Protein AF-0000000083258080 (afdb_homodimer)

Sequence (664 aa):
MTIQLSVLDQSPLLKNETPKQALQQTIQLAKHVDQLGYKRFWMSEHHSTKSLAGSAPEMLIPAIAAQTEQIKVGTGGVLLPHYSPFKVAEQFRVLEALYPNRIDLGIGRAPGGMPGVNYALNRGKYPDVKNYPQQASLLIDYILGNDPEGYLVQATPMSETTPPVWMLGSSGASAHVAGELGTSYTFAQFINGDGGPAAVERYYHNFIPSPLQQEPEASIAVFVVVGDTEEEAEYLASSLDVALLMADQGQIREYFPEPEEASRQTFSHFEQQRIIENRNRMIVGSVESVKQQLEYMSRQFQVNEIIVNTIVSPFEKRLEAYEKLAQAFQLKMTIQLSVLDQSPLLKNETPKQALQQTIQLAKHVDQLGYKRFWMSEHHSTKSLAGSAPEMLIPAIAAQTEQIKVGTGGVLLPHYSPFKVAEQFRVLEALYPNRIDLGIGRAPGGMPGVNYALNRGKYPDVKNYPQQASLLIDYILGNDPEGYLVQATPMSETTPPVWMLGSSGASAHVAGELGTSYTFAQFINGDGGPAAVERYYHNFIPSPLQQEPEASIAVFVVVGDTEEEAEYLASSLDVALLMADQGQIREYFPEPEEASRQTFSHFEQQRIIENRNRMIVGSVESVKQQLEYMSRQFQVNEIIVNTIVSPFEKRLEAYEKLAQAFQLK

Structure (mmCIF, N/CA/C/O backbone):
data_AF-0000000083258080-model_v1
#
loop_
_entity.id
_entity.type
_entity.pdbx_description
1 polymer 'Luciferase-like domain-containing protein'
#
loop_
_atom_site.group_PDB
_atom_site.id
_atom_site.type_symbol
_atom_site.label_atom_id
_atom_site.label_alt_id
_atom_site.label_comp_id
_atom_site.label_asym_id
_atom_site.label_entity_id
_atom_site.label_seq_id
_atom_site.pdbx_PDB_ins_code
_atom_site.Cartn_x
_atom_site.Cartn_y
_atom_site.Cartn_z
_atom_site.occupancy
_atom_site.B_iso_or_equiv
_atom_site.auth_seq_id
_atom_site.auth_comp_id
_atom_site.auth_asym_id
_atom_site.auth_atom_id
_atom_site.pdbx_PDB_model_num
ATOM 1 N N . MET A 1 1 ? -23.984 20.641 19.047 1 61.84 1 MET A N 1
ATOM 2 C CA . MET A 1 1 ? -23.609 19.484 18.25 1 61.84 1 MET A CA 1
ATOM 3 C C . MET A 1 1 ? -22.25 18.922 18.688 1 61.84 1 MET A C 1
ATOM 5 O O . MET A 1 1 ? -21.391 19.688 19.141 1 61.84 1 MET A O 1
ATOM 9 N N . THR A 1 2 ? -22.141 17.625 18.875 1 88.44 2 THR A N 1
ATOM 10 C CA . THR A 1 2 ? -20.922 17.016 19.406 1 88.44 2 THR A CA 1
ATOM 11 C C . THR A 1 2 ? -19.812 16.969 18.359 1 88.44 2 THR A C 1
ATOM 13 O O . THR A 1 2 ? -20.031 16.5 17.25 1 88.44 2 THR A O 1
ATOM 16 N N . ILE A 1 3 ? -18.766 17.734 18.578 1 96.44 3 ILE A N 1
ATOM 17 C CA . ILE A 1 3 ? -17.625 17.797 17.688 1 96.44 3 ILE A CA 1
ATOM 18 C C . ILE A 1 3 ? -16.844 16.484 17.734 1 96.44 3 ILE A C 1
ATOM 20 O O . ILE A 1 3 ? -16.531 15.977 18.812 1 96.44 3 ILE A O 1
ATOM 24 N N . GLN A 1 4 ? -16.688 15.891 16.562 1 98.06 4 GLN A N 1
ATOM 25 C CA . GLN A 1 4 ? -15.82 14.727 16.438 1 98.06 4 GLN A CA 1
ATOM 26 C C . GLN A 1 4 ? -14.391 15.141 16.109 1 98.06 4 GLN A C 1
ATOM 28 O O . GLN A 1 4 ? -14.172 16.109 15.367 1 98.06 4 GLN A O 1
ATOM 33 N N . LEU A 1 5 ? -13.453 14.438 16.656 1 98.88 5 LEU A N 1
ATOM 34 C CA . LEU A 1 5 ? -12.047 14.719 16.391 1 98.88 5 LEU A CA 1
ATOM 35 C C . LEU A 1 5 ? -11.398 13.562 15.625 1 98.88 5 LEU A C 1
ATOM 37 O O . LEU A 1 5 ? -11.695 12.391 15.898 1 98.88 5 LEU A O 1
ATOM 41 N N . SER A 1 6 ? -10.633 13.914 14.711 1 98.88 6 SER A N 1
ATOM 42 C CA . SER A 1 6 ? -9.812 13 13.922 1 98.88 6 SER A CA 1
ATOM 43 C C . SER A 1 6 ? -8.344 13.414 13.93 1 98.88 6 SER A C 1
ATOM 45 O O . SER A 1 6 ? -8 14.469 14.461 1 98.88 6 SER A O 1
ATOM 47 N N . VAL A 1 7 ? -7.504 12.578 13.383 1 98.94 7 VAL A N 1
ATOM 48 C CA . VAL A 1 7 ? -6.066 12.812 13.469 1 98.94 7 VAL A CA 1
ATOM 49 C C . VAL A 1 7 ? -5.457 12.773 12.07 1 98.94 7 VAL A C 1
ATOM 51 O O . VAL A 1 7 ? -5.801 11.906 11.258 1 98.94 7 VAL A O 1
ATOM 54 N N . LEU A 1 8 ? -4.645 13.688 11.742 1 98.88 8 LEU A N 1
ATOM 55 C CA . LEU A 1 8 ? -3.701 13.617 10.633 1 98.88 8 LEU A CA 1
ATOM 56 C C . LEU A 1 8 ? -2.273 13.453 11.141 1 98.88 8 LEU A C 1
ATOM 58 O O . LEU A 1 8 ? -1.797 14.273 11.938 1 98.88 8 LEU A O 1
ATOM 62 N N . ASP A 1 9 ? -1.663 12.422 10.789 1 98.81 9 ASP A N 1
ATOM 63 C CA . ASP A 1 9 ? -0.257 12.227 11.125 1 98.81 9 ASP A CA 1
ATOM 64 C C . ASP A 1 9 ? 0.613 12.219 9.867 1 98.81 9 ASP A C 1
ATOM 66 O O . ASP A 1 9 ? 0.338 11.477 8.922 1 98.81 9 ASP A O 1
ATOM 70 N N . GLN A 1 10 ? 1.651 12.961 9.859 1 98.19 10 GLN A N 1
ATOM 71 C CA . GLN A 1 10 ? 2.527 13.07 8.703 1 98.19 10 GLN A CA 1
ATOM 72 C C . GLN A 1 10 ? 3.818 12.281 8.906 1 98.19 10 GLN A C 1
ATOM 74 O O . GLN A 1 10 ? 4.766 12.422 8.133 1 98.19 10 GLN A O 1
ATOM 79 N N . SER A 1 11 ? 3.922 11.531 9.961 1 98.44 11 SER A N 1
ATOM 80 C CA . SER A 1 11 ? 5.07 10.703 10.32 1 98.44 11 SER A CA 1
ATOM 81 C C . SER A 1 11 ? 6.336 11.539 10.461 1 98.44 11 SER A C 1
ATOM 83 O O . SER A 1 11 ? 7.348 11.258 9.82 1 98.44 11 SER A O 1
ATOM 85 N N . PRO A 1 12 ? 6.312 12.539 11.344 1 98.56 12 PRO A N 1
ATOM 86 C CA . PRO A 1 12 ? 7.445 13.461 11.469 1 98.56 12 PRO A CA 1
ATOM 87 C C . PRO A 1 12 ? 8.68 12.805 12.086 1 98.56 12 PRO A C 1
ATOM 89 O O . PRO A 1 12 ? 8.547 11.977 12.992 1 98.56 12 PRO A O 1
ATOM 92 N N . LEU A 1 13 ? 9.812 13.109 11.57 1 98.19 13 LEU A N 1
ATOM 93 C CA . LEU A 1 13 ? 11.078 12.711 12.172 1 98.19 13 LEU A CA 1
ATOM 94 C C . LEU A 1 13 ? 11.523 13.719 13.219 1 98.19 13 LEU A C 1
ATOM 96 O O . LEU A 1 13 ? 11.734 14.898 12.906 1 98.19 13 LEU A O 1
ATOM 100 N N . LEU A 1 14 ? 11.633 13.305 14.43 1 97.75 14 LEU A N 1
ATOM 101 C CA . LEU A 1 14 ? 12.141 14.133 15.516 1 97.75 14 LEU A CA 1
ATOM 102 C C . LEU A 1 14 ? 13.656 14.016 15.625 1 97.75 14 LEU A C 1
ATOM 104 O O . LEU A 1 14 ? 14.258 13.117 15.039 1 97.75 14 LEU A O 1
ATOM 108 N N . LYS A 1 15 ? 14.234 14.961 16.312 1 96.56 15 LYS A N 1
ATOM 109 C CA . LYS A 1 15 ? 15.688 14.984 16.438 1 96.56 15 LYS A CA 1
ATOM 110 C C . LYS A 1 15 ? 16.203 13.68 17.016 1 96.56 15 LYS A C 1
ATOM 112 O O . LYS A 1 15 ? 15.648 13.156 17.984 1 96.56 15 LYS A O 1
ATOM 117 N N . ASN A 1 16 ? 17.234 13.094 16.422 1 95.62 16 ASN A N 1
ATOM 118 C CA . ASN A 1 16 ? 17.953 11.891 16.844 1 95.62 16 ASN A CA 1
ATOM 119 C C . ASN A 1 16 ? 17.094 10.641 16.688 1 95.62 16 ASN A C 1
ATOM 121 O O . ASN A 1 16 ? 17.312 9.641 17.375 1 95.62 16 ASN A O 1
ATOM 125 N N . GLU A 1 17 ? 16.109 10.695 15.906 1 96.31 17 GLU A N 1
ATOM 126 C CA . GLU A 1 17 ? 15.266 9.531 15.641 1 96.31 17 GLU A CA 1
ATOM 127 C C . GLU A 1 17 ? 15.422 9.047 14.203 1 96.31 17 GLU A C 1
ATOM 129 O O . GLU A 1 17 ? 15.797 9.828 13.32 1 96.31 17 GLU A O 1
ATOM 134 N N . THR A 1 18 ? 15.219 7.789 14.016 1 96.69 18 THR A N 1
ATOM 135 C CA . THR A 1 18 ? 15.297 7.172 12.695 1 96.69 18 THR A CA 1
ATOM 136 C C . THR A 1 18 ? 13.93 7.141 12.031 1 96.69 18 THR A C 1
ATOM 138 O O . THR A 1 18 ? 12.906 7.312 12.695 1 96.69 18 THR A O 1
ATOM 141 N N . PRO A 1 19 ? 13.914 6.965 10.719 1 97 19 PRO A N 1
ATOM 142 C CA . PRO A 1 19 ? 12.625 6.789 10.039 1 97 19 PRO A CA 1
ATOM 143 C C . PRO A 1 19 ? 11.805 5.637 10.609 1 97 19 PRO A C 1
ATOM 145 O O . PRO A 1 19 ? 10.578 5.73 10.703 1 97 19 PRO A O 1
ATOM 148 N N . LYS A 1 20 ? 12.492 4.594 10.992 1 97.19 20 LYS A N 1
ATOM 149 C CA . LYS A 1 20 ? 11.797 3.479 11.633 1 97.19 20 LYS A CA 1
ATOM 150 C C . LYS A 1 20 ? 11.047 3.939 12.875 1 97.19 20 LYS A C 1
ATOM 152 O O . LYS A 1 20 ? 9.867 3.621 13.055 1 97.19 20 LYS A O 1
ATOM 157 N N . GLN A 1 21 ? 11.758 4.656 13.688 1 97.88 21 GLN A N 1
ATOM 158 C CA . GLN A 1 21 ? 11.148 5.145 14.922 1 97.88 21 GLN A CA 1
ATOM 159 C C . GLN A 1 21 ? 9.977 6.078 14.625 1 97.88 21 GLN A C 1
ATOM 161 O O . GLN A 1 21 ? 8.953 6.031 15.305 1 97.88 21 GLN A O 1
ATOM 166 N N . ALA A 1 22 ? 10.133 6.965 13.617 1 98.38 22 ALA A N 1
ATOM 167 C CA . ALA A 1 22 ? 9.055 7.871 13.219 1 98.38 22 ALA A CA 1
ATOM 168 C C . ALA A 1 22 ? 7.805 7.098 12.812 1 98.38 22 ALA A C 1
ATOM 170 O O . ALA A 1 22 ? 6.691 7.434 13.227 1 98.38 22 ALA A O 1
ATOM 171 N N . LEU A 1 23 ? 7.969 6.055 12.039 1 98.5 23 LEU A N 1
ATOM 172 C CA . LEU A 1 23 ? 6.844 5.258 11.562 1 98.5 23 LEU A CA 1
ATOM 173 C C . LEU A 1 23 ? 6.227 4.449 12.703 1 98.5 23 LEU A C 1
ATOM 175 O O . LEU A 1 23 ? 5.008 4.266 12.75 1 98.5 23 LEU A O 1
ATOM 179 N N . GLN A 1 24 ? 7.043 3.961 13.602 1 97.94 24 GLN A N 1
ATOM 180 C CA . GLN A 1 24 ? 6.527 3.271 14.781 1 97.94 24 GLN A CA 1
ATOM 181 C C . GLN A 1 24 ? 5.703 4.215 15.648 1 97.94 24 GLN A C 1
ATOM 183 O O . GLN A 1 24 ? 4.703 3.809 16.25 1 97.94 24 GLN A O 1
ATOM 188 N N . GLN A 1 25 ? 6.152 5.438 15.75 1 98.69 25 GLN A N 1
ATOM 189 C CA . GLN A 1 25 ? 5.383 6.438 16.484 1 98.69 25 GLN A CA 1
ATOM 190 C C . GLN A 1 25 ? 4.023 6.676 15.836 1 98.69 25 GLN A C 1
ATOM 192 O O . GLN A 1 25 ? 3.025 6.879 16.531 1 98.69 25 GLN A O 1
ATOM 197 N N . THR A 1 26 ? 3.992 6.672 14.516 1 98.81 26 THR A N 1
ATOM 198 C CA . THR A 1 26 ? 2.727 6.805 13.797 1 98.81 26 THR A CA 1
ATOM 199 C C . THR A 1 26 ? 1.771 5.676 14.18 1 98.81 26 THR A C 1
ATOM 201 O O . THR A 1 26 ? 0.599 5.922 14.469 1 98.81 26 THR A O 1
ATOM 204 N N . ILE A 1 27 ? 2.262 4.457 14.203 1 98.62 27 ILE A N 1
ATOM 205 C CA . ILE A 1 27 ? 1.451 3.299 14.555 1 98.62 27 ILE A CA 1
ATOM 206 C C . ILE A 1 27 ? 1.006 3.402 16.016 1 98.62 27 ILE A C 1
ATOM 208 O O . ILE A 1 27 ? -0.159 3.154 16.328 1 98.62 27 ILE A O 1
ATOM 212 N N . GLN A 1 28 ? 1.948 3.76 16.875 1 98.81 28 GLN A N 1
ATOM 213 C CA . GLN A 1 28 ? 1.631 3.908 18.297 1 98.81 28 GLN A CA 1
ATOM 214 C C . GLN A 1 28 ? 0.56 4.973 18.516 1 98.81 28 GLN A C 1
ATOM 216 O O . GLN A 1 28 ? -0.353 4.789 19.328 1 98.81 28 GLN A O 1
ATOM 221 N N . LEU A 1 29 ? 0.724 6.082 17.812 1 98.94 29 LEU A N 1
ATOM 222 C CA . LEU A 1 29 ? -0.27 7.145 17.906 1 98.94 29 LEU A CA 1
ATOM 223 C C . LEU A 1 29 ? -1.64 6.652 17.453 1 98.94 29 LEU A C 1
ATOM 225 O O . LEU A 1 29 ? -2.654 6.949 18.094 1 98.94 29 LEU A O 1
ATOM 229 N N . ALA A 1 30 ? -1.684 5.938 16.359 1 98.94 30 ALA A N 1
ATOM 230 C CA . ALA A 1 30 ? -2.943 5.414 15.836 1 98.94 30 ALA A CA 1
ATOM 231 C C . ALA A 1 30 ? -3.635 4.52 16.859 1 98.94 30 ALA A C 1
ATOM 233 O O . ALA A 1 30 ? -4.84 4.641 17.094 1 98.94 30 ALA A O 1
ATOM 234 N N . LYS A 1 31 ? -2.889 3.611 17.484 1 98.81 31 LYS A N 1
ATOM 235 C CA . LYS A 1 31 ? -3.438 2.742 18.516 1 98.81 31 LYS A CA 1
ATOM 236 C C . LYS A 1 31 ? -3.979 3.555 19.688 1 98.81 31 LYS A C 1
ATOM 238 O O . LYS A 1 31 ? -5.051 3.256 20.219 1 98.81 31 LYS A O 1
ATOM 243 N N . HIS A 1 32 ? -3.178 4.535 20.062 1 98.88 32 HIS A N 1
ATOM 244 C CA . HIS A 1 32 ? -3.518 5.387 21.203 1 98.88 32 HIS A CA 1
ATOM 245 C C . HIS A 1 32 ? -4.832 6.125 20.953 1 98.88 32 HIS A C 1
ATOM 247 O O . HIS A 1 32 ? -5.734 6.078 21.797 1 98.88 32 HIS A O 1
ATOM 253 N N . VAL A 1 33 ? -4.969 6.727 19.797 1 98.88 33 VAL A N 1
ATOM 254 C CA . VAL A 1 33 ? -6.137 7.566 19.547 1 98.88 33 VAL A CA 1
ATOM 255 C C . VAL A 1 33 ? -7.34 6.684 19.219 1 98.88 33 VAL A C 1
ATOM 257 O O . VAL A 1 33 ? -8.484 7.094 19.406 1 98.88 33 VAL A O 1
ATOM 260 N N . ASP A 1 34 ? -7.098 5.473 18.688 1 98.88 34 ASP A N 1
ATOM 261 C CA . ASP A 1 34 ? -8.172 4.496 18.547 1 98.88 34 ASP A CA 1
ATOM 262 C C . ASP A 1 34 ? -8.852 4.219 19.875 1 98.88 34 ASP A C 1
ATOM 264 O O . ASP A 1 34 ? -10.078 4.207 19.969 1 98.88 34 ASP A O 1
ATOM 268 N N . GLN A 1 35 ? -8.055 4.039 20.906 1 98.62 35 GLN A N 1
ATOM 269 C CA . GLN A 1 35 ? -8.562 3.742 22.25 1 98.62 35 GLN A CA 1
ATOM 270 C C . GLN A 1 35 ? -9.266 4.953 22.844 1 98.62 35 GLN A C 1
ATOM 272 O O . GLN A 1 35 ? -10.172 4.805 23.672 1 98.62 35 GLN A O 1
ATOM 277 N N . LEU A 1 36 ? -8.867 6.141 22.406 1 98.69 36 LEU A N 1
ATOM 278 C CA . LEU A 1 36 ? -9.398 7.375 22.984 1 98.69 36 LEU A CA 1
ATOM 279 C C . LEU A 1 36 ? -10.719 7.762 22.328 1 98.69 36 LEU A C 1
ATOM 281 O O . LEU A 1 36 ? -11.406 8.672 22.797 1 98.69 36 LEU A O 1
ATOM 285 N N . GLY A 1 37 ? -11.062 7.156 21.172 1 98.38 37 GLY A N 1
ATOM 286 C CA . GLY A 1 37 ? -12.367 7.383 20.562 1 98.38 37 GLY A CA 1
ATOM 287 C C . GLY A 1 37 ? -12.328 8.359 19.406 1 98.38 37 GLY A C 1
ATOM 288 O O . GLY A 1 37 ? -13.367 8.875 18.984 1 98.38 37 GLY A O 1
ATOM 289 N N . TYR A 1 38 ? -11.172 8.688 18.891 1 98.81 38 TYR A N 1
ATOM 290 C CA . TYR A 1 38 ? -11.078 9.516 17.688 1 98.81 38 TYR A CA 1
ATOM 291 C C . TYR A 1 38 ? -11.75 8.836 16.5 1 98.81 38 TYR A C 1
ATOM 293 O O . TYR A 1 38 ? -11.797 7.602 16.438 1 98.81 38 TYR A O 1
ATOM 301 N N . LYS A 1 39 ? -12.195 9.602 15.578 1 98.56 39 LYS A N 1
ATOM 302 C CA . LYS A 1 39 ? -13.062 9.102 14.516 1 98.56 39 LYS A CA 1
ATOM 303 C C . LYS A 1 39 ? -12.242 8.484 13.383 1 98.56 39 LYS A C 1
ATOM 305 O O . LYS A 1 39 ? -12.602 7.426 12.859 1 98.56 39 LYS A O 1
ATOM 310 N N . ARG A 1 40 ? -11.242 9.18 12.953 1 98.75 40 ARG A N 1
ATOM 311 C CA . ARG A 1 40 ? -10.43 8.711 11.836 1 98.75 40 ARG A CA 1
ATOM 312 C C . ARG A 1 40 ? -8.961 9.078 12.031 1 98.75 40 ARG A C 1
ATOM 314 O O . ARG A 1 40 ? -8.641 9.977 12.812 1 98.75 40 ARG A O 1
ATOM 321 N N . PHE A 1 41 ? -8.086 8.367 11.453 1 98.94 41 PHE A N 1
ATOM 322 C CA . PHE A 1 41 ? -6.641 8.531 11.43 1 98.94 41 PHE A CA 1
ATOM 323 C C . PHE A 1 41 ? -6.113 8.539 10 1 98.94 41 PHE A C 1
ATOM 325 O O . PHE A 1 41 ? -6.086 7.504 9.336 1 98.94 41 PHE A O 1
ATOM 332 N N . TRP A 1 42 ? -5.641 9.727 9.555 1 98.94 42 TRP A N 1
ATOM 333 C CA . TRP A 1 42 ? -5.176 9.898 8.188 1 98.94 42 TRP A CA 1
ATOM 334 C C . TRP A 1 42 ? -3.666 10.094 8.141 1 98.94 42 TRP A C 1
ATOM 336 O O . TRP A 1 42 ? -3.076 10.609 9.094 1 98.94 42 TRP A O 1
ATOM 346 N N . MET A 1 43 ? -3.082 9.625 7.09 1 98.69 43 MET A N 1
ATOM 347 C CA . MET A 1 43 ? -1.666 9.852 6.82 1 98.69 43 MET A CA 1
ATOM 348 C C . MET A 1 43 ? -1.474 10.57 5.492 1 98.69 43 MET A C 1
ATOM 350 O O . MET A 1 43 ? -2.264 10.391 4.562 1 98.69 43 MET A O 1
ATOM 354 N N . SER A 1 44 ? -0.43 11.344 5.383 1 97.44 44 SER A N 1
ATOM 355 C CA . SER A 1 44 ? -0.226 12.18 4.207 1 97.44 44 SER A CA 1
ATOM 356 C C . SER A 1 44 ? 0.909 11.648 3.338 1 97.44 44 SER A C 1
ATOM 358 O O . SER A 1 44 ? 1.699 10.812 3.783 1 97.44 44 SER A O 1
ATOM 360 N N . GLU A 1 45 ? 0.962 12.141 2.139 1 98.12 45 GLU A N 1
ATOM 361 C CA . GLU A 1 45 ? 1.942 11.75 1.131 1 98.12 45 GLU A CA 1
ATOM 362 C C . GLU A 1 45 ? 2.973 12.852 0.904 1 98.12 45 GLU A C 1
ATOM 364 O O . GLU A 1 45 ? 2.658 13.898 0.33 1 98.12 45 GLU A O 1
ATOM 369 N N . HIS A 1 46 ? 4.23 12.625 1.335 1 97.81 46 HIS A N 1
ATOM 370 C CA . HIS A 1 46 ? 5.34 13.547 1.123 1 97.81 46 HIS A CA 1
ATOM 371 C C . HIS A 1 46 ? 6.539 12.836 0.501 1 97.81 46 HIS A C 1
ATOM 373 O O . HIS A 1 46 ? 7.141 11.961 1.127 1 97.81 46 HIS A O 1
ATOM 379 N N . HIS A 1 47 ? 6.887 13.266 -0.631 1 97.94 47 HIS A N 1
ATOM 380 C CA . HIS A 1 47 ? 7.953 12.617 -1.381 1 97.94 47 HIS A CA 1
ATOM 381 C C . HIS A 1 47 ? 9.297 13.297 -1.136 1 97.94 47 HIS A C 1
ATOM 383 O O . HIS A 1 47 ? 9.359 14.523 -1.02 1 97.94 47 HIS A O 1
ATOM 389 N N . SER A 1 48 ? 10.336 12.445 -1.119 1 97.12 48 SER A N 1
ATOM 390 C CA . SER A 1 48 ? 11.711 12.945 -1.062 1 97.12 48 SER A CA 1
ATOM 391 C C . SER A 1 48 ? 11.867 14 0.034 1 97.12 48 SER A C 1
ATOM 393 O O . SER A 1 48 ? 12.508 15.031 -0.175 1 97.12 48 SER A O 1
ATOM 395 N N . THR A 1 49 ? 11.188 13.836 1.149 1 96.25 49 THR A N 1
ATOM 396 C CA . THR A 1 49 ? 11.266 14.727 2.303 1 96.25 49 THR A CA 1
ATOM 397 C C . THR A 1 49 ? 11.961 14.039 3.473 1 96.25 49 THR A C 1
ATOM 399 O O . THR A 1 49 ? 11.469 13.039 3.996 1 96.25 49 THR A O 1
ATOM 402 N N . LYS A 1 50 ? 13.023 14.555 3.938 1 94.81 50 LYS A N 1
ATOM 403 C CA . LYS A 1 50 ? 13.852 13.883 4.934 1 94.81 50 LYS A CA 1
ATOM 404 C C . LYS A 1 50 ? 13.211 13.945 6.316 1 94.81 50 LYS A C 1
ATOM 406 O O . LYS A 1 50 ? 13.383 13.039 7.129 1 94.81 50 LYS A O 1
ATOM 411 N N . SER A 1 51 ? 12.445 14.977 6.551 1 97.12 51 SER A N 1
ATOM 412 C CA . SER A 1 51 ? 11.906 15.18 7.887 1 97.12 51 SER A CA 1
ATOM 413 C C . SER A 1 51 ? 10.547 14.508 8.047 1 97.12 51 SER A C 1
ATOM 415 O O . SER A 1 51 ? 9.938 14.562 9.117 1 97.12 51 SER A O 1
ATOM 417 N N . LEU A 1 52 ? 9.977 13.906 7.023 1 97.69 52 LEU A N 1
ATOM 418 C CA . LEU A 1 52 ? 8.734 13.148 7.055 1 97.69 52 LEU A CA 1
ATOM 419 C C . LEU A 1 52 ? 8.922 11.758 6.469 1 97.69 52 LEU A C 1
ATOM 421 O O . LEU A 1 52 ? 9.328 11.617 5.312 1 97.69 52 LEU A O 1
ATOM 425 N N . ALA A 1 53 ? 8.57 10.758 7.203 1 97.44 53 ALA A N 1
ATOM 426 C CA . ALA A 1 53 ? 8.867 9.383 6.809 1 97.44 53 ALA A CA 1
ATOM 427 C C . ALA A 1 53 ? 7.746 8.805 5.945 1 97.44 53 ALA A C 1
ATOM 429 O O . ALA A 1 53 ? 7.898 7.734 5.355 1 97.44 53 ALA A O 1
ATOM 430 N N . GLY A 1 54 ? 6.664 9.57 5.836 1 96.88 54 GLY A N 1
ATOM 431 C CA . GLY A 1 54 ? 5.48 9.031 5.18 1 96.88 54 GLY A CA 1
ATOM 432 C C . GLY A 1 54 ? 5.383 9.422 3.717 1 96.88 54 GLY A C 1
ATOM 433 O O . GLY A 1 54 ? 4.547 10.25 3.346 1 96.88 54 GLY A O 1
ATOM 434 N N . SER A 1 55 ? 6.137 8.766 2.789 1 98 55 SER A N 1
ATOM 435 C CA . SER A 1 55 ? 6.105 9.078 1.363 1 98 55 SER A CA 1
ATOM 436 C C . SER A 1 55 ? 5.031 8.273 0.645 1 98 55 SER A C 1
ATOM 438 O O . SER A 1 55 ? 4.664 8.586 -0.489 1 98 55 SER A O 1
ATOM 440 N N . ALA A 1 56 ? 4.547 7.234 1.263 1 98.38 56 ALA A N 1
ATOM 441 C CA . ALA A 1 56 ? 3.51 6.363 0.716 1 98.38 56 ALA A CA 1
ATOM 442 C C . ALA A 1 56 ? 2.477 6.008 1.779 1 98.38 56 ALA A C 1
ATOM 444 O O . ALA A 1 56 ? 2.49 4.898 2.322 1 98.38 56 ALA A O 1
ATOM 445 N N . PRO A 1 57 ? 1.539 6.863 1.995 1 98.38 57 PRO A N 1
ATOM 446 C CA . PRO A 1 57 ? 0.589 6.664 3.092 1 98.38 57 PRO A CA 1
ATOM 447 C C . PRO A 1 57 ? -0.282 5.426 2.896 1 98.38 57 PRO A C 1
ATOM 449 O O . PRO A 1 57 ? -0.725 4.816 3.875 1 98.38 57 PRO A O 1
ATOM 452 N N . GLU A 1 58 ? -0.549 5.02 1.599 1 98.5 58 GLU A N 1
ATOM 453 C CA . GLU A 1 58 ? -1.377 3.85 1.325 1 98.5 58 GLU A CA 1
ATOM 454 C C . GLU A 1 58 ? -0.75 2.584 1.9 1 98.5 58 GLU A C 1
ATOM 456 O O . GLU A 1 58 ? -1.46 1.647 2.273 1 98.5 58 GLU A O 1
ATOM 461 N N . MET A 1 59 ? 0.602 2.561 2.068 1 98.56 59 MET A N 1
ATOM 462 C CA . MET A 1 59 ? 1.285 1.418 2.668 1 98.56 59 MET A CA 1
ATOM 463 C C . MET A 1 59 ? 1.035 1.362 4.172 1 98.56 59 MET A C 1
ATOM 465 O O . MET A 1 59 ? 1.103 0.291 4.777 1 98.56 59 MET A O 1
ATOM 469 N N . LEU A 1 60 ? 0.736 2.484 4.785 1 98.69 60 LEU A N 1
ATOM 470 C CA . LEU A 1 60 ? 0.587 2.564 6.234 1 98.69 60 LEU A CA 1
ATOM 471 C C . LEU A 1 60 ? -0.821 2.162 6.66 1 98.69 60 LEU A C 1
ATOM 473 O O . LEU A 1 60 ? -1.032 1.735 7.797 1 98.69 60 LEU A O 1
ATOM 477 N N . ILE A 1 61 ? -1.771 2.268 5.762 1 98.75 61 ILE A N 1
ATOM 478 C CA . ILE A 1 61 ? -3.174 2.02 6.078 1 98.75 61 ILE A CA 1
ATOM 479 C C . ILE A 1 61 ? -3.336 0.606 6.629 1 98.75 61 ILE A C 1
ATOM 481 O O . ILE A 1 61 ? -3.826 0.422 7.746 1 98.75 61 ILE A O 1
ATOM 485 N N . PRO A 1 62 ? -2.91 -0.404 5.859 1 98.5 62 PRO A N 1
ATOM 486 C CA . PRO A 1 62 ? -3.164 -1.747 6.387 1 98.5 62 PRO A CA 1
ATOM 487 C C . PRO A 1 62 ? -2.346 -2.057 7.637 1 98.5 62 PRO A C 1
ATOM 489 O O . PRO A 1 62 ? -2.795 -2.812 8.5 1 98.5 62 PRO A O 1
ATOM 492 N N . ALA A 1 63 ? -1.131 -1.487 7.777 1 98.12 63 ALA A N 1
ATOM 493 C CA . ALA A 1 63 ? -0.341 -1.658 8.992 1 98.12 63 ALA A CA 1
ATOM 494 C C . ALA A 1 63 ? -1.104 -1.163 10.219 1 98.12 63 ALA A C 1
ATOM 496 O O . ALA A 1 63 ? -1.092 -1.81 11.266 1 98.12 63 ALA A O 1
ATOM 497 N N . ILE A 1 64 ? -1.763 -0.02 10.055 1 98.69 64 ILE A N 1
ATOM 498 C CA . ILE A 1 64 ? -2.492 0.617 11.148 1 98.69 64 ILE A CA 1
ATOM 499 C C . ILE A 1 64 ? -3.83 -0.09 11.352 1 98.69 64 ILE A C 1
ATOM 501 O O . ILE A 1 64 ? -4.211 -0.39 12.492 1 98.69 64 ILE A O 1
ATOM 505 N N . ALA A 1 65 ? -4.527 -0.357 10.258 1 98.56 65 ALA A N 1
ATOM 506 C CA . ALA A 1 65 ? -5.836 -0.994 10.359 1 98.56 65 ALA A CA 1
ATOM 507 C C . ALA A 1 65 ? -5.734 -2.354 11.039 1 98.56 65 ALA A C 1
ATOM 509 O O . ALA A 1 65 ? -6.625 -2.742 11.797 1 98.56 65 ALA A O 1
ATOM 510 N N . ALA A 1 66 ? -4.648 -3.076 10.805 1 97.19 66 ALA A N 1
ATOM 511 C CA . ALA A 1 66 ? -4.445 -4.398 11.391 1 97.19 66 ALA A CA 1
ATOM 512 C C . ALA A 1 66 ? -4.23 -4.305 12.898 1 97.19 66 ALA A C 1
ATOM 514 O O . ALA A 1 66 ? -4.375 -5.301 13.617 1 97.19 66 ALA A O 1
ATOM 515 N N . GLN A 1 67 ? -3.887 -3.1 13.359 1 97.38 67 GLN A N 1
ATOM 516 C CA . GLN A 1 67 ? -3.506 -2.971 14.766 1 97.38 67 GLN A CA 1
ATOM 517 C C . GLN A 1 67 ? -4.469 -2.057 15.516 1 97.38 67 GLN A C 1
ATOM 519 O O . GLN A 1 67 ? -4.168 -1.603 16.625 1 97.38 67 GLN A O 1
ATOM 524 N N . THR A 1 68 ? -5.543 -1.645 14.898 1 98.38 68 THR A N 1
ATOM 525 C CA . THR A 1 68 ? -6.602 -0.848 15.5 1 98.38 68 THR A CA 1
ATOM 526 C C . THR A 1 68 ? -7.957 -1.527 15.328 1 98.38 68 THR A C 1
ATOM 528 O O . THR A 1 68 ? -8.078 -2.504 14.586 1 98.38 68 THR A O 1
ATOM 531 N N . GLU A 1 69 ? -9 -1.029 15.984 1 97.06 69 GLU A N 1
ATOM 532 C CA . GLU A 1 69 ? -10.258 -1.772 16.031 1 97.06 69 GLU A CA 1
ATOM 533 C C . GLU A 1 69 ? -11.406 -0.938 15.469 1 97.06 69 GLU A C 1
ATOM 535 O O . GLU A 1 69 ? -12.25 -1.448 14.734 1 97.06 69 GLU A O 1
ATOM 540 N N . GLN A 1 70 ? -11.453 0.353 15.805 1 96.81 70 GLN A N 1
ATOM 541 C CA . GLN A 1 70 ? -12.672 1.109 15.531 1 96.81 70 GLN A CA 1
ATOM 542 C C . GLN A 1 70 ? -12.383 2.301 14.625 1 96.81 70 GLN A C 1
ATOM 544 O O . GLN A 1 70 ? -13.227 2.688 13.812 1 96.81 70 GLN A O 1
ATOM 549 N N . ILE A 1 71 ? -11.258 2.863 14.797 1 98.69 71 ILE A N 1
ATOM 550 C CA . ILE A 1 71 ? -10.914 4.109 14.117 1 98.69 71 ILE A CA 1
ATOM 551 C C . ILE A 1 71 ? -10.875 3.885 12.609 1 98.69 71 ILE A C 1
ATOM 553 O O . ILE A 1 71 ? -10.414 2.838 12.148 1 98.69 71 ILE A O 1
ATOM 557 N N . LYS A 1 72 ? -11.445 4.758 11.812 1 98.75 72 LYS A N 1
ATOM 558 C CA . LYS A 1 72 ? -11.273 4.723 10.367 1 98.75 72 LYS A CA 1
ATOM 559 C C . LYS A 1 72 ? -9.852 5.117 9.969 1 98.75 72 LYS A C 1
ATOM 561 O O . LYS A 1 72 ? -9.266 6.023 10.57 1 98.75 72 LYS A O 1
ATOM 566 N N . VAL A 1 73 ? -9.32 4.422 9.086 1 98.88 73 VAL A N 1
ATOM 567 C CA . VAL A 1 73 ? -7.949 4.66 8.656 1 98.88 73 VAL A CA 1
ATOM 568 C C . VAL A 1 73 ? -7.926 5.059 7.184 1 98.88 73 VAL A C 1
ATOM 570 O O . VAL A 1 73 ? -8.641 4.473 6.367 1 98.88 73 VAL A O 1
ATOM 573 N N . GLY A 1 74 ? -7.148 6.062 6.84 1 98.75 74 GLY A N 1
ATOM 574 C CA . GLY A 1 74 ? -7.152 6.469 5.441 1 98.75 74 GLY A CA 1
ATOM 575 C C . GLY A 1 74 ? -6.016 7.406 5.09 1 98.75 74 GLY A C 1
ATOM 576 O O . GLY A 1 74 ? -5.004 7.461 5.793 1 98.75 74 GLY A O 1
ATOM 577 N N . THR A 1 75 ? -6.137 7.953 3.904 1 98.75 75 THR A N 1
ATOM 578 C CA . THR A 1 75 ? -5.141 8.891 3.395 1 98.75 75 THR A CA 1
ATOM 579 C C . THR A 1 75 ? -5.656 10.328 3.479 1 98.75 75 THR A C 1
ATOM 581 O O . THR A 1 75 ? -6.84 10.578 3.246 1 98.75 75 THR A O 1
ATOM 584 N N . GLY A 1 76 ? -4.859 11.227 3.836 1 97.5 76 GLY A N 1
ATOM 585 C CA . GLY A 1 76 ? -5.086 12.664 3.773 1 97.5 76 GLY A CA 1
ATOM 586 C C . GLY A 1 76 ? -3.938 13.422 3.135 1 97.5 76 GLY A C 1
ATOM 587 O O . GLY A 1 76 ? -3.287 14.234 3.789 1 97.5 76 GLY A O 1
ATOM 588 N N . GLY A 1 77 ? -3.369 12.922 1.732 1 95.5 77 GLY A N 1
ATOM 589 C CA . GLY A 1 77 ? -4.105 12.117 0.768 1 95.5 77 GLY A CA 1
ATOM 590 C C . GLY A 1 77 ? -3.23 11.555 -0.333 1 95.5 77 GLY A C 1
ATOM 591 O O . GLY A 1 77 ? -2.049 11.898 -0.433 1 95.5 77 GLY A O 1
ATOM 592 N N . VAL A 1 78 ? -3.803 10.688 -1.01 1 98.19 78 VAL A N 1
ATOM 593 C CA . VAL A 1 78 ? -3.201 10.266 -2.27 1 98.19 78 VAL A CA 1
ATOM 594 C C . VAL A 1 78 ? -3.148 11.445 -3.236 1 98.19 78 VAL A C 1
ATOM 596 O O . VAL A 1 78 ? -4.164 12.094 -3.49 1 98.19 78 VAL A O 1
ATOM 599 N N . LEU A 1 79 ? -1.972 11.805 -3.715 1 97.69 79 LEU A N 1
ATOM 600 C CA . LEU A 1 79 ? -1.838 12.883 -4.684 1 97.69 79 LEU A CA 1
ATOM 601 C C . LEU A 1 79 ? -2.123 12.391 -6.098 1 97.69 79 LEU A C 1
ATOM 603 O O . LEU A 1 79 ? -1.196 12.07 -6.848 1 97.69 79 LEU A O 1
ATOM 607 N N . LEU A 1 80 ? -3.334 12.438 -6.523 1 97.19 80 LEU A N 1
ATOM 608 C CA . LEU A 1 80 ? -3.963 11.664 -7.59 1 97.19 80 LEU A CA 1
ATOM 609 C C . LEU A 1 80 ? -3.324 11.984 -8.938 1 97.19 80 LEU A C 1
ATOM 611 O O . LEU A 1 80 ? -3.178 11.102 -9.789 1 97.19 80 LEU A O 1
ATOM 615 N N . PRO A 1 81 ? -2.826 13.219 -9.195 1 96.31 81 PRO A N 1
ATOM 616 C CA . PRO A 1 81 ? -2.283 13.531 -10.516 1 96.31 81 PRO A CA 1
ATOM 617 C C . PRO A 1 81 ? -1.082 12.664 -10.883 1 96.31 81 PRO A C 1
ATOM 619 O O . PRO A 1 81 ? -0.72 12.57 -12.062 1 96.31 81 PRO A O 1
ATOM 622 N N . HIS A 1 82 ? -0.491 12.055 -9.875 1 96.81 82 HIS A N 1
ATOM 623 C CA . HIS A 1 82 ? 0.697 11.25 -10.125 1 96.81 82 HIS A CA 1
ATOM 624 C C . HIS A 1 82 ? 0.323 9.82 -10.516 1 96.81 82 HIS A C 1
ATOM 626 O O . HIS A 1 82 ? 1.184 9.039 -10.914 1 96.81 82 HIS A O 1
ATOM 632 N N . TYR A 1 83 ? -0.984 9.461 -10.5 1 97 83 TYR A N 1
ATOM 633 C CA . TYR A 1 83 ? -1.29 8.031 -10.539 1 97 83 TYR A CA 1
ATOM 634 C C . TYR A 1 83 ? -2.447 7.754 -11.492 1 97 83 TYR A C 1
ATOM 636 O O . TYR A 1 83 ? -3.197 8.664 -11.852 1 97 83 TYR A O 1
ATOM 644 N N . SER A 1 84 ? -2.539 6.457 -11.891 1 96.81 84 SER A N 1
ATOM 645 C CA . SER A 1 84 ? -3.723 5.957 -12.586 1 96.81 84 SER A CA 1
ATOM 646 C C . SER A 1 84 ? -4.922 5.883 -11.648 1 96.81 84 SER A C 1
ATOM 648 O O . SER A 1 84 ? -4.859 5.238 -10.602 1 96.81 84 SER A O 1
ATOM 650 N N . PRO A 1 85 ? -6.039 6.555 -12.047 1 98 85 PRO A N 1
ATOM 651 C CA . PRO A 1 85 ? -7.242 6.418 -11.227 1 98 85 PRO A CA 1
ATOM 652 C C . PRO A 1 85 ? -7.652 4.961 -11.016 1 98 85 PRO A C 1
ATOM 654 O O . PRO A 1 85 ? -8.148 4.602 -9.945 1 98 85 PRO A O 1
ATOM 657 N N . PHE A 1 86 ? -7.402 4.129 -12.016 1 98.5 86 PHE A N 1
ATOM 658 C CA . PHE A 1 86 ? -7.758 2.719 -11.945 1 98.5 86 PHE A CA 1
ATOM 659 C C . PHE A 1 86 ? -6.934 2.006 -10.883 1 98.5 86 PHE A C 1
ATOM 661 O O . PHE A 1 86 ? -7.473 1.23 -10.086 1 98.5 86 PHE A O 1
ATOM 668 N N . LYS A 1 87 ? -5.641 2.229 -10.82 1 98.62 87 LYS A N 1
ATOM 669 C CA . LYS A 1 87 ? -4.777 1.592 -9.828 1 98.62 87 LYS A CA 1
ATOM 670 C C . LYS A 1 87 ? -5.148 2.027 -8.414 1 98.62 87 LYS A C 1
ATOM 672 O O . LYS A 1 87 ? -5.207 1.202 -7.5 1 98.62 87 LYS A O 1
ATOM 677 N N . VAL A 1 88 ? -5.379 3.328 -8.281 1 98.75 88 VAL A N 1
ATOM 678 C CA . VAL A 1 88 ? -5.77 3.826 -6.969 1 98.75 88 VAL A CA 1
ATOM 679 C C . VAL A 1 88 ? -7.074 3.16 -6.531 1 98.75 88 VAL A C 1
ATOM 681 O O . VAL A 1 88 ? -7.211 2.754 -5.375 1 98.75 88 VAL A O 1
ATOM 684 N N . ALA A 1 89 ? -8 3.033 -7.449 1 98.69 89 ALA A N 1
ATOM 685 C CA . ALA A 1 89 ? -9.266 2.375 -7.137 1 98.69 89 ALA A CA 1
ATOM 686 C C . ALA A 1 89 ? -9.039 0.944 -6.66 1 98.69 89 ALA A C 1
ATOM 688 O O . ALA A 1 89 ? -9.594 0.525 -5.641 1 98.69 89 ALA A O 1
ATOM 689 N N . GLU A 1 90 ? -8.211 0.195 -7.332 1 98.69 90 GLU A N 1
ATOM 690 C CA . GLU A 1 90 ? -7.957 -1.191 -6.957 1 98.69 90 GLU A CA 1
ATOM 691 C C . GLU A 1 90 ? -7.297 -1.279 -5.582 1 98.69 90 GLU A C 1
ATOM 693 O O . GLU A 1 90 ? -7.641 -2.146 -4.777 1 98.69 90 GLU A O 1
ATOM 698 N N . GLN A 1 91 ? -6.367 -0.404 -5.348 1 98.75 91 GLN A N 1
ATOM 699 C CA . GLN A 1 91 ? -5.703 -0.398 -4.047 1 98.75 91 GLN A CA 1
ATOM 700 C C . GLN A 1 91 ? -6.711 -0.233 -2.916 1 98.75 91 GLN A C 1
ATOM 702 O O . GLN A 1 91 ? -6.688 -0.988 -1.941 1 98.75 91 GLN A O 1
ATOM 707 N N . PHE A 1 92 ? -7.566 0.652 -3.102 1 98.81 92 PHE A N 1
ATOM 708 C CA . PHE A 1 92 ? -8.477 0.963 -2.008 1 98.81 92 PHE A CA 1
ATOM 709 C C . PHE A 1 92 ? -9.641 -0.02 -1.979 1 98.81 92 PHE A C 1
ATOM 711 O O . PHE A 1 92 ? -10.305 -0.179 -0.949 1 98.81 92 PHE A O 1
ATOM 718 N N . ARG A 1 93 ? -9.953 -0.668 -3.1 1 98.56 93 ARG A N 1
ATOM 719 C CA . ARG A 1 93 ? -10.906 -1.777 -3.074 1 98.56 93 ARG A CA 1
ATOM 720 C C . ARG A 1 93 ? -10.344 -2.955 -2.283 1 98.56 93 ARG A C 1
ATOM 722 O O . ARG A 1 93 ? -11.078 -3.613 -1.541 1 98.56 93 ARG A O 1
ATOM 729 N N . VAL A 1 94 ? -9.055 -3.24 -2.449 1 98.69 94 VAL A N 1
ATOM 730 C CA . VAL A 1 94 ? -8.414 -4.281 -1.654 1 98.69 94 VAL A CA 1
ATOM 731 C C . VAL A 1 94 ? -8.469 -3.912 -0.174 1 98.69 94 VAL A C 1
ATOM 733 O O . VAL A 1 94 ? -8.844 -4.738 0.664 1 98.69 94 VAL A O 1
ATOM 736 N N . LEU A 1 95 ? -8.117 -2.664 0.145 1 98.75 95 LEU A N 1
ATOM 737 C CA . LEU A 1 95 ? -8.117 -2.201 1.528 1 98.75 95 LEU A CA 1
ATOM 738 C C . LEU A 1 95 ? -9.516 -2.295 2.131 1 98.75 95 LEU A C 1
ATOM 740 O O . LEU A 1 95 ? -9.68 -2.758 3.262 1 98.75 95 LEU A O 1
ATOM 744 N N . GLU A 1 96 ? -10.516 -1.862 1.379 1 98.5 96 GLU A N 1
ATOM 745 C CA . GLU A 1 96 ? -11.898 -1.906 1.849 1 98.5 96 GLU A CA 1
ATOM 746 C C . GLU A 1 96 ? -12.367 -3.344 2.035 1 98.5 96 GLU A C 1
ATOM 748 O O . GLU A 1 96 ? -13.141 -3.635 2.949 1 98.5 96 GLU A O 1
ATOM 753 N N . ALA A 1 97 ? -11.961 -4.195 1.14 1 98.19 97 ALA A N 1
ATOM 754 C CA . ALA A 1 97 ? -12.32 -5.605 1.282 1 98.19 97 ALA A CA 1
ATOM 755 C C . ALA A 1 97 ? -11.695 -6.203 2.541 1 98.19 97 ALA A C 1
ATOM 757 O O . ALA A 1 97 ? -12.32 -7.02 3.223 1 98.19 97 ALA A O 1
ATOM 758 N N . LEU A 1 98 ? -10.508 -5.836 2.885 1 97.69 98 LEU A N 1
ATOM 759 C CA . LEU A 1 98 ? -9.805 -6.32 4.066 1 97.69 98 LEU A CA 1
ATOM 760 C C . LEU A 1 98 ? -10.461 -5.801 5.34 1 97.69 98 LEU A C 1
ATOM 762 O O . LEU A 1 98 ? -10.586 -6.535 6.324 1 97.69 98 LEU A O 1
ATOM 766 N N . TYR A 1 99 ? -10.805 -4.512 5.305 1 97.69 99 TYR A N 1
ATOM 767 C CA . TYR A 1 99 ? -11.32 -3.818 6.48 1 97.69 99 TYR A CA 1
ATOM 768 C C . TYR A 1 99 ? -12.578 -3.031 6.145 1 97.69 99 TYR A C 1
ATOM 770 O O . TYR A 1 99 ? -12.57 -1.798 6.16 1 97.69 99 TYR A O 1
ATOM 778 N N . PRO A 1 100 ? -13.648 -3.715 5.949 1 97.62 100 PRO A N 1
ATOM 779 C CA . PRO A 1 100 ? -14.875 -3.066 5.488 1 97.62 100 PRO A CA 1
ATOM 780 C C . PRO A 1 100 ? -15.352 -1.967 6.434 1 97.62 100 PRO A C 1
ATOM 782 O O . PRO A 1 100 ? -15.359 -2.156 7.652 1 97.62 100 PRO A O 1
ATOM 785 N N . ASN A 1 101 ? -15.617 -0.808 5.906 1 97.38 101 ASN A N 1
ATOM 786 C CA . ASN A 1 101 ? -16.203 0.347 6.582 1 97.38 101 ASN A CA 1
ATOM 787 C C . ASN A 1 101 ? -15.172 1.057 7.461 1 97.38 101 ASN A C 1
ATOM 789 O O . ASN A 1 101 ? -15.539 1.844 8.336 1 97.38 101 ASN A O 1
ATOM 793 N N . ARG A 1 102 ? -13.898 0.788 7.277 1 98.25 102 ARG A N 1
ATOM 794 C CA . ARG A 1 102 ? -12.867 1.402 8.109 1 98.25 102 ARG A CA 1
ATOM 795 C C . ARG A 1 102 ? -11.883 2.199 7.262 1 98.25 102 ARG A C 1
ATOM 797 O O . ARG A 1 102 ? -10.906 2.752 7.781 1 98.25 102 ARG A O 1
ATOM 804 N N . ILE A 1 103 ? -12.172 2.27 5.965 1 98.69 103 ILE A N 1
ATOM 805 C CA . ILE A 1 103 ? -11.18 2.842 5.062 1 98.69 103 ILE A CA 1
ATOM 806 C C . ILE A 1 103 ? -11.695 4.164 4.496 1 98.69 103 ILE A C 1
ATOM 808 O O . ILE A 1 103 ? -12.844 4.25 4.059 1 98.69 103 ILE A O 1
ATOM 812 N N . ASP A 1 104 ? -10.891 5.227 4.535 1 98.75 104 ASP A N 1
ATOM 813 C CA . ASP A 1 104 ? -11.141 6.504 3.871 1 98.75 104 ASP A CA 1
ATOM 814 C C . ASP A 1 104 ? -10.156 6.723 2.721 1 98.75 104 ASP A C 1
ATOM 816 O O . ASP A 1 104 ? -8.953 6.496 2.871 1 98.75 104 ASP A O 1
ATOM 820 N N . LEU A 1 105 ? -10.68 7.066 1.621 1 98.81 105 LEU A N 1
ATOM 821 C CA . LEU A 1 105 ? -9.82 7.469 0.51 1 98.81 105 LEU A CA 1
ATOM 822 C C . LEU A 1 105 ? -9.82 8.984 0.349 1 98.81 105 LEU A C 1
ATOM 824 O O . LEU A 1 105 ? -10.719 9.547 -0.278 1 98.81 105 LEU A O 1
ATOM 828 N N . GLY A 1 106 ? -8.836 9.609 0.93 1 98.69 106 GLY A N 1
ATOM 829 C CA . GLY A 1 106 ? -8.609 11.023 0.68 1 98.69 106 GLY A CA 1
ATOM 830 C C . GLY A 1 106 ? -7.684 11.273 -0.493 1 98.69 106 GLY A C 1
ATOM 831 O O . GLY A 1 106 ? -6.621 10.664 -0.597 1 98.69 106 GLY A O 1
ATOM 832 N N . ILE A 1 107 ? -8.07 12.203 -1.356 1 98.25 107 ILE A N 1
ATOM 833 C CA . ILE A 1 107 ? -7.25 12.508 -2.521 1 98.25 107 ILE A CA 1
ATOM 834 C C . ILE A 1 107 ? -6.984 14.008 -2.59 1 98.25 107 ILE A C 1
ATOM 836 O O . ILE A 1 107 ? -7.77 14.805 -2.072 1 98.25 107 ILE A O 1
ATOM 840 N N . GLY A 1 108 ? -5.879 14.375 -3.107 1 96.25 108 GLY A N 1
ATOM 841 C CA . GLY A 1 108 ? -5.496 15.758 -3.342 1 96.25 108 GLY A CA 1
ATOM 842 C C . GLY A 1 108 ? -4.734 15.953 -4.641 1 96.25 108 GLY A C 1
ATOM 843 O O . GLY A 1 108 ? -4.422 14.984 -5.332 1 96.25 108 GLY A O 1
ATOM 844 N N . ARG A 1 109 ? -4.375 17.203 -5.012 1 94.31 109 ARG A N 1
ATOM 845 C CA . ARG A 1 109 ? -3.762 17.484 -6.305 1 94.31 109 ARG A CA 1
ATOM 846 C C . ARG A 1 109 ? -2.373 18.094 -6.133 1 94.31 109 ARG A C 1
ATOM 848 O O . ARG A 1 109 ? -1.732 18.469 -7.113 1 94.31 109 ARG A O 1
ATOM 855 N N . ALA A 1 110 ? -1.922 18.234 -4.832 1 91.5 110 ALA A N 1
ATOM 856 C CA . ALA A 1 110 ? -0.605 18.812 -4.57 1 91.5 110 ALA A CA 1
ATOM 857 C C . ALA A 1 110 ? 0.503 17.922 -5.129 1 91.5 110 ALA A C 1
ATOM 859 O O . ALA A 1 110 ? 0.3 16.734 -5.34 1 91.5 110 ALA A O 1
ATOM 860 N N . PRO A 1 111 ? 1.654 18.547 -5.398 1 91.12 111 PRO A N 1
ATOM 861 C CA . PRO A 1 111 ? 2.756 17.734 -5.93 1 91.12 111 PRO A CA 1
ATOM 862 C C . PRO A 1 111 ? 3.381 16.828 -4.879 1 91.12 111 PRO A C 1
ATOM 864 O O . PRO A 1 111 ? 3.945 15.781 -5.215 1 91.12 111 PRO A O 1
ATOM 867 N N . GLY A 1 112 ? 3.316 17.266 -3.578 1 92.44 112 GLY A N 1
ATOM 868 C CA . GLY A 1 112 ? 3.793 16.406 -2.502 1 92.44 112 GLY A CA 1
ATOM 869 C C . GLY A 1 112 ? 5.285 16.531 -2.256 1 92.44 112 GLY A C 1
ATOM 870 O O . GLY A 1 112 ? 5.844 15.812 -1.427 1 92.44 112 GLY A O 1
ATOM 871 N N . GLY A 1 113 ? 6.004 17.422 -2.99 1 91.69 113 GLY A N 1
ATOM 872 C CA . GLY A 1 113 ? 7.434 17.625 -2.824 1 91.69 113 GLY A CA 1
ATOM 873 C C . GLY A 1 113 ? 8.008 18.656 -3.781 1 91.69 113 GLY A C 1
ATOM 874 O O . GLY A 1 113 ? 7.258 19.438 -4.379 1 91.69 113 GLY A O 1
ATOM 875 N N . MET A 1 114 ? 9.328 18.688 -3.838 1 90.69 114 MET A N 1
ATOM 876 C CA . MET A 1 114 ? 10.031 19.609 -4.723 1 90.69 114 MET A CA 1
ATOM 877 C C . MET A 1 114 ? 9.742 19.297 -6.184 1 90.69 114 MET A C 1
ATOM 879 O O . MET A 1 114 ? 9.289 18.188 -6.508 1 90.69 114 MET A O 1
ATOM 883 N N . PRO A 1 115 ? 10.047 20.156 -7.035 1 90.75 115 PRO A N 1
ATOM 884 C CA . PRO A 1 115 ? 9.648 20.016 -8.438 1 90.75 115 PRO A CA 1
ATOM 885 C C . PRO A 1 115 ? 10.164 18.734 -9.07 1 90.75 115 PRO A C 1
ATOM 887 O O . PRO A 1 115 ? 9.492 18.141 -9.922 1 90.75 115 PRO A O 1
ATOM 890 N N . GLY A 1 116 ? 11.297 18.297 -8.672 1 95.38 116 GLY A N 1
ATOM 891 C CA . GLY A 1 116 ? 11.859 17.078 -9.242 1 95.38 116 GLY A CA 1
ATOM 892 C C . GLY A 1 116 ? 10.984 15.859 -9.023 1 95.38 116 GLY A C 1
ATOM 893 O O . GLY A 1 116 ? 11.047 14.898 -9.797 1 95.38 116 GLY A O 1
ATOM 894 N N . VAL A 1 117 ? 10.141 15.898 -8.047 1 95.69 117 VAL A N 1
ATOM 895 C CA . VAL A 1 117 ? 9.242 14.797 -7.707 1 95.69 117 VAL A CA 1
ATOM 896 C C . VAL A 1 117 ? 8.234 14.586 -8.836 1 95.69 117 VAL A C 1
ATOM 898 O O . VAL A 1 117 ? 7.879 13.453 -9.156 1 95.69 117 VAL A O 1
ATOM 901 N N . ASN A 1 118 ? 7.828 15.641 -9.461 1 96.12 118 ASN A N 1
ATOM 902 C CA . ASN A 1 118 ? 6.898 15.555 -10.578 1 96.12 118 ASN A CA 1
ATOM 903 C C . ASN A 1 118 ? 7.469 14.711 -11.719 1 96.12 118 ASN A C 1
ATOM 905 O O . ASN A 1 118 ? 6.766 13.891 -12.305 1 96.12 118 ASN A O 1
ATOM 909 N N . TYR A 1 119 ? 8.711 14.898 -11.953 1 96.06 119 TYR A N 1
ATOM 910 C CA . TYR A 1 119 ? 9.359 14.156 -13.031 1 96.06 119 TYR A CA 1
ATOM 911 C C . TYR A 1 119 ? 9.594 12.703 -12.641 1 96.06 119 TYR A C 1
ATOM 913 O O . TYR A 1 119 ? 9.32 11.789 -13.422 1 96.06 119 TYR A O 1
ATOM 921 N N . ALA A 1 120 ? 10 12.531 -11.438 1 97.25 120 ALA A N 1
ATOM 922 C CA . ALA A 1 120 ? 10.328 11.188 -10.969 1 97.25 120 ALA A CA 1
ATOM 923 C C . ALA A 1 120 ? 9.078 10.305 -10.914 1 97.25 120 ALA A C 1
ATOM 925 O O . ALA A 1 120 ? 9.148 9.109 -11.211 1 97.25 120 ALA A O 1
ATOM 926 N N . LEU A 1 121 ? 7.949 10.898 -10.594 1 97.44 121 LEU A N 1
ATOM 927 C CA . LEU A 1 121 ? 6.711 10.141 -10.422 1 97.44 121 LEU A CA 1
ATOM 928 C C . LEU A 1 121 ? 6.008 9.945 -11.758 1 97.44 121 LEU A C 1
ATOM 930 O O . LEU A 1 121 ? 5.148 9.07 -11.891 1 97.44 121 LEU A O 1
ATOM 934 N N . ASN A 1 122 ? 6.344 10.766 -12.742 1 94.31 122 ASN A N 1
ATOM 935 C CA . ASN A 1 122 ? 5.586 10.773 -13.992 1 94.31 122 ASN A CA 1
ATOM 936 C C . ASN A 1 122 ? 6.48 10.477 -15.188 1 94.31 122 ASN A C 1
ATOM 938 O O . ASN A 1 122 ? 6.301 11.047 -16.266 1 94.31 122 ASN A O 1
ATOM 942 N N . ARG A 1 123 ? 7.465 9.648 -14.953 1 88.31 123 ARG A N 1
ATOM 943 C CA . ARG A 1 123 ? 8.305 9.109 -16.016 1 88.31 123 ARG A CA 1
ATOM 944 C C . ARG A 1 123 ? 8.883 10.234 -16.875 1 88.31 123 ARG A C 1
ATOM 946 O O . ARG A 1 123 ? 8.805 10.18 -18.109 1 88.31 123 ARG A O 1
ATOM 953 N N . GLY A 1 124 ? 9.305 11.281 -16.234 1 90.62 124 GLY A N 1
ATOM 954 C CA . GLY A 1 124 ? 10.023 12.367 -16.891 1 90.62 124 GLY A CA 1
ATOM 955 C C . GLY A 1 124 ? 9.102 13.445 -17.438 1 90.62 124 GLY A C 1
ATOM 956 O O . GLY A 1 124 ? 9.555 14.352 -18.141 1 90.62 124 GLY A O 1
ATOM 957 N N . LYS A 1 125 ? 7.906 13.344 -17.125 1 90.19 125 LYS A N 1
ATOM 958 C CA . LYS A 1 125 ? 6.949 14.336 -17.594 1 90.19 125 LYS A CA 1
ATOM 959 C C . LYS A 1 125 ? 6.281 15.062 -16.422 1 90.19 125 LYS A C 1
ATOM 961 O O . LYS A 1 125 ? 6.32 14.586 -15.289 1 90.19 125 LYS A O 1
ATOM 966 N N . TYR A 1 126 ? 5.754 16.219 -16.656 1 88.5 126 TYR A N 1
ATOM 967 C CA . TYR A 1 126 ? 4.926 16.922 -15.672 1 88.5 126 TYR A CA 1
ATOM 968 C C . TYR A 1 126 ? 3.49 16.406 -15.719 1 88.5 126 TYR A C 1
ATOM 970 O O . TYR A 1 126 ? 2.928 16.219 -16.797 1 88.5 126 TYR A O 1
ATOM 978 N N . PRO A 1 127 ? 2.98 16.219 -14.539 1 87.19 127 PRO A N 1
ATOM 979 C CA . PRO A 1 127 ? 1.588 15.766 -14.555 1 87.19 127 PRO A CA 1
ATOM 980 C C . PRO A 1 127 ? 0.614 16.859 -14.984 1 87.19 127 PRO A C 1
ATOM 982 O O . PRO A 1 127 ? 0.876 18.047 -14.766 1 87.19 127 PRO A O 1
ATOM 985 N N . ASP A 1 128 ? -0.495 16.484 -15.594 1 83.94 128 ASP A N 1
ATOM 986 C CA . ASP A 1 128 ? -1.527 17.422 -16 1 83.94 128 ASP A CA 1
ATOM 987 C C . ASP A 1 128 ? -2.502 17.703 -14.852 1 83.94 128 ASP A C 1
ATOM 989 O O . ASP A 1 128 ? -3.557 17.062 -14.766 1 83.94 128 ASP A O 1
ATOM 993 N N . VAL A 1 129 ? -2.281 18.672 -14.109 1 85 129 VAL A N 1
ATOM 994 C CA . VAL A 1 129 ? -3.061 19 -12.922 1 85 129 VAL A CA 1
ATOM 995 C C . VAL A 1 129 ? -4.426 19.547 -13.32 1 85 129 VAL A C 1
ATOM 997 O O . VAL A 1 129 ? -5.391 19.453 -12.562 1 85 129 VAL A O 1
ATOM 1000 N N . LYS A 1 130 ? -4.523 20.078 -14.547 1 87.75 130 LYS A N 1
ATOM 1001 C CA . LYS A 1 130 ? -5.785 20.625 -15.039 1 87.75 130 LYS A CA 1
ATOM 1002 C C . LYS A 1 130 ? -6.828 19.531 -15.227 1 87.75 130 LYS A C 1
ATOM 1004 O O . LYS A 1 130 ? -8.031 19.781 -15.18 1 87.75 130 LYS A O 1
ATOM 1009 N N . ASN A 1 131 ? -6.367 18.375 -15.289 1 92.31 131 ASN A N 1
ATOM 1010 C CA . ASN A 1 131 ? -7.258 17.234 -15.531 1 92.31 131 ASN A CA 1
ATOM 1011 C C . ASN A 1 131 ? -7.672 16.562 -14.227 1 92.31 131 ASN A C 1
ATOM 1013 O O . ASN A 1 131 ? -8.398 15.57 -14.234 1 92.31 131 ASN A O 1
ATOM 1017 N N . TYR A 1 132 ? -7.336 17.203 -13.148 1 94.69 132 TYR A N 1
ATOM 1018 C CA . TYR A 1 132 ? -7.566 16.625 -11.828 1 94.69 132 TYR A CA 1
ATOM 1019 C C . TYR A 1 132 ? -9.047 16.344 -11.602 1 94.69 132 TYR A C 1
ATOM 1021 O O . TYR A 1 132 ? -9.414 15.258 -11.141 1 94.69 132 TYR A O 1
ATOM 1029 N N . PRO A 1 133 ? -10 17.203 -11.938 1 95.5 133 PRO A N 1
ATOM 1030 C CA . PRO A 1 133 ? -11.422 16.906 -11.727 1 95.5 133 PRO A CA 1
ATOM 1031 C C . PRO A 1 133 ? -11.883 15.672 -12.508 1 95.5 133 PRO A C 1
ATOM 1033 O O . PRO A 1 133 ? -12.633 14.844 -11.977 1 95.5 133 PRO A O 1
ATOM 1036 N N . GLN A 1 134 ? -11.422 15.594 -13.688 1 96.19 134 GLN A N 1
ATOM 1037 C CA . GLN A 1 134 ? -11.773 14.43 -14.5 1 96.19 134 GLN A CA 1
ATOM 1038 C C . GLN A 1 134 ? -11.172 13.148 -13.922 1 96.19 134 GLN A C 1
ATOM 1040 O O . GLN A 1 134 ? -11.828 12.109 -13.898 1 96.19 134 GLN A O 1
ATOM 1045 N N . GLN A 1 135 ? -9.945 13.227 -13.5 1 96.62 135 GLN A N 1
ATOM 1046 C CA . GLN A 1 135 ? -9.297 12.078 -12.883 1 96.62 135 GLN A CA 1
ATOM 1047 C C . GLN A 1 135 ? -10.062 11.602 -11.648 1 96.62 135 GLN A C 1
ATOM 1049 O O . GLN A 1 135 ? -10.234 10.398 -11.445 1 96.62 135 GLN A O 1
ATOM 1054 N N . ALA A 1 136 ? -10.477 12.57 -10.883 1 97.25 136 ALA A N 1
ATOM 1055 C CA . ALA A 1 136 ? -11.25 12.25 -9.688 1 97.25 136 ALA A CA 1
ATOM 1056 C C . ALA A 1 136 ? -12.562 11.57 -10.055 1 97.25 136 ALA A C 1
ATOM 1058 O O . ALA A 1 136 ? -12.977 10.609 -9.398 1 97.25 136 ALA A O 1
ATOM 1059 N N . SER A 1 137 ? -13.164 12.07 -11.07 1 97.5 137 SER A N 1
ATOM 1060 C CA . SER A 1 137 ? -14.406 11.461 -11.531 1 97.5 137 SER A CA 1
ATOM 1061 C C . SER A 1 137 ? -14.18 10.023 -11.992 1 97.5 137 SER A C 1
ATOM 1063 O O . SER A 1 137 ? -14.977 9.133 -11.672 1 97.5 137 SER A O 1
ATOM 1065 N N . LEU A 1 138 ? -13.148 9.805 -12.773 1 97.94 138 LEU A N 1
ATOM 1066 C CA . LEU A 1 138 ? -12.797 8.461 -13.211 1 97.94 138 LEU A CA 1
ATOM 1067 C C . LEU A 1 138 ? -12.555 7.547 -12.016 1 97.94 138 LEU A C 1
ATOM 1069 O O . LEU A 1 138 ? -13.039 6.41 -11.992 1 97.94 138 LEU A O 1
ATOM 1073 N N . LEU A 1 139 ? -11.797 8.039 -11.031 1 98.25 139 LEU A N 1
ATOM 1074 C CA . LEU A 1 139 ? -11.516 7.277 -9.82 1 98.25 139 LEU A CA 1
ATOM 1075 C C . LEU A 1 139 ? -12.805 6.836 -9.148 1 98.25 139 LEU A C 1
ATOM 1077 O O . LEU A 1 139 ? -12.953 5.668 -8.773 1 98.25 139 LEU A O 1
ATOM 1081 N N . ILE A 1 140 ? -13.719 7.766 -8.977 1 98 140 ILE A N 1
ATOM 1082 C CA . ILE A 1 140 ? -14.992 7.492 -8.32 1 98 140 ILE A CA 1
ATOM 1083 C C . ILE A 1 140 ? -15.75 6.418 -9.094 1 98 140 ILE A C 1
ATOM 1085 O O . ILE A 1 140 ? -16.281 5.473 -8.508 1 98 140 ILE A O 1
ATOM 1089 N N . ASP A 1 141 ? -15.773 6.516 -10.414 1 97.88 141 ASP A N 1
ATOM 1090 C CA . ASP A 1 141 ? -16.453 5.535 -11.258 1 97.88 141 ASP A CA 1
ATOM 1091 C C . ASP A 1 141 ? -15.836 4.148 -11.094 1 97.88 141 ASP A C 1
ATOM 1093 O O . ASP A 1 141 ? -16.547 3.154 -10.953 1 97.88 141 ASP A O 1
ATOM 1097 N N . TYR A 1 142 ? -14.531 4.098 -11.117 1 98.12 142 TYR A N 1
ATOM 1098 C CA . TYR A 1 142 ? -13.852 2.818 -10.953 1 98.12 142 TYR A CA 1
ATOM 1099 C C . TYR A 1 142 ? -14.156 2.209 -9.594 1 98.12 142 TYR A C 1
ATOM 1101 O O . TYR A 1 142 ? -14.383 1.001 -9.477 1 98.12 142 TYR A O 1
ATOM 1109 N N . ILE A 1 143 ? -14.164 3.027 -8.547 1 97.69 143 ILE A N 1
ATOM 1110 C CA . ILE A 1 143 ? -14.43 2.555 -7.191 1 97.69 143 ILE A CA 1
ATOM 1111 C C . ILE A 1 143 ? -15.836 1.956 -7.125 1 97.69 143 ILE A C 1
ATOM 1113 O O . ILE A 1 143 ? -16.062 0.966 -6.422 1 97.69 143 ILE A O 1
ATOM 1117 N N . LEU A 1 144 ? -16.734 2.523 -7.867 1 96.94 144 LEU A N 1
ATOM 1118 C CA . LEU A 1 144 ? -18.125 2.08 -7.867 1 96.94 144 LEU A CA 1
ATOM 1119 C C . LEU A 1 144 ? -18.297 0.844 -8.742 1 96.94 144 LEU A C 1
ATOM 1121 O O . LEU A 1 144 ? -19.391 0.276 -8.805 1 96.94 144 LEU A O 1
ATOM 1125 N N . GLY A 1 145 ? -17.266 0.407 -9.422 1 96 145 GLY A N 1
ATOM 1126 C CA . GLY A 1 145 ? -17.297 -0.814 -10.211 1 96 145 GLY A CA 1
ATOM 1127 C C . GLY A 1 145 ? -17.656 -0.574 -11.664 1 96 145 GLY A C 1
ATOM 1128 O O . GLY A 1 145 ? -17.922 -1.521 -12.406 1 96 145 GLY A O 1
ATOM 1129 N N . ASN A 1 146 ? -17.656 0.714 -12.086 1 97 146 ASN A N 1
ATOM 1130 C CA . ASN A 1 146 ? -17.969 1.06 -13.469 1 97 146 ASN A CA 1
ATOM 1131 C C . ASN A 1 146 ? -16.719 1.023 -14.344 1 97 146 ASN A C 1
ATOM 1133 O O . ASN A 1 146 ? -15.609 0.773 -13.852 1 97 146 ASN A O 1
ATOM 1137 N N . ASP A 1 147 ? -16.906 1.097 -15.617 1 97.06 147 ASP A N 1
ATOM 1138 C CA . ASP A 1 147 ? -15.859 1.182 -16.625 1 97.06 147 ASP A CA 1
ATOM 1139 C C . ASP A 1 147 ? -16.016 2.432 -17.484 1 97.06 147 ASP A C 1
ATOM 1141 O O . ASP A 1 147 ? -16.391 2.342 -18.656 1 97.06 147 ASP A O 1
ATOM 1145 N N . PRO A 1 148 ? -15.594 3.555 -16.953 1 95.62 148 PRO A N 1
ATOM 1146 C CA . PRO A 1 148 ? -15.914 4.836 -17.578 1 95.62 148 PRO A CA 1
ATOM 1147 C C . PRO A 1 148 ? -15.195 5.031 -18.922 1 95.62 148 PRO A C 1
ATOM 1149 O O . PRO A 1 148 ? -15.656 5.789 -19.766 1 95.62 148 PRO A O 1
ATOM 1152 N N . GLU A 1 149 ? -14.141 4.34 -19.125 1 96.44 149 GLU A N 1
ATOM 1153 C CA . GLU A 1 149 ? -13.352 4.582 -20.328 1 96.44 149 GLU A CA 1
ATOM 1154 C C . GLU A 1 149 ? -13.555 3.475 -21.359 1 96.44 149 GLU A C 1
ATOM 1156 O O . GLU A 1 149 ? -12.992 3.525 -22.453 1 96.44 149 GLU A O 1
ATOM 1161 N N . GLY A 1 150 ? -14.273 2.494 -21.031 1 96.88 150 GLY A N 1
ATOM 1162 C CA . GLY A 1 150 ? -14.648 1.445 -21.969 1 96.88 150 GLY A CA 1
ATOM 1163 C C . GLY A 1 150 ? -13.523 0.465 -22.25 1 96.88 150 GLY A C 1
ATOM 1164 O O . GLY A 1 150 ? -13.445 -0.102 -23.344 1 96.88 150 GLY A O 1
ATOM 1165 N N . TYR A 1 151 ? -12.648 0.306 -21.328 1 96.56 151 TYR A N 1
ATOM 1166 C CA . TYR A 1 151 ? -11.516 -0.597 -21.516 1 96.56 151 TYR A CA 1
ATOM 1167 C C . TYR A 1 151 ? -11.891 -2.027 -21.156 1 96.56 151 TYR A C 1
ATOM 1169 O O . TYR A 1 151 ? -11.055 -2.932 -21.219 1 96.56 151 TYR A O 1
ATOM 1177 N N . LEU A 1 152 ? -13.125 -2.256 -20.719 1 95.94 152 LEU A N 1
ATOM 1178 C CA . LEU A 1 152 ? -13.641 -3.561 -20.312 1 95.94 152 LEU A CA 1
ATOM 1179 C C . LEU A 1 152 ? -12.914 -4.07 -19.062 1 95.94 152 LEU A C 1
ATOM 1181 O O . LEU A 1 152 ? -12.461 -5.219 -19.047 1 95.94 152 LEU A O 1
ATOM 1185 N N . VAL A 1 153 ? -12.766 -3.225 -18.094 1 97.19 153 VAL A N 1
ATOM 1186 C CA . VAL A 1 153 ? -12.102 -3.561 -16.844 1 97.19 153 VAL A CA 1
ATOM 1187 C C . VAL A 1 153 ? -13 -3.203 -15.664 1 97.19 153 VAL A C 1
ATOM 1189 O O . VAL A 1 153 ? -13.93 -2.398 -15.805 1 97.19 153 VAL A O 1
ATOM 1192 N N . GLN A 1 154 ? -12.773 -3.84 -14.594 1 97.38 154 GLN A N 1
ATOM 1193 C CA . GLN A 1 154 ? -13.367 -3.535 -13.297 1 97.38 154 GLN A CA 1
ATOM 1194 C C . GLN A 1 154 ? -12.305 -3.461 -12.203 1 97.38 154 GLN A C 1
ATOM 1196 O O . GLN A 1 154 ? -11.406 -4.301 -12.148 1 97.38 154 GLN A O 1
ATOM 1201 N N . ALA A 1 155 ? -12.375 -2.412 -11.406 1 97.88 155 ALA A N 1
ATOM 1202 C CA . ALA A 1 155 ? -11.445 -2.32 -10.281 1 97.88 155 ALA A CA 1
ATOM 1203 C C . ALA A 1 155 ? -11.773 -3.357 -9.211 1 97.88 155 ALA A C 1
ATOM 1205 O O . ALA A 1 155 ? -12.664 -3.143 -8.383 1 97.88 155 ALA A O 1
ATOM 1206 N N . THR A 1 156 ? -11.016 -4.457 -9.195 1 97.62 156 THR A N 1
ATOM 1207 C CA . THR A 1 156 ? -11.281 -5.574 -8.297 1 97.62 156 THR A CA 1
ATOM 1208 C C . THR A 1 156 ? -10.414 -5.477 -7.047 1 97.62 156 THR A C 1
ATOM 1210 O O . THR A 1 156 ? -9.375 -4.816 -7.055 1 97.62 156 THR A O 1
ATOM 1213 N N . PRO A 1 157 ? -10.828 -6.137 -6.031 1 97.81 157 PRO A N 1
ATOM 1214 C CA . PRO A 1 157 ? -12.023 -6.961 -5.863 1 97.81 157 PRO A CA 1
ATOM 1215 C C . PRO A 1 157 ? -13.281 -6.133 -5.609 1 97.81 157 PRO A C 1
ATOM 1217 O O . PRO A 1 157 ? -13.203 -5.039 -5.043 1 97.81 157 PRO A O 1
ATOM 1220 N N . MET A 1 158 ? -14.406 -6.664 -6.008 1 95 158 MET A N 1
ATOM 1221 C CA . MET A 1 158 ? -15.688 -6.031 -5.719 1 95 158 MET A CA 1
ATOM 1222 C C . MET A 1 158 ? -16.281 -6.566 -4.418 1 95 158 MET A C 1
ATOM 1224 O O . MET A 1 158 ? -16.422 -7.777 -4.246 1 95 158 MET A O 1
ATOM 1228 N N . SER A 1 159 ? -16.484 -5.719 -3.51 1 94.62 159 SER A N 1
ATOM 1229 C CA . SER A 1 159 ? -17.078 -6.074 -2.23 1 94.62 159 SER A CA 1
ATOM 1230 C C . SER A 1 159 ? -18.375 -5.301 -1.999 1 94.62 159 SER A C 1
ATOM 1232 O O . SER A 1 159 ? -18.781 -4.492 -2.836 1 94.62 159 SER A O 1
ATOM 1234 N N . GLU A 1 160 ? -19 -5.613 -0.887 1 91.62 160 GLU A N 1
ATOM 1235 C CA . GLU A 1 160 ? -20.297 -5.02 -0.573 1 91.62 160 GLU A CA 1
ATOM 1236 C C . GLU A 1 160 ? -20.172 -3.537 -0.244 1 91.62 160 GLU A C 1
ATOM 1238 O O . GLU A 1 160 ? -21.047 -2.742 -0.566 1 91.62 160 GLU A O 1
ATOM 1243 N N . THR A 1 161 ? -19.078 -3.227 0.378 1 94.94 161 THR A N 1
ATOM 1244 C CA . THR A 1 161 ? -18.875 -1.838 0.781 1 94.94 161 THR A CA 1
ATOM 1245 C C . THR A 1 161 ? -17.875 -1.144 -0.13 1 94.94 161 THR A C 1
ATOM 1247 O O . THR A 1 161 ? -17.078 -1.804 -0.81 1 94.94 161 THR A O 1
ATOM 1250 N N . THR A 1 162 ? -17.984 0.155 -0.175 1 96 162 THR A N 1
ATOM 1251 C CA . THR A 1 162 ? -17.109 1.033 -0.937 1 96 162 THR A CA 1
ATOM 1252 C C . THR A 1 162 ? -16.484 2.096 -0.031 1 96 162 THR A C 1
ATOM 1254 O O . THR A 1 162 ? -17.172 2.676 0.812 1 96 162 THR A O 1
ATOM 1257 N N . PRO A 1 163 ? -15.195 2.293 -0.181 1 97.19 163 PRO A N 1
ATOM 1258 C CA . PRO A 1 163 ? -14.633 3.359 0.652 1 97.19 163 PRO A CA 1
ATOM 1259 C C . PRO A 1 163 ? -15.141 4.742 0.259 1 97.19 163 PRO A C 1
ATOM 1261 O O . PRO A 1 163 ? -15.266 5.047 -0.931 1 97.19 163 PRO A O 1
ATOM 1264 N N . PRO A 1 164 ? -15.508 5.566 1.252 1 97.69 164 PRO A N 1
ATOM 1265 C CA . PRO A 1 164 ? -15.836 6.957 0.921 1 97.69 164 PRO A CA 1
ATOM 1266 C C . PRO A 1 164 ? -14.641 7.723 0.353 1 97.69 164 PRO A C 1
ATOM 1268 O O . PRO A 1 164 ? -13.492 7.395 0.651 1 97.69 164 PRO A O 1
ATOM 1271 N N . VAL A 1 165 ? -14.945 8.688 -0.445 1 98.38 165 VAL A N 1
ATOM 1272 C CA . VAL A 1 165 ? -13.914 9.516 -1.059 1 98.38 165 VAL A CA 1
ATOM 1273 C C . VAL A 1 165 ? -13.961 10.922 -0.46 1 98.38 165 VAL A C 1
ATOM 1275 O O . VAL A 1 165 ? -15.031 11.531 -0.373 1 98.38 165 VAL A O 1
ATOM 1278 N N . TRP A 1 166 ? -12.844 11.375 0.002 1 98.5 166 TRP A N 1
ATOM 1279 C CA . TRP A 1 166 ? -12.656 12.727 0.521 1 98.5 166 TRP A CA 1
ATOM 1280 C C . TRP A 1 166 ? -11.742 13.547 -0.388 1 98.5 166 TRP A C 1
ATOM 1282 O O . TRP A 1 166 ? -10.641 13.109 -0.721 1 98.5 166 TRP A O 1
ATOM 1292 N N . MET A 1 167 ? -12.211 14.672 -0.788 1 97.88 167 MET A N 1
ATOM 1293 C CA . MET A 1 167 ? -11.344 15.586 -1.52 1 97.88 167 MET A CA 1
ATOM 1294 C C . MET A 1 167 ? -10.703 16.609 -0.577 1 97.88 167 MET A C 1
ATOM 1296 O O . MET A 1 167 ? -11.398 17.281 0.183 1 97.88 167 MET A O 1
ATOM 1300 N N . LEU A 1 168 ? -9.438 16.594 -0.635 1 97.06 168 LEU A N 1
ATOM 1301 C CA . LEU A 1 168 ? -8.672 17.5 0.204 1 97.06 168 LEU A CA 1
ATOM 1302 C C . LEU A 1 168 ? -8.242 18.734 -0.583 1 97.06 168 LEU A C 1
ATOM 1304 O O . LEU A 1 168 ? -7.828 18.625 -1.74 1 97.06 168 LEU A O 1
ATOM 1308 N N . GLY A 1 169 ? -8.344 19.875 0.028 1 94.94 169 GLY A N 1
ATOM 1309 C CA . GLY A 1 169 ? -7.934 21.109 -0.629 1 94.94 169 GLY A CA 1
ATOM 1310 C C . GLY A 1 169 ? -7.641 22.234 0.344 1 94.94 169 GLY A C 1
ATOM 1311 O O . GLY A 1 169 ? -7.984 22.156 1.524 1 94.94 169 GLY A O 1
ATOM 1312 N N . SER A 1 170 ? -6.945 23.25 -0.191 1 93.75 170 SER A N 1
ATOM 1313 C CA . SER A 1 170 ? -6.617 24.422 0.609 1 93.75 170 SER A CA 1
ATOM 1314 C C . SER A 1 170 ? -7.086 25.703 -0.073 1 93.75 170 SER A C 1
ATOM 1316 O O . SER A 1 170 ? -6.59 26.797 0.228 1 93.75 170 SER A O 1
ATOM 1318 N N . SER A 1 171 ? -7.973 25.5 -1.082 1 89.12 171 SER A N 1
ATOM 1319 C CA . SER A 1 171 ? -8.539 26.625 -1.804 1 89.12 171 SER A CA 1
ATOM 1320 C C . SER A 1 171 ? -9.984 26.359 -2.215 1 89.12 171 SER A C 1
ATOM 1322 O O . SER A 1 171 ? -10.5 25.25 -1.992 1 89.12 171 SER A O 1
ATOM 1324 N N . GLY A 1 172 ? -10.625 27.312 -2.768 1 87 172 GLY A N 1
ATOM 1325 C CA . GLY A 1 172 ? -12.008 27.188 -3.189 1 87 172 GLY A CA 1
ATOM 1326 C C . GLY A 1 172 ? -12.18 26.281 -4.402 1 87 172 GLY A C 1
ATOM 1327 O O . GLY A 1 172 ? -13.266 25.75 -4.637 1 87 172 GLY A O 1
ATOM 1328 N N . ALA A 1 173 ? -11.18 26.125 -5.121 1 88.19 173 ALA A N 1
ATOM 1329 C CA . ALA A 1 173 ? -11.281 25.328 -6.344 1 88.19 173 ALA A CA 1
ATOM 1330 C C . ALA A 1 173 ? -11.578 23.875 -6.027 1 88.19 173 ALA A C 1
ATOM 1332 O O . ALA A 1 173 ? -12.469 23.266 -6.629 1 88.19 173 ALA A O 1
ATOM 1333 N N . SER A 1 174 ? -10.852 23.312 -5.105 1 91.56 174 SER A N 1
ATOM 1334 C CA . SER A 1 174 ? -11.094 21.922 -4.719 1 91.56 174 SER A CA 1
ATOM 1335 C C . SER A 1 174 ? -12.469 21.75 -4.074 1 91.56 174 SER A C 1
ATOM 1337 O O . SER A 1 174 ? -13.117 20.719 -4.238 1 91.56 174 SER A O 1
ATOM 1339 N N . ALA A 1 175 ? -12.852 22.766 -3.332 1 96.06 175 ALA A N 1
ATOM 1340 C CA . ALA A 1 175 ? -14.164 22.734 -2.686 1 96.06 175 ALA A CA 1
ATOM 1341 C C . ALA A 1 175 ? -15.281 22.609 -3.719 1 96.06 175 ALA A C 1
ATOM 1343 O O . ALA A 1 175 ? -16.219 21.828 -3.539 1 96.06 175 ALA A O 1
ATOM 1344 N N . HIS A 1 176 ? -15.18 23.391 -4.738 1 95.88 176 HIS A N 1
ATOM 1345 C CA . HIS A 1 176 ? -16.172 23.359 -5.805 1 95.88 176 HIS A CA 1
ATOM 1346 C C . HIS A 1 176 ? -16.234 21.984 -6.465 1 95.88 176 HIS A C 1
ATOM 1348 O O . HIS A 1 176 ? -17.328 21.438 -6.656 1 95.88 176 HIS A O 1
ATOM 1354 N N . VAL A 1 177 ? -15.117 21.469 -6.809 1 95.81 177 VAL A N 1
ATOM 1355 C CA . VAL A 1 177 ? -15.031 20.172 -7.477 1 95.81 177 VAL A CA 1
ATOM 1356 C C . VAL A 1 177 ? -15.602 19.078 -6.57 1 95.81 177 VAL A C 1
ATOM 1358 O O . VAL A 1 177 ? -16.344 18.203 -7.027 1 95.81 177 VAL A O 1
ATOM 1361 N N . ALA A 1 178 ? -15.25 19.094 -5.285 1 97.88 178 ALA A N 1
ATOM 1362 C CA . ALA A 1 178 ? -15.758 18.125 -4.316 1 97.88 178 ALA A CA 1
ATOM 1363 C C . ALA A 1 178 ? -17.281 18.141 -4.281 1 97.88 178 ALA A C 1
ATOM 1365 O O . ALA A 1 178 ? -17.922 17.094 -4.262 1 97.88 178 ALA A O 1
ATOM 1366 N N . GLY A 1 179 ? -17.812 19.359 -4.242 1 98 179 GLY A N 1
ATOM 1367 C CA . GLY A 1 179 ? -19.25 19.5 -4.254 1 98 179 GLY A CA 1
ATOM 1368 C C . GLY A 1 179 ? -19.906 18.906 -5.492 1 98 179 GLY A C 1
ATOM 1369 O O . GLY A 1 179 ? -20.828 18.109 -5.391 1 98 179 GLY A O 1
ATOM 1370 N N . GLU A 1 180 ? -19.375 19.219 -6.621 1 97.25 180 GLU A N 1
ATOM 1371 C CA . GLU A 1 180 ? -19.938 18.797 -7.898 1 97.25 180 GLU A CA 1
ATOM 1372 C C . GLU A 1 180 ? -19.875 17.266 -8.031 1 97.25 180 GLU A C 1
ATOM 1374 O O . GLU A 1 180 ? -20.766 16.656 -8.617 1 97.25 180 GLU A O 1
ATOM 1379 N N . LEU A 1 181 ? -18.844 16.688 -7.5 1 97.25 181 LEU A N 1
ATOM 1380 C CA . LEU A 1 181 ? -18.656 15.25 -7.633 1 97.25 181 LEU A CA 1
ATOM 1381 C C . LEU A 1 181 ? -19.391 14.5 -6.527 1 97.25 181 LEU A C 1
ATOM 1383 O O . LEU A 1 181 ? -19.453 13.266 -6.539 1 97.25 181 LEU A O 1
ATOM 1387 N N . GLY A 1 182 ? -19.906 15.219 -5.613 1 97.81 182 GLY A N 1
ATOM 1388 C CA . GLY A 1 182 ? -20.641 14.609 -4.523 1 97.81 182 GLY A CA 1
ATOM 1389 C C . GLY A 1 182 ? -19.766 13.781 -3.6 1 97.81 182 GLY A C 1
ATOM 1390 O O . GLY A 1 182 ? -20.125 12.656 -3.24 1 97.81 182 GLY A O 1
ATOM 1391 N N . THR A 1 183 ? -18.594 14.242 -3.26 1 98.12 183 THR A N 1
ATOM 1392 C CA . THR A 1 183 ? -17.703 13.625 -2.289 1 98.12 183 THR A CA 1
ATOM 1393 C C . THR A 1 183 ? -17.688 14.414 -0.983 1 98.12 183 THR A C 1
ATOM 1395 O O . THR A 1 183 ? -18.266 15.492 -0.9 1 98.12 183 THR A O 1
ATOM 1398 N N . SER A 1 184 ? -17.078 13.844 0.044 1 98.44 184 SER A N 1
ATOM 1399 C CA . SER A 1 184 ? -16.734 14.625 1.229 1 98.44 184 SER A CA 1
ATOM 1400 C C . SER A 1 184 ? -15.594 15.594 0.944 1 98.44 184 SER A C 1
ATOM 1402 O O . SER A 1 184 ? -14.898 15.461 -0.069 1 98.44 184 SER A O 1
ATOM 1404 N N . TYR A 1 185 ? -15.484 16.625 1.812 1 98.44 185 TYR A N 1
ATOM 1405 C CA . TYR A 1 185 ? -14.484 17.656 1.602 1 98.44 185 TYR A CA 1
ATOM 1406 C C . TYR A 1 185 ? -13.773 18 2.906 1 98.44 185 TYR A C 1
ATOM 1408 O O . TYR A 1 185 ? -14.406 18.094 3.961 1 98.44 185 TYR A O 1
ATOM 1416 N N . THR A 1 186 ? -12.484 18.078 2.852 1 98.62 186 THR A N 1
ATOM 1417 C CA . THR A 1 186 ? -11.703 18.562 3.984 1 98.62 186 THR A CA 1
ATOM 1418 C C . THR A 1 186 ? -10.867 19.781 3.58 1 98.62 186 THR A C 1
ATOM 1420 O O . THR A 1 186 ? -10.07 19.703 2.645 1 98.62 186 THR A O 1
ATOM 1423 N N . PHE A 1 187 ? -11.023 20.875 4.27 1 98.56 187 PHE A N 1
ATOM 1424 C CA . PHE A 1 187 ? -10.203 22.062 4.051 1 98.56 187 PHE A CA 1
ATOM 1425 C C . PHE A 1 187 ? -8.922 21.984 4.871 1 98.56 187 PHE A C 1
ATOM 1427 O O . PHE A 1 187 ? -8.969 21.797 6.09 1 98.56 187 PHE A O 1
ATOM 1434 N N . ALA A 1 188 ? -7.844 22.125 4.188 1 98.06 188 ALA A N 1
ATOM 1435 C CA . ALA A 1 188 ? -6.539 22.062 4.844 1 98.06 188 ALA A CA 1
ATOM 1436 C C . ALA A 1 188 ? -6.148 23.438 5.406 1 98.06 188 ALA A C 1
ATOM 1438 O O . ALA A 1 188 ? -5.305 24.125 4.836 1 98.06 188 ALA A O 1
ATOM 1439 N N . GLN A 1 189 ? -6.629 23.75 6.539 1 97.75 189 GLN A N 1
ATOM 1440 C CA . GLN A 1 189 ? -6.301 24.984 7.238 1 97.75 189 GLN A CA 1
ATOM 1441 C C . GLN A 1 189 ? -4.812 25.047 7.574 1 97.75 189 GLN A C 1
ATOM 1443 O O . GLN A 1 189 ? -4.219 26.125 7.586 1 97.75 189 GLN A O 1
ATOM 1448 N N . PHE A 1 190 ? -4.191 23.906 7.809 1 97.31 190 PHE A N 1
ATOM 1449 C CA . PHE A 1 190 ? -2.785 23.859 8.195 1 97.31 190 PHE A CA 1
ATOM 1450 C C . PHE A 1 190 ? -1.887 24.219 7.016 1 97.31 190 PHE A C 1
ATOM 1452 O O . PHE A 1 190 ? -0.693 24.469 7.195 1 97.31 190 PHE A O 1
ATOM 1459 N N . ILE A 1 191 ? -2.4 24.234 5.832 1 95.19 191 ILE A N 1
ATOM 1460 C CA . ILE A 1 191 ? -1.656 24.625 4.645 1 95.19 191 ILE A CA 1
ATOM 1461 C C . ILE A 1 191 ? -1.938 26.094 4.328 1 95.19 191 ILE A C 1
ATOM 1463 O O . ILE A 1 191 ? -1.01 26.875 4.121 1 95.19 191 ILE A O 1
ATOM 1467 N N . ASN A 1 192 ? -3.197 26.453 4.262 1 94.12 192 ASN A N 1
ATOM 1468 C CA . ASN A 1 192 ? -3.668 27.812 3.988 1 94.12 192 ASN A CA 1
ATOM 1469 C C . ASN A 1 192 ? -4.531 28.344 5.129 1 94.12 192 ASN A C 1
ATOM 1471 O O . ASN A 1 192 ? -5.68 27.938 5.289 1 94.12 192 ASN A O 1
ATOM 1475 N N . GLY A 1 193 ? -4.059 29.391 5.734 1 94.56 193 GLY A N 1
ATOM 1476 C CA . GLY A 1 193 ? -4.723 29.922 6.918 1 94.56 193 GLY A CA 1
ATOM 1477 C C . GLY A 1 193 ? -5.867 30.859 6.586 1 94.56 193 GLY A C 1
ATOM 1478 O O . GLY A 1 193 ? -6.539 31.359 7.484 1 94.56 193 GLY A O 1
ATOM 1479 N N . ASP A 1 194 ? -6.121 30.969 5.344 1 92.62 194 ASP A N 1
ATOM 1480 C CA . ASP A 1 194 ? -7.105 31.969 4.945 1 92.62 194 ASP A CA 1
ATOM 1481 C C . ASP A 1 194 ? -8.188 31.344 4.055 1 92.62 194 ASP A C 1
ATOM 1483 O O . ASP A 1 194 ? -7.934 30.359 3.361 1 92.62 194 ASP A O 1
ATOM 1487 N N . GLY A 1 195 ? -9.383 31.859 4.16 1 92.44 195 GLY A N 1
ATOM 1488 C CA . GLY A 1 195 ? -10.438 31.578 3.195 1 92.44 195 GLY A CA 1
ATOM 1489 C C . GLY A 1 195 ? -11.156 30.281 3.457 1 92.44 195 GLY A C 1
ATOM 1490 O O . GLY A 1 195 ? -11.992 29.844 2.656 1 92.44 195 GLY A O 1
ATOM 1491 N N . GLY A 1 196 ? -10.852 29.656 4.594 1 95.69 196 GLY A N 1
ATOM 1492 C CA . GLY A 1 196 ? -11.414 28.344 4.914 1 95.69 196 GLY A CA 1
ATOM 1493 C C . GLY A 1 196 ? -12.93 28.344 4.965 1 95.69 196 GLY A C 1
ATOM 1494 O O . GLY A 1 196 ? -13.578 27.547 4.273 1 95.69 196 GLY A O 1
ATOM 1495 N N . PRO A 1 197 ? -13.562 29.219 5.742 1 97.56 197 PRO A N 1
ATOM 1496 C CA . PRO A 1 197 ? -15.023 29.25 5.848 1 97.56 197 PRO A CA 1
ATOM 1497 C C . PRO A 1 197 ? -15.711 29.438 4.5 1 97.56 197 PRO A C 1
ATOM 1499 O O . PRO A 1 197 ? -16.703 28.75 4.203 1 97.56 197 PRO A O 1
ATOM 1502 N N . ALA A 1 198 ? -15.188 30.281 3.701 1 97.56 198 ALA A N 1
ATOM 1503 C CA . ALA A 1 198 ? -15.766 30.531 2.381 1 97.56 198 ALA A CA 1
ATOM 1504 C C . ALA A 1 198 ? -15.656 29.281 1.502 1 97.56 198 ALA A C 1
ATOM 1506 O O . ALA A 1 198 ? -16.562 28.984 0.72 1 97.56 198 ALA A O 1
ATOM 1507 N N . ALA A 1 199 ? -14.5 28.609 1.542 1 97.81 199 ALA A N 1
ATOM 1508 C CA . ALA A 1 199 ? -14.312 27.391 0.771 1 97.81 199 ALA A CA 1
ATOM 1509 C C . ALA A 1 199 ? -15.312 26.312 1.183 1 97.81 199 ALA A C 1
ATOM 1511 O O . ALA A 1 199 ? -15.922 25.672 0.33 1 97.81 199 ALA A O 1
ATOM 1512 N N . VAL A 1 200 ? -15.508 26.109 2.455 1 98.38 200 VAL A N 1
ATOM 1513 C CA . VAL A 1 200 ? -16.438 25.109 2.961 1 98.38 200 VAL A CA 1
ATOM 1514 C C . VAL A 1 200 ? -17.859 25.469 2.557 1 98.38 200 VAL A C 1
ATOM 1516 O O . VAL A 1 200 ? -18.641 24.594 2.174 1 98.38 200 VAL A O 1
ATOM 1519 N N . GLU A 1 201 ? -18.188 26.75 2.703 1 98.06 201 GLU A N 1
ATOM 1520 C CA . GLU A 1 201 ? -19.5 27.203 2.26 1 98.06 201 GLU A CA 1
ATOM 1521 C C . GLU A 1 201 ? -19.734 26.891 0.783 1 98.06 201 GLU A C 1
ATOM 1523 O O . GLU A 1 201 ? -20.812 26.453 0.394 1 98.06 201 GLU A O 1
ATOM 1528 N N . ARG A 1 202 ? -18.734 27.203 -0.005 1 97.69 202 ARG A N 1
ATOM 1529 C CA . ARG A 1 202 ? -18.797 26.922 -1.433 1 97.69 202 ARG A CA 1
ATOM 1530 C C . ARG A 1 202 ? -19.062 25.438 -1.675 1 97.69 202 ARG A C 1
ATOM 1532 O O . ARG A 1 202 ? -19.828 25.062 -2.574 1 97.69 202 ARG A O 1
ATOM 1539 N N . TYR A 1 203 ? -18.406 24.578 -0.942 1 98.31 203 TYR A N 1
ATOM 1540 C CA . TYR A 1 203 ? -18.641 23.125 -1.021 1 98.31 203 TYR A CA 1
ATOM 1541 C C . TYR A 1 203 ? -20.094 22.797 -0.748 1 98.31 203 TYR A C 1
ATOM 1543 O O . TYR A 1 203 ? -20.734 22.094 -1.532 1 98.31 203 TYR A O 1
ATOM 1551 N N . TYR A 1 204 ? -20.641 23.312 0.36 1 98.25 204 TYR A N 1
ATOM 1552 C CA . TYR A 1 204 ? -22.031 23.031 0.721 1 98.25 204 TYR A CA 1
ATOM 1553 C C . TYR A 1 204 ? -22.984 23.5 -0.371 1 98.25 204 TYR A C 1
ATOM 1555 O O . TYR A 1 204 ? -23.938 22.797 -0.723 1 98.25 204 TYR A O 1
ATOM 1563 N N . HIS A 1 205 ? -22.734 24.625 -0.91 1 97.5 205 HIS A N 1
ATOM 1564 C CA . HIS A 1 205 ? -23.625 25.234 -1.892 1 97.5 205 HIS A CA 1
ATOM 1565 C C . HIS A 1 205 ? -23.609 24.469 -3.205 1 97.5 205 HIS A C 1
ATOM 1567 O O . HIS A 1 205 ? -24.609 24.438 -3.928 1 97.5 205 HIS A O 1
ATOM 1573 N N . ASN A 1 206 ? -22.516 23.875 -3.484 1 97.12 206 ASN A N 1
ATOM 1574 C CA . ASN A 1 206 ? -22.359 23.234 -4.785 1 97.12 206 ASN A CA 1
ATOM 1575 C C . ASN A 1 206 ? -22.531 21.719 -4.691 1 97.12 206 ASN A C 1
ATOM 1577 O O . ASN A 1 206 ? -22.375 21.016 -5.688 1 97.12 206 ASN A O 1
ATOM 1581 N N . PHE A 1 207 ? -22.828 21.203 -3.557 1 98.44 207 PHE A N 1
ATOM 1582 C CA . PHE A 1 207 ? -22.906 19.766 -3.371 1 98.44 207 PHE A CA 1
ATOM 1583 C C . PHE A 1 207 ? -24.047 19.172 -4.184 1 98.44 207 PHE A C 1
ATOM 1585 O O . PHE A 1 207 ? -25.188 19.625 -4.07 1 98.44 207 PHE A O 1
ATOM 1592 N N . ILE A 1 208 ? -23.766 18.203 -5.027 1 98.06 208 ILE A N 1
ATOM 1593 C CA . ILE A 1 208 ? -24.734 17.391 -5.758 1 98.06 208 ILE A CA 1
ATOM 1594 C C . ILE A 1 208 ? -24.656 15.938 -5.277 1 98.06 208 ILE A C 1
ATOM 1596 O O . ILE A 1 208 ? -23.594 15.305 -5.352 1 98.06 208 ILE A O 1
ATOM 1600 N N . PRO A 1 209 ? -25.766 15.414 -4.758 1 97.38 209 PRO A N 1
ATOM 1601 C CA . PRO A 1 209 ? -25.75 14.008 -4.332 1 97.38 209 PRO A CA 1
ATOM 1602 C C . PRO A 1 209 ? -25.219 13.07 -5.414 1 97.38 209 PRO A C 1
ATOM 1604 O O . PRO A 1 209 ? -25.516 13.258 -6.594 1 97.38 209 PRO A O 1
ATOM 1607 N N . SER A 1 210 ? -24.453 12.133 -4.992 1 94.94 210 SER A N 1
ATOM 1608 C CA . SER A 1 210 ? -23.875 11.133 -5.883 1 94.94 210 SER A CA 1
ATOM 1609 C C . SER A 1 210 ? -24.172 9.719 -5.391 1 94.94 210 SER A C 1
ATOM 1611 O O . SER A 1 210 ? -24.703 9.539 -4.297 1 94.94 210 SER A O 1
ATOM 1613 N N . PRO A 1 211 ? -23.875 8.711 -6.246 1 92.06 211 PRO A N 1
ATOM 1614 C CA . PRO A 1 211 ? -24.047 7.332 -5.777 1 92.06 211 PRO A CA 1
ATOM 1615 C C . PRO A 1 211 ? -23.188 7.02 -4.559 1 92.06 211 PRO A C 1
ATOM 1617 O O . PRO A 1 211 ? -23.516 6.113 -3.783 1 92.06 211 PRO A O 1
ATOM 1620 N N . LEU A 1 212 ? -22.203 7.746 -4.301 1 92.06 212 LEU A N 1
ATOM 1621 C CA . LEU A 1 212 ? -21.297 7.52 -3.184 1 92.06 212 LEU A CA 1
ATOM 1622 C C . LEU A 1 212 ? -21.828 8.141 -1.902 1 92.06 212 LEU A C 1
ATOM 1624 O O . LEU A 1 212 ? -21.562 7.648 -0.804 1 92.06 212 LEU A O 1
ATOM 1628 N N . GLN A 1 213 ? -22.469 9.266 -2.146 1 95 213 GLN A N 1
ATOM 1629 C CA . GLN A 1 213 ? -22.797 10.07 -0.976 1 95 213 GLN A CA 1
ATOM 1630 C C . GLN A 1 213 ? -24.031 10.93 -1.235 1 95 213 GLN A C 1
ATOM 1632 O O . GLN A 1 213 ? -24.094 11.664 -2.223 1 95 213 GLN A O 1
ATOM 1637 N N . GLN A 1 214 ? -24.953 10.93 -0.29 1 96.94 214 GLN A N 1
ATOM 1638 C CA . GLN A 1 214 ? -26.219 11.617 -0.488 1 96.94 214 GLN A CA 1
ATOM 1639 C C . GLN A 1 214 ? -26.219 12.984 0.184 1 96.94 214 GLN A C 1
ATOM 1641 O O . GLN A 1 214 ? -26.969 13.875 -0.208 1 96.94 214 GLN A O 1
ATOM 1646 N N . GLU A 1 215 ? -25.469 13.133 1.214 1 97.88 215 GLU A N 1
ATOM 1647 C CA . GLU A 1 215 ? -25.406 14.375 1.979 1 97.88 215 GLU A CA 1
ATOM 1648 C C . GLU A 1 215 ? -23.984 14.898 2.066 1 97.88 215 GLU A C 1
ATOM 1650 O O . GLU A 1 215 ? -23.031 14.117 2.117 1 97.88 215 GLU A O 1
ATOM 1655 N N . PRO A 1 216 ? -23.844 16.203 2.076 1 98.06 216 PRO A N 1
ATOM 1656 C CA . PRO A 1 216 ? -22.5 16.766 2.182 1 98.06 216 PRO A CA 1
ATOM 1657 C C . PRO A 1 216 ? -21.875 16.547 3.557 1 98.06 216 PRO A C 1
ATOM 1659 O O . PRO A 1 216 ? -22.578 16.547 4.57 1 98.06 216 PRO A O 1
ATOM 1662 N N . GLU A 1 217 ? -20.625 16.266 3.564 1 97.94 217 GLU A N 1
ATOM 1663 C CA . GLU A 1 217 ? -19.812 16.141 4.773 1 97.94 217 GLU A CA 1
ATOM 1664 C C . GLU A 1 217 ? -18.469 16.828 4.625 1 97.94 217 GLU A C 1
ATOM 1666 O O . GLU A 1 217 ? -17.672 16.469 3.762 1 97.94 217 GLU A O 1
ATOM 1671 N N . ALA A 1 218 ? -18.25 17.812 5.449 1 98.38 218 ALA A N 1
ATOM 1672 C CA . ALA A 1 218 ? -16.984 18.547 5.398 1 98.38 218 ALA A CA 1
ATOM 1673 C C . ALA A 1 218 ? -16.266 18.484 6.742 1 98.38 218 ALA A C 1
ATOM 1675 O O . ALA A 1 218 ? -16.875 18.234 7.777 1 98.38 218 ALA A O 1
ATOM 1676 N N . SER A 1 219 ? -15 18.656 6.695 1 98.62 219 SER A N 1
ATOM 1677 C CA . SER A 1 219 ? -14.141 18.766 7.871 1 98.62 219 SER A CA 1
ATOM 1678 C C . SER A 1 219 ? -12.984 19.734 7.621 1 98.62 219 SER A C 1
ATOM 1680 O O . SER A 1 219 ? -12.836 20.25 6.516 1 98.62 219 SER A O 1
ATOM 1682 N N . ILE A 1 220 ? -12.258 20.062 8.648 1 98.31 220 ILE A N 1
ATOM 1683 C CA . ILE A 1 220 ? -11.086 20.922 8.523 1 98.31 220 ILE A CA 1
ATOM 1684 C C . ILE A 1 220 ? -9.891 20.266 9.219 1 98.31 220 ILE A C 1
ATOM 1686 O O . ILE A 1 220 ? -10.055 19.578 10.219 1 98.31 220 ILE A O 1
ATOM 1690 N N . ALA A 1 221 ? -8.789 20.375 8.633 1 98.75 221 ALA A N 1
ATOM 1691 C CA . ALA A 1 221 ? -7.531 19.922 9.227 1 98.75 221 ALA A CA 1
ATOM 1692 C C . ALA A 1 221 ? -6.68 21.109 9.68 1 98.75 221 ALA A C 1
ATOM 1694 O O . ALA A 1 221 ? -6.434 22.031 8.906 1 98.75 221 ALA A O 1
ATOM 1695 N N . VAL A 1 222 ? -6.215 21.094 10.906 1 98.75 222 VAL A N 1
ATOM 1696 C CA . VAL A 1 222 ? -5.508 22.234 11.484 1 98.75 222 VAL A CA 1
ATOM 1697 C C . VAL A 1 222 ? -4.383 21.734 12.391 1 98.75 222 VAL A C 1
ATOM 1699 O O . VAL A 1 222 ? -4.492 20.672 13.008 1 98.75 222 VAL A O 1
ATOM 1702 N N . PHE A 1 223 ? -3.248 22.5 12.414 1 98.88 223 PHE A N 1
ATOM 1703 C CA . PHE A 1 223 ? -2.23 22.219 13.422 1 98.88 223 PHE A CA 1
ATOM 1704 C C . PHE A 1 223 ? -2.744 22.531 14.82 1 98.88 223 PHE A C 1
ATOM 1706 O O . PHE A 1 223 ? -3.35 23.594 15.039 1 98.88 223 PHE A O 1
ATOM 1713 N N . VAL A 1 224 ? -2.51 21.641 15.766 1 98.94 224 VAL A N 1
ATOM 1714 C CA . VAL A 1 224 ? -2.924 21.906 17.141 1 98.94 224 VAL A CA 1
ATOM 1715 C C . VAL A 1 224 ? -1.772 21.594 18.094 1 98.94 224 VAL A C 1
ATOM 1717 O O . VAL A 1 224 ? -1.179 20.516 18.031 1 98.94 224 VAL A O 1
ATOM 1720 N N . VAL A 1 225 ? -1.416 22.5 18.938 1 98.88 225 VAL A N 1
ATOM 1721 C CA . VAL A 1 225 ? -0.422 22.328 19.984 1 98.88 225 VAL A CA 1
ATOM 1722 C C . VAL A 1 225 ? -1.056 22.594 21.344 1 98.88 225 VAL A C 1
ATOM 1724 O O . VAL A 1 225 ? -1.565 23.703 21.594 1 98.88 225 VAL A O 1
ATOM 1727 N N . VAL A 1 226 ? -1.007 21.625 22.234 1 98.81 226 VAL A N 1
ATOM 1728 C CA . VAL A 1 226 ? -1.615 21.703 23.562 1 98.81 226 VAL A CA 1
ATOM 1729 C C . VAL A 1 226 ? -0.53 21.641 24.641 1 98.81 226 VAL A C 1
ATOM 1731 O O . VAL A 1 226 ? 0.375 20.797 24.562 1 98.81 226 VAL A O 1
ATOM 1734 N N . GLY A 1 227 ? -0.579 22.547 25.594 1 98.19 227 GLY A N 1
ATOM 1735 C CA . GLY A 1 227 ? 0.233 22.516 26.797 1 98.19 227 GLY A CA 1
ATOM 1736 C C . GLY A 1 227 ? -0.587 22.578 28.062 1 98.19 227 GLY A C 1
ATOM 1737 O O . GLY A 1 227 ? -1.769 22.938 28.031 1 98.19 227 GLY A O 1
ATOM 1738 N N . ASP A 1 228 ? 0.015 22.188 29.141 1 97.94 228 ASP A N 1
ATOM 1739 C CA . ASP A 1 228 ? -0.661 22.312 30.422 1 97.94 228 ASP A CA 1
ATOM 1740 C C . ASP A 1 228 ? -0.98 23.781 30.734 1 97.94 228 ASP A C 1
ATOM 1742 O O . ASP A 1 228 ? -1.944 24.078 31.438 1 97.94 228 ASP A O 1
ATOM 1746 N N . THR A 1 229 ? -0.15 24.641 30.234 1 98.31 229 THR A N 1
ATOM 1747 C CA . THR A 1 229 ? -0.349 26.078 30.312 1 98.31 229 THR A CA 1
ATOM 1748 C C . THR A 1 229 ? -0.158 26.719 28.938 1 98.31 229 THR A C 1
ATOM 1750 O O . THR A 1 229 ? 0.351 26.094 28.016 1 98.31 229 THR A O 1
ATOM 1753 N N . GLU A 1 230 ? -0.645 27.984 28.844 1 98.44 230 GLU A N 1
ATOM 1754 C CA . GLU A 1 230 ? -0.419 28.734 27.609 1 98.44 230 GLU A CA 1
ATOM 1755 C C . GLU A 1 230 ? 1.069 28.828 27.281 1 98.44 230 GLU A C 1
ATOM 1757 O O . GLU A 1 230 ? 1.471 28.719 26.125 1 98.44 230 GLU A O 1
ATOM 1762 N N . GLU A 1 231 ? 1.872 29.031 28.328 1 98.25 231 GLU A N 1
ATOM 1763 C CA . GLU A 1 231 ? 3.314 29.188 28.172 1 98.25 231 GLU A CA 1
ATOM 1764 C C . GLU A 1 231 ? 3.951 27.906 27.641 1 98.25 231 GLU A C 1
ATOM 1766 O O . GLU A 1 231 ? 4.809 27.953 26.75 1 98.25 231 GLU A O 1
ATOM 1771 N N . GLU A 1 232 ? 3.562 26.812 28.172 1 98.38 232 GLU A N 1
ATOM 1772 C CA . GLU A 1 232 ? 4.105 25.547 27.703 1 98.38 232 GLU A CA 1
ATOM 1773 C C . GLU A 1 232 ? 3.701 25.281 26.25 1 98.38 232 GLU A C 1
ATOM 1775 O O . GLU A 1 232 ? 4.496 24.75 25.469 1 98.38 232 GLU A O 1
ATOM 1780 N N . ALA A 1 233 ? 2.441 25.578 25.969 1 98.75 233 ALA A N 1
ATOM 1781 C CA . ALA A 1 233 ? 1.97 25.406 24.594 1 98.75 233 ALA A CA 1
ATOM 1782 C C . ALA A 1 233 ? 2.83 26.203 23.609 1 98.75 233 ALA A C 1
ATOM 1784 O O . ALA A 1 233 ? 3.207 25.688 22.562 1 98.75 233 ALA A O 1
ATOM 1785 N N . GLU A 1 234 ? 3.109 27.469 23.969 1 98.38 234 GLU A N 1
ATOM 1786 C CA . GLU A 1 234 ? 3.934 28.328 23.109 1 98.38 234 GLU A CA 1
ATOM 1787 C C . GLU A 1 234 ? 5.348 27.766 22.984 1 98.38 234 GLU A C 1
ATOM 1789 O O . GLU A 1 234 ? 5.949 27.828 21.906 1 98.38 234 GLU A O 1
ATOM 1794 N N . TYR A 1 235 ? 5.871 27.25 24.125 1 98.5 235 TYR A N 1
ATOM 1795 C CA . TYR A 1 235 ? 7.18 26.594 24.125 1 98.5 235 TYR A CA 1
ATOM 1796 C C . TYR A 1 235 ? 7.207 25.438 23.141 1 98.5 235 TYR A C 1
ATOM 1798 O O . TYR A 1 235 ? 8.109 25.328 22.312 1 98.5 235 TYR A O 1
ATOM 1806 N N . LEU A 1 236 ? 6.219 24.609 23.172 1 98.62 236 LEU A N 1
ATOM 1807 C CA . LEU A 1 236 ? 6.133 23.438 22.297 1 98.62 236 LEU A CA 1
ATOM 1808 C C . LEU A 1 236 ? 5.914 23.875 20.859 1 98.62 236 LEU A C 1
ATOM 1810 O O . LEU A 1 236 ? 6.488 23.281 19.938 1 98.62 236 LEU A O 1
ATOM 1814 N N . ALA A 1 237 ? 5.141 24.891 20.625 1 98.62 237 ALA A N 1
ATOM 1815 C CA . ALA A 1 237 ? 4.777 25.359 19.297 1 98.62 237 ALA A CA 1
ATOM 1816 C C . ALA A 1 237 ? 5.984 25.969 18.578 1 98.62 237 ALA A C 1
ATOM 1818 O O . ALA A 1 237 ? 5.992 26.094 17.359 1 98.62 237 ALA A O 1
ATOM 1819 N N . SER A 1 238 ? 6.996 26.391 19.344 1 98.31 238 SER A N 1
ATOM 1820 C CA . SER A 1 238 ? 8.172 27.016 18.75 1 98.31 238 SER A CA 1
ATOM 1821 C C . SER A 1 238 ? 8.828 26.094 17.719 1 98.31 238 SER A C 1
ATOM 1823 O O . SER A 1 238 ? 9.383 26.562 16.719 1 98.31 238 SER A O 1
ATOM 1825 N N . SER A 1 239 ? 8.773 24.75 17.984 1 97.88 239 SER A N 1
ATOM 1826 C CA . SER A 1 239 ? 9.305 23.781 17.031 1 97.88 239 SER A CA 1
ATOM 1827 C C . SER A 1 239 ? 8.641 23.922 15.664 1 97.88 239 SER A C 1
ATOM 1829 O O . SER A 1 239 ? 9.312 23.938 14.633 1 97.88 239 SER A O 1
ATOM 1831 N N . LEU A 1 240 ? 7.348 24.016 15.688 1 97.75 240 LEU A N 1
ATOM 1832 C CA . LEU A 1 240 ? 6.57 24.141 14.461 1 97.75 240 LEU A CA 1
ATOM 1833 C C . LEU A 1 240 ? 6.809 25.484 13.797 1 97.75 240 LEU A C 1
ATOM 1835 O O . LEU A 1 240 ? 6.852 25.578 12.57 1 97.75 240 LEU A O 1
ATOM 1839 N N . ASP A 1 241 ? 6.965 26.547 14.578 1 98.06 241 ASP A N 1
ATOM 1840 C CA . ASP A 1 241 ? 7.285 27.875 14.047 1 98.06 241 ASP A CA 1
ATOM 1841 C C . ASP A 1 241 ? 8.555 27.828 13.195 1 98.06 241 ASP A C 1
ATOM 1843 O O . ASP A 1 241 ? 8.562 28.297 12.055 1 98.06 241 ASP A O 1
ATOM 1847 N N . VAL A 1 242 ? 9.539 27.266 13.781 1 97.88 242 VAL A N 1
ATOM 1848 C CA . VAL A 1 242 ? 10.836 27.203 13.109 1 97.88 242 VAL A CA 1
ATOM 1849 C C . VAL A 1 242 ? 10.742 26.297 11.883 1 97.88 242 VAL A C 1
ATOM 1851 O O . VAL A 1 242 ? 11.258 26.625 10.812 1 97.88 242 VAL A O 1
ATOM 1854 N N . ALA A 1 243 ? 10.102 25.188 12.008 1 97.5 243 ALA A N 1
ATOM 1855 C CA . ALA A 1 243 ? 9.977 24.219 10.914 1 97.5 243 ALA A CA 1
ATOM 1856 C C . ALA A 1 243 ? 9.273 24.859 9.711 1 97.5 243 ALA A C 1
ATOM 1858 O O . ALA A 1 243 ? 9.727 24.703 8.57 1 97.5 243 ALA A O 1
ATOM 1859 N N . LEU A 1 244 ? 8.156 25.531 9.922 1 97.06 244 LEU A N 1
ATOM 1860 C CA . LEU A 1 244 ? 7.398 26.156 8.844 1 97.06 244 LEU A CA 1
ATOM 1861 C C . LEU A 1 244 ? 8.195 27.297 8.203 1 97.06 244 LEU A C 1
ATOM 1863 O O . LEU A 1 244 ? 8.133 27.5 6.988 1 97.06 244 LEU A O 1
ATOM 1867 N N . LEU A 1 245 ? 8.883 28.062 9.031 1 97 245 LEU A N 1
ATOM 1868 C CA . LEU A 1 245 ? 9.734 29.125 8.516 1 97 245 LEU A CA 1
ATOM 1869 C C . LEU A 1 245 ? 10.805 28.578 7.578 1 97 245 LEU A C 1
ATOM 1871 O O . LEU A 1 245 ? 11.047 29.125 6.508 1 97 245 LEU A O 1
ATOM 1875 N N . MET A 1 246 ? 11.43 27.484 7.988 1 95.38 246 MET A N 1
ATOM 1876 C CA . MET A 1 246 ? 12.445 26.828 7.164 1 95.38 246 MET A CA 1
ATOM 1877 C C . MET A 1 246 ? 11.859 26.375 5.836 1 95.38 246 MET A C 1
ATOM 1879 O O . MET A 1 246 ? 12.469 26.562 4.781 1 95.38 246 MET A O 1
ATOM 1883 N N . ALA A 1 247 ? 10.734 25.781 5.922 1 92.81 247 ALA A N 1
ATOM 1884 C CA . ALA A 1 247 ? 10.055 25.312 4.711 1 92.81 247 ALA A CA 1
ATOM 1885 C C . ALA A 1 247 ? 9.781 26.484 3.758 1 92.81 247 ALA A C 1
ATOM 1887 O O . ALA A 1 247 ? 10 26.359 2.549 1 92.81 247 ALA A O 1
ATOM 1888 N N . ASP A 1 248 ? 9.312 27.562 4.27 1 92.12 248 ASP A N 1
ATOM 1889 C CA . ASP A 1 248 ? 9.023 28.766 3.482 1 92.12 248 ASP A CA 1
ATOM 1890 C C . ASP A 1 248 ? 10.273 29.266 2.77 1 92.12 248 ASP A C 1
ATOM 1892 O O . ASP A 1 248 ? 10.188 29.828 1.678 1 92.12 248 ASP A O 1
ATOM 1896 N N . GLN A 1 249 ? 11.344 29.047 3.398 1 92.38 249 GLN A N 1
ATOM 1897 C CA . GLN A 1 249 ? 12.609 29.547 2.871 1 92.38 249 GLN A CA 1
ATOM 1898 C C . GLN A 1 249 ? 13.266 28.516 1.955 1 92.38 249 GLN A C 1
ATOM 1900 O O . GLN A 1 249 ? 14.391 28.719 1.494 1 92.38 249 GLN A O 1
ATOM 1905 N N . GLY A 1 250 ? 12.617 27.375 1.768 1 88.75 250 GLY A N 1
ATOM 1906 C CA . GLY A 1 250 ? 13.125 26.328 0.886 1 88.75 250 GLY A CA 1
ATOM 1907 C C . GLY A 1 250 ? 14.258 25.531 1.501 1 88.75 250 GLY A C 1
ATOM 1908 O O . GLY A 1 250 ? 15.031 24.891 0.786 1 88.75 250 GLY A O 1
ATOM 1909 N N . GLN A 1 251 ? 14.344 25.641 2.754 1 91.12 251 GLN A N 1
ATOM 1910 C CA . GLN A 1 251 ? 15.406 24.906 3.434 1 91.12 251 GLN A CA 1
ATOM 1911 C C . GLN A 1 251 ? 15.023 23.438 3.645 1 91.12 251 GLN A C 1
ATOM 1913 O O . GLN A 1 251 ? 13.867 23.125 3.914 1 91.12 251 GLN A O 1
ATOM 1918 N N . ILE A 1 252 ? 16.031 22.625 3.465 1 90.5 252 ILE A N 1
ATOM 1919 C CA . ILE A 1 252 ? 15.836 21.203 3.729 1 90.5 252 ILE A CA 1
ATOM 1920 C C . ILE A 1 252 ? 15.969 20.938 5.227 1 90.5 252 ILE A C 1
ATOM 1922 O O . ILE A 1 252 ? 16.938 21.344 5.859 1 90.5 252 ILE A O 1
ATOM 1926 N N . ARG A 1 253 ? 14.953 20.359 5.738 1 93 253 ARG A N 1
ATOM 1927 C CA . ARG A 1 253 ? 14.938 19.969 7.148 1 93 253 ARG A CA 1
ATOM 1928 C C . ARG A 1 253 ? 15.141 18.469 7.309 1 93 253 ARG A C 1
ATOM 1930 O O . ARG A 1 253 ? 14.43 17.672 6.695 1 93 253 ARG A O 1
ATOM 1937 N N . GLU A 1 254 ? 16.078 18.094 8.133 1 94.56 254 GLU A N 1
ATOM 1938 C CA . GLU A 1 254 ? 16.344 16.688 8.375 1 94.56 254 GLU A CA 1
ATOM 1939 C C . GLU A 1 254 ? 15.398 16.109 9.422 1 94.56 254 GLU A C 1
ATOM 1941 O O . GLU A 1 254 ? 15.047 14.93 9.375 1 94.56 254 GLU A O 1
ATOM 1946 N N . TYR A 1 255 ? 15.047 16.938 10.312 1 96.81 255 TYR A N 1
ATOM 1947 C CA . TYR A 1 255 ? 14.133 16.609 11.398 1 96.81 255 TYR A CA 1
ATOM 1948 C C . TYR A 1 255 ? 13.398 17.859 11.891 1 96.81 255 TYR A C 1
ATOM 1950 O O . TYR A 1 255 ? 13.773 18.984 11.555 1 96.81 255 TYR A O 1
ATOM 1958 N N . PHE A 1 256 ? 12.328 17.672 12.633 1 97.75 256 PHE A N 1
ATOM 1959 C CA . PHE A 1 256 ? 11.68 18.797 13.297 1 97.75 256 PHE A CA 1
ATOM 1960 C C . PHE A 1 256 ? 12.492 19.266 14.5 1 97.75 256 PHE A C 1
ATOM 1962 O O . PHE A 1 256 ? 12.93 18.438 15.312 1 97.75 256 PHE A O 1
ATOM 1969 N N . PRO A 1 257 ? 12.672 20.547 14.648 1 96.69 257 PRO A N 1
ATOM 1970 C CA . PRO A 1 257 ? 13.492 21.047 15.758 1 96.69 257 PRO A CA 1
ATOM 1971 C C . PRO A 1 257 ? 12.867 20.766 17.125 1 96.69 257 PRO A C 1
ATOM 1973 O O . PRO A 1 257 ? 11.641 20.703 17.234 1 96.69 257 PRO A O 1
ATOM 1976 N N . GLU A 1 258 ? 13.688 20.703 18.094 1 97.12 258 GLU A N 1
ATOM 1977 C CA . GLU A 1 258 ? 13.203 20.609 19.469 1 97.12 258 GLU A CA 1
ATOM 1978 C C . GLU A 1 258 ? 12.812 21.984 20.016 1 97.12 258 GLU A C 1
ATOM 1980 O O . GLU A 1 258 ? 13.438 23 19.672 1 97.12 258 GLU A O 1
ATOM 1985 N N . PRO A 1 259 ? 11.867 21.953 20.938 1 97.88 259 PRO A N 1
ATOM 1986 C CA . PRO A 1 259 ? 11.422 23.234 21.469 1 97.88 259 PRO A CA 1
ATOM 1987 C C . PRO A 1 259 ? 12.539 23.984 22.203 1 97.88 259 PRO A C 1
ATOM 1989 O O . PRO A 1 259 ? 12.578 25.219 22.172 1 97.88 259 PRO A O 1
ATOM 1992 N N . GLU A 1 260 ? 13.43 23.266 22.828 1 97.19 260 GLU A N 1
ATOM 1993 C CA . GLU A 1 260 ? 14.516 23.906 23.562 1 97.19 260 GLU A CA 1
ATOM 1994 C C . GLU A 1 260 ? 15.344 24.812 22.656 1 97.19 260 GLU A C 1
ATOM 1996 O O . GLU A 1 260 ? 15.617 25.953 23.016 1 97.19 260 GLU A O 1
ATOM 2001 N N . GLU A 1 261 ? 15.695 24.328 21.562 1 95.62 261 GLU A N 1
ATOM 2002 C CA . GLU A 1 261 ? 16.484 25.094 20.609 1 95.62 261 GLU A CA 1
ATOM 2003 C C . GLU A 1 261 ? 15.617 26.094 19.859 1 95.62 261 GLU A C 1
ATOM 2005 O O . GLU A 1 261 ? 16.016 27.25 19.672 1 95.62 261 GLU A O 1
ATOM 2010 N N . ALA A 1 262 ? 14.461 25.719 19.469 1 97.5 262 ALA A N 1
ATOM 2011 C CA . ALA A 1 262 ? 13.562 26.547 18.672 1 97.5 262 ALA A CA 1
ATOM 2012 C C . ALA A 1 262 ? 13.102 27.781 19.438 1 97.5 262 ALA A C 1
ATOM 2014 O O . ALA A 1 262 ? 13.008 28.875 18.891 1 97.5 262 ALA A O 1
ATOM 2015 N N . SER A 1 263 ? 12.805 27.609 20.734 1 96.81 263 SER A N 1
ATOM 2016 C CA . SER A 1 263 ? 12.266 28.703 21.547 1 96.81 263 SER A CA 1
ATOM 2017 C C . SER A 1 263 ? 13.312 29.766 21.812 1 96.81 263 SER A C 1
ATOM 2019 O O . SER A 1 263 ? 12.977 30.891 22.188 1 96.81 263 SER A O 1
ATOM 2021 N N . ARG A 1 264 ? 14.594 29.469 21.578 1 96.38 264 ARG A N 1
ATOM 2022 C CA . ARG A 1 264 ? 15.672 30.391 21.875 1 96.38 264 ARG A CA 1
ATOM 2023 C C . ARG A 1 264 ? 16.172 31.094 20.609 1 96.38 264 ARG A C 1
ATOM 2025 O O . ARG A 1 264 ? 17 32 20.672 1 96.38 264 ARG A O 1
ATOM 2032 N N . GLN A 1 265 ? 15.609 30.641 19.562 1 95.75 265 GLN A N 1
ATOM 2033 C CA . GLN A 1 265 ? 16.047 31.219 18.297 1 95.75 265 GLN A CA 1
ATOM 2034 C C . GLN A 1 265 ? 15.594 32.656 18.172 1 95.75 265 GLN A C 1
ATOM 2036 O O . GLN A 1 265 ? 14.5 33.031 18.625 1 95.75 265 GLN A O 1
ATOM 2041 N N . THR A 1 266 ? 16.453 33.5 17.547 1 95.94 266 THR A N 1
ATOM 2042 C CA . THR A 1 266 ? 16.094 34.875 17.25 1 95.94 266 THR A CA 1
ATOM 2043 C C . THR A 1 266 ? 15.75 35.031 15.766 1 95.94 266 THR A C 1
ATOM 2045 O O . THR A 1 266 ? 16.328 34.375 14.914 1 95.94 266 THR A O 1
ATOM 2048 N N . PHE A 1 267 ? 14.828 35.938 15.547 1 96.5 267 PHE A N 1
ATOM 2049 C CA . PHE A 1 267 ? 14.32 36.094 14.195 1 96.5 267 PHE A CA 1
ATOM 2050 C C . PHE A 1 267 ? 14.398 37.531 13.758 1 96.5 267 PHE A C 1
ATOM 2052 O O . PHE A 1 267 ? 14.258 38.438 14.578 1 96.5 267 PHE A O 1
ATOM 2059 N N . SER A 1 268 ? 14.703 37.719 12.523 1 96.94 268 SER A N 1
ATOM 2060 C CA . SER A 1 268 ? 14.562 39.062 11.945 1 96.94 268 SER A CA 1
ATOM 2061 C C . SER A 1 268 ? 13.102 39.5 11.953 1 96.94 268 SER A C 1
ATOM 2063 O O . SER A 1 268 ? 12.203 38.719 12.227 1 96.94 268 SER A O 1
ATOM 2065 N N . HIS A 1 269 ? 12.953 40.812 11.695 1 96.44 269 HIS A N 1
ATOM 2066 C CA . HIS A 1 269 ? 11.594 41.344 11.633 1 96.44 269 HIS A CA 1
ATOM 2067 C C . HIS A 1 269 ? 10.766 40.625 10.562 1 96.44 269 HIS A C 1
ATOM 2069 O O . HIS A 1 269 ? 9.594 40.312 10.781 1 96.44 269 HIS A O 1
ATOM 2075 N N . PHE A 1 270 ? 11.375 40.406 9.484 1 95.88 270 PHE A N 1
ATOM 2076 C CA . PHE A 1 270 ? 10.695 39.719 8.383 1 95.88 270 PHE A CA 1
ATOM 2077 C C . PHE A 1 270 ? 10.32 38.281 8.781 1 95.88 270 PHE A C 1
ATOM 2079 O O . PHE A 1 270 ? 9.203 37.844 8.508 1 95.88 270 PHE A O 1
ATOM 2086 N N . GLU A 1 271 ? 11.18 37.562 9.359 1 96.62 271 GLU A N 1
ATOM 2087 C CA . GLU A 1 271 ? 10.93 36.188 9.812 1 96.62 271 GLU A CA 1
ATOM 2088 C C . GLU A 1 271 ? 9.828 36.156 10.875 1 96.62 271 GLU A C 1
ATOM 2090 O O . GLU A 1 271 ? 9 35.25 10.883 1 96.62 271 GLU A O 1
ATOM 2095 N N . GLN A 1 272 ? 9.82 37.125 11.727 1 96.94 272 GLN A N 1
ATOM 2096 C CA . GLN A 1 272 ? 8.797 37.219 12.758 1 96.94 272 GLN A CA 1
ATOM 2097 C C . GLN A 1 272 ? 7.41 37.406 12.141 1 96.94 272 GLN A C 1
ATOM 2099 O O . GLN A 1 272 ? 6.43 36.812 12.625 1 96.94 272 GLN A O 1
ATOM 2104 N N . GLN A 1 273 ? 7.395 38.219 11.18 1 96.94 273 GLN A N 1
ATOM 2105 C CA . GLN A 1 273 ? 6.121 38.438 10.5 1 96.94 273 GLN A CA 1
ATOM 2106 C C . GLN A 1 273 ? 5.613 37.156 9.859 1 96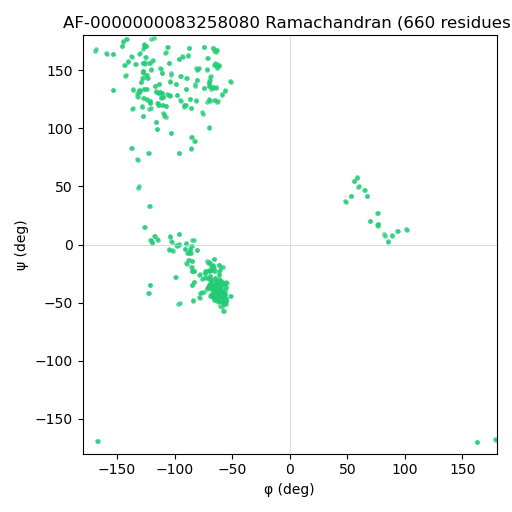.94 273 GLN A C 1
ATOM 2108 O O . GLN A 1 273 ? 4.414 36.875 9.875 1 96.94 273 GLN A O 1
ATOM 2113 N N . ARG A 1 274 ? 6.52 36.406 9.281 1 96.56 274 ARG A N 1
ATOM 2114 C CA . ARG A 1 274 ? 6.141 35.125 8.672 1 96.56 274 ARG A CA 1
ATOM 2115 C C . ARG A 1 274 ? 5.625 34.156 9.727 1 96.56 274 ARG A C 1
ATOM 2117 O O . ARG A 1 274 ? 4.68 33.406 9.477 1 96.56 274 ARG A O 1
ATOM 2124 N N . ILE A 1 275 ? 6.242 34.094 10.852 1 97.56 275 ILE A N 1
ATOM 2125 C CA . ILE A 1 275 ? 5.816 33.25 11.945 1 97.56 275 ILE A CA 1
ATOM 2126 C C . ILE A 1 275 ? 4.398 33.625 12.375 1 97.56 275 ILE A C 1
ATOM 2128 O O . ILE A 1 275 ? 3.551 32.75 12.578 1 97.56 275 ILE A O 1
ATOM 2132 N N . ILE A 1 276 ? 4.156 34.938 12.484 1 96.88 276 ILE A N 1
ATOM 2133 C CA . ILE A 1 276 ? 2.84 35.438 12.867 1 96.88 276 ILE A CA 1
ATOM 2134 C C . ILE A 1 276 ? 1.805 35 11.836 1 96.88 276 ILE A C 1
ATOM 2136 O O . ILE A 1 276 ? 0.714 34.531 12.188 1 96.88 276 ILE A O 1
ATOM 2140 N N . GLU A 1 277 ? 2.113 35.125 10.578 1 96.56 277 GLU A N 1
ATOM 2141 C CA . GLU A 1 277 ? 1.213 34.688 9.508 1 96.56 277 GLU A CA 1
ATOM 2142 C C . GLU A 1 277 ? 0.94 33.188 9.578 1 96.56 277 GLU A C 1
ATOM 2144 O O . GLU A 1 277 ? -0.201 32.75 9.414 1 96.56 277 GLU A O 1
ATOM 2149 N N . ASN A 1 278 ? 1.996 32.438 9.805 1 97.5 278 ASN A N 1
ATOM 2150 C CA . ASN A 1 278 ? 1.862 30.984 9.875 1 97.5 278 ASN A CA 1
ATOM 2151 C C . ASN A 1 278 ? 1.002 30.562 11.062 1 97.5 278 ASN A C 1
ATOM 2153 O O . ASN A 1 278 ? 0.428 29.469 11.055 1 97.5 278 ASN A O 1
ATOM 2157 N N . ARG A 1 279 ? 0.91 31.391 12.047 1 97.62 279 ARG A N 1
ATOM 2158 C CA . ARG A 1 279 ? 0.108 31.078 13.227 1 97.62 279 ARG A CA 1
ATOM 2159 C C . ARG A 1 279 ? -1.374 31 12.875 1 97.62 279 ARG A C 1
ATOM 2161 O O . ARG A 1 279 ? -2.156 30.375 13.602 1 97.62 279 ARG A O 1
ATOM 2168 N N . ASN A 1 280 ? -1.818 31.578 11.781 1 96.75 280 ASN A N 1
ATOM 2169 C CA . ASN A 1 280 ? -3.193 31.469 11.305 1 96.75 280 ASN A CA 1
ATOM 2170 C C . ASN A 1 280 ? -3.527 30.031 10.898 1 96.75 280 ASN A C 1
ATOM 2172 O O . ASN A 1 280 ? -4.699 29.688 10.742 1 96.75 280 ASN A O 1
ATOM 2176 N N . ARG A 1 281 ? -2.529 29.203 10.789 1 98 281 ARG A N 1
ATOM 2177 C CA . ARG A 1 281 ? -2.682 27.812 10.359 1 98 281 ARG A CA 1
ATOM 2178 C C . ARG A 1 281 ? -2.766 26.875 11.562 1 98 281 ARG A C 1
ATOM 2180 O O . ARG A 1 281 ? -2.922 25.656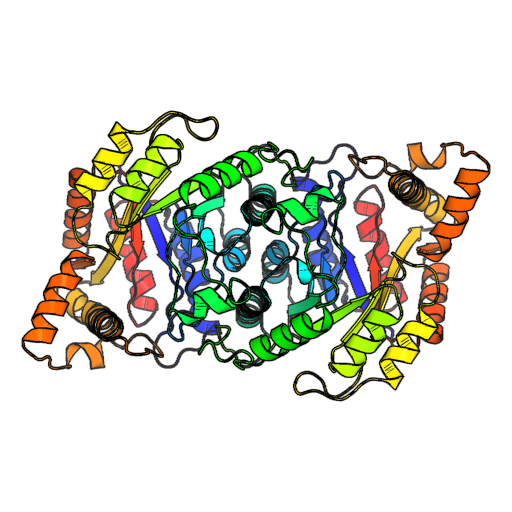 11.398 1 98 281 ARG A O 1
ATOM 2187 N N . MET A 1 282 ? -2.68 27.453 12.789 1 98.25 282 MET A N 1
ATOM 2188 C CA . MET A 1 282 ? -2.516 26.641 13.984 1 98.25 282 MET A CA 1
ATOM 2189 C C . MET A 1 282 ? -3.471 27.094 15.086 1 98.25 282 MET A C 1
ATOM 2191 O O . MET A 1 282 ? -3.949 28.219 15.078 1 98.25 282 MET A O 1
ATOM 2195 N N . ILE A 1 283 ? -3.758 26.188 15.953 1 98.69 283 ILE A N 1
ATOM 2196 C CA . ILE A 1 283 ? -4.359 26.438 17.25 1 98.69 283 ILE A CA 1
ATOM 2197 C C . ILE A 1 283 ? -3.377 26.062 18.359 1 98.69 283 ILE A C 1
ATOM 2199 O O . ILE A 1 283 ? -2.896 24.938 18.406 1 98.69 283 ILE A O 1
ATOM 2203 N N . VAL A 1 284 ? -3.021 27.016 19.234 1 98.81 284 VAL A N 1
ATOM 2204 C CA . VAL A 1 284 ? -2.02 26.812 20.281 1 98.81 284 VAL A CA 1
ATOM 2205 C C . VAL A 1 284 ? -2.566 27.281 21.625 1 98.81 284 VAL A C 1
ATOM 2207 O O . VAL A 1 284 ? -3.143 28.375 21.703 1 98.81 284 VAL A O 1
ATOM 2210 N N . GLY A 1 285 ? -2.426 26.469 22.688 1 98.81 285 GLY A N 1
ATOM 2211 C CA . GLY A 1 285 ? -2.842 26.953 24 1 98.81 285 GLY A CA 1
ATOM 2212 C C . GLY A 1 285 ? -3.029 25.844 25.016 1 98.81 285 GLY A C 1
ATOM 2213 O O . GLY A 1 285 ? -2.59 24.719 24.797 1 98.81 285 GLY A O 1
ATOM 2214 N N . SER A 1 286 ? -3.613 26.25 26.172 1 98.69 286 SER A N 1
ATOM 2215 C CA . SER A 1 286 ? -4.066 25.266 27.156 1 98.69 286 SER A CA 1
ATOM 2216 C C . SER A 1 286 ? -5.234 24.438 26.609 1 98.69 286 SER A C 1
ATOM 2218 O O . SER A 1 286 ? -5.805 24.781 25.578 1 98.69 286 SER A O 1
ATOM 2220 N N . VAL A 1 287 ? -5.543 23.406 27.312 1 98.44 287 VAL A N 1
ATOM 2221 C CA . VAL A 1 287 ? -6.605 22.5 26.891 1 98.44 287 VAL A CA 1
ATOM 2222 C C . VAL A 1 287 ? -7.91 23.281 26.734 1 98.44 287 VAL A C 1
ATOM 2224 O O . VAL A 1 287 ? -8.609 23.125 25.719 1 98.44 287 VAL A O 1
ATOM 2227 N N . GLU A 1 288 ? -8.18 24.094 27.719 1 98.19 288 GLU A N 1
ATOM 2228 C CA . GLU A 1 288 ? -9.414 24.859 27.688 1 98.19 288 GLU A CA 1
ATOM 2229 C C . GLU A 1 288 ? -9.422 25.844 26.531 1 98.19 288 GLU A C 1
ATOM 2231 O O . GLU A 1 288 ? -10.422 25.984 25.828 1 98.19 288 GLU A O 1
ATOM 2236 N N . SER A 1 289 ? -8.32 26.469 26.406 1 98.56 289 SER A N 1
ATOM 2237 C CA . SER A 1 289 ? -8.188 27.438 25.312 1 98.56 289 SER A CA 1
ATOM 2238 C C . SER A 1 289 ? -8.328 26.75 23.953 1 98.56 289 SER A C 1
ATOM 2240 O O . SER A 1 289 ? -9.047 27.25 23.078 1 98.56 289 SER A O 1
ATOM 2242 N N . VAL A 1 290 ? -7.656 25.703 23.766 1 98.81 290 VAL A N 1
ATOM 2243 C CA . VAL A 1 290 ? -7.699 24.953 22.5 1 98.81 290 VAL A CA 1
ATOM 2244 C C . VAL A 1 290 ? -9.125 24.469 22.234 1 98.81 290 VAL A C 1
ATOM 2246 O O . VAL A 1 290 ? -9.609 24.547 21.109 1 98.81 290 VAL A O 1
ATOM 2249 N N . LYS A 1 291 ? -9.797 23.922 23.266 1 98.56 291 LYS A N 1
ATOM 2250 C CA . LYS A 1 291 ? -11.18 23.484 23.094 1 98.56 291 LYS A CA 1
ATOM 2251 C C . LYS A 1 291 ? -12.062 24.625 22.578 1 98.56 291 LYS A C 1
ATOM 2253 O O . LYS A 1 291 ? -12.836 24.438 21.641 1 98.56 291 LYS A O 1
ATOM 2258 N N . GLN A 1 292 ? -11.906 25.766 23.219 1 98.44 292 GLN A N 1
ATOM 2259 C CA . GLN A 1 292 ? -12.703 26.906 22.828 1 98.44 292 GLN A CA 1
ATOM 2260 C C . GLN A 1 292 ? -12.406 27.312 21.375 1 98.44 292 GLN A C 1
ATOM 2262 O O . GLN A 1 292 ? -13.32 27.641 20.625 1 98.44 292 GLN A O 1
ATOM 2267 N N . GLN A 1 293 ? -11.156 27.312 21.047 1 98.5 293 GLN A N 1
ATOM 2268 C CA . GLN A 1 293 ? -10.75 27.688 19.703 1 98.5 293 GLN A CA 1
ATOM 2269 C C . GLN A 1 293 ? -11.281 26.703 18.672 1 98.5 293 GLN A C 1
ATOM 2271 O O . GLN A 1 293 ? -11.727 27.094 17.594 1 98.5 293 GLN A O 1
ATOM 2276 N N . LEU A 1 294 ? -11.219 25.422 18.953 1 98.69 294 LEU A N 1
ATOM 2277 C CA . LEU A 1 294 ? -11.734 24.391 18.047 1 98.69 294 LEU A CA 1
ATOM 2278 C C . LEU A 1 294 ? -13.25 24.5 17.891 1 98.69 294 LEU A C 1
ATOM 2280 O O . LEU A 1 294 ? -13.781 24.312 16.797 1 98.69 294 LEU A O 1
ATOM 2284 N N . GLU A 1 295 ? -13.945 24.75 19.016 1 98.5 295 GLU A N 1
ATOM 2285 C CA . GLU A 1 295 ? -15.391 24.953 18.953 1 98.5 295 GLU A CA 1
ATOM 2286 C C . GLU A 1 295 ? -15.742 26.156 18.078 1 98.5 295 GLU A C 1
ATOM 2288 O O . GLU A 1 295 ? -16.703 26.125 17.312 1 98.5 295 GLU A O 1
ATOM 2293 N N . TYR A 1 296 ? -14.969 27.203 18.312 1 98 296 TYR A N 1
ATOM 2294 C CA . TYR A 1 296 ? -15.172 28.406 17.5 1 98 296 TYR A CA 1
ATOM 2295 C C . TYR A 1 296 ? -14.977 28.094 16.016 1 98 296 TYR A C 1
ATOM 2297 O O . TYR A 1 296 ? -15.789 28.5 15.18 1 98 296 TYR A O 1
ATOM 2305 N N . MET A 1 297 ? -13.922 27.391 15.664 1 97.62 297 MET A N 1
ATOM 2306 C CA . MET A 1 297 ? -13.641 27 14.281 1 97.62 297 MET A CA 1
ATOM 2307 C C . MET A 1 297 ? -14.781 26.156 13.719 1 97.62 297 MET A C 1
ATOM 2309 O O . MET A 1 297 ? -15.18 26.344 12.562 1 97.62 297 MET A O 1
ATOM 2313 N N . SER A 1 298 ? -15.188 25.203 14.484 1 98.19 298 SER A N 1
ATOM 2314 C CA . SER A 1 298 ? -16.312 24.375 14.07 1 98.19 298 SER A CA 1
ATOM 2315 C C . SER A 1 298 ? -17.516 25.203 13.656 1 98.19 298 SER A C 1
ATOM 2317 O O . SER A 1 298 ? -18.125 24.953 12.625 1 98.19 298 SER A O 1
ATOM 2319 N N . ARG A 1 299 ? -17.844 26.25 14.461 1 97.62 299 ARG A N 1
ATOM 2320 C CA . ARG A 1 299 ? -18.969 27.125 14.164 1 97.62 299 ARG A CA 1
ATOM 2321 C C . ARG A 1 299 ? -18.703 27.969 12.922 1 97.62 299 ARG A C 1
ATOM 2323 O O . ARG A 1 299 ? -19.562 28.062 12.047 1 97.62 299 ARG A O 1
ATOM 2330 N N . GLN A 1 300 ? -17.531 28.5 12.859 1 97.19 300 GLN A N 1
ATOM 2331 C CA . GLN A 1 300 ? -17.188 29.375 11.75 1 97.19 300 GLN A CA 1
ATOM 2332 C C . GLN A 1 300 ? -17.203 28.641 10.422 1 97.19 300 GLN A C 1
ATOM 2334 O O . GLN A 1 300 ? -17.641 29.188 9.406 1 97.19 300 GLN A O 1
ATOM 2339 N N . PHE A 1 301 ? -16.688 27.453 10.398 1 97.62 301 PHE A N 1
ATOM 2340 C CA . PHE A 1 301 ? -16.578 26.656 9.18 1 97.62 301 PHE A CA 1
ATOM 2341 C C . PHE A 1 301 ? -17.828 25.844 8.938 1 97.62 301 PHE A C 1
ATOM 2343 O O . PHE A 1 301 ? -18.016 25.266 7.859 1 97.62 301 PHE A O 1
ATOM 2350 N N . GLN A 1 302 ? -18.703 25.75 9.953 1 97.19 302 GLN A N 1
ATOM 2351 C CA . GLN A 1 302 ? -19.922 24.922 9.898 1 97.19 302 GLN A CA 1
ATOM 2352 C C . GLN A 1 302 ? -19.578 23.453 9.656 1 97.19 302 GLN A C 1
ATOM 2354 O O . GLN A 1 302 ? -20.125 22.828 8.758 1 97.19 302 GLN A O 1
ATOM 2359 N N . VAL A 1 303 ? -18.656 22.953 10.438 1 98.12 303 VAL A N 1
ATOM 2360 C CA . VAL A 1 303 ? -18.281 21.547 10.375 1 98.12 303 VAL A CA 1
ATOM 2361 C C . VAL A 1 303 ? -18.406 20.922 11.766 1 98.12 303 VAL A C 1
ATOM 2363 O O . VAL A 1 303 ? -18.297 21.609 12.781 1 98.12 303 VAL A O 1
ATOM 2366 N N . ASN A 1 304 ? -18.594 19.609 11.773 1 97.25 304 ASN A N 1
ATOM 2367 C CA . ASN A 1 304 ? -18.703 18.891 13.047 1 97.25 304 ASN A CA 1
ATOM 2368 C C . ASN A 1 304 ? -17.531 17.922 13.25 1 97.25 304 ASN A C 1
ATOM 2370 O O . ASN A 1 304 ? -17.531 17.156 14.211 1 97.25 304 ASN A O 1
ATOM 2374 N N . GLU A 1 305 ? -16.625 17.953 12.344 1 98.62 305 GLU A N 1
ATOM 2375 C CA . GLU A 1 305 ? -15.414 17.141 12.461 1 98.62 305 GLU A CA 1
ATOM 2376 C C . GLU A 1 305 ? -14.156 17.969 12.203 1 98.62 305 GLU A C 1
ATOM 2378 O O . GLU A 1 305 ? -14.102 18.734 11.242 1 98.62 305 GLU A O 1
ATOM 2383 N N . ILE A 1 306 ? -13.203 17.844 13.117 1 98.81 306 ILE A N 1
ATOM 2384 C CA . ILE A 1 306 ? -11.922 18.547 12.992 1 98.81 306 ILE A CA 1
ATOM 2385 C C . ILE A 1 306 ? -10.781 17.531 13.055 1 98.81 306 ILE A C 1
ATOM 2387 O O . ILE A 1 306 ? -10.727 16.688 13.953 1 98.81 306 ILE A O 1
ATOM 2391 N N . ILE A 1 307 ? -9.977 17.578 12.047 1 98.88 307 ILE A N 1
ATOM 2392 C CA . ILE A 1 307 ? -8.781 16.734 11.977 1 98.88 307 ILE A CA 1
ATOM 2393 C C . ILE A 1 307 ? -7.598 17.484 12.594 1 98.88 307 ILE A C 1
ATOM 2395 O O . ILE A 1 307 ? -7.195 18.547 12.094 1 98.88 307 ILE A O 1
ATOM 2399 N N . VAL A 1 308 ? -7.066 16.891 13.602 1 98.88 308 VAL A N 1
ATOM 2400 C CA . VAL A 1 308 ? -6.004 17.5 14.398 1 98.88 308 VAL A CA 1
ATOM 2401 C C . VAL A 1 308 ? -4.645 16.969 13.938 1 98.88 308 VAL A C 1
ATOM 2403 O O . VAL A 1 308 ? -4.457 15.758 13.812 1 98.88 308 VAL A O 1
ATOM 2406 N N . ASN A 1 309 ? -3.77 17.828 13.664 1 98.81 309 ASN A N 1
ATOM 2407 C CA . ASN A 1 309 ? -2.377 17.516 13.367 1 98.81 309 ASN A CA 1
ATOM 2408 C C . ASN A 1 309 ? -1.431 18.094 14.406 1 98.81 309 ASN A C 1
ATOM 2410 O O . ASN A 1 309 ? -1.17 19.297 14.398 1 98.81 309 ASN A O 1
ATOM 2414 N N . THR A 1 310 ? -0.885 17.297 15.281 1 98.75 310 THR A N 1
ATOM 2415 C CA . THR A 1 310 ? 0.02 17.734 16.328 1 98.75 310 THR A CA 1
ATOM 2416 C C . THR A 1 310 ? 1.444 17.266 16.062 1 98.75 310 THR A C 1
ATOM 2418 O O . THR A 1 310 ? 1.727 16.062 16.109 1 98.75 310 THR A O 1
ATOM 2421 N N . ILE A 1 311 ? 2.293 18.156 15.797 1 98.19 311 ILE A N 1
ATOM 2422 C CA . ILE A 1 311 ? 3.713 17.859 15.625 1 98.19 311 ILE A CA 1
ATOM 2423 C C . ILE A 1 311 ? 4.516 18.547 16.734 1 98.19 311 ILE A C 1
ATOM 2425 O O . ILE A 1 311 ? 4.852 19.734 16.625 1 98.19 311 ILE A O 1
ATOM 2429 N N . VAL A 1 312 ? 4.867 17.812 17.75 1 97.62 312 VAL A N 1
ATOM 2430 C CA . VAL A 1 312 ? 5.621 18.328 18.891 1 97.62 312 VAL A CA 1
ATOM 2431 C C . VAL A 1 312 ? 6.656 17.297 19.344 1 97.62 312 VAL A C 1
ATOM 2433 O O . VAL A 1 312 ? 6.551 16.125 19 1 97.62 312 VAL A O 1
ATOM 2436 N N . SER A 1 313 ? 7.617 17.719 19.984 1 96.94 313 SER A N 1
ATOM 2437 C CA . SER A 1 313 ? 8.641 16.891 20.609 1 96.94 313 SER A CA 1
ATOM 2438 C C . SER A 1 313 ? 8.766 17.188 22.094 1 96.94 313 SER A C 1
ATOM 2440 O O . SER A 1 313 ? 8.633 18.344 22.516 1 96.94 313 SER A O 1
ATOM 2442 N N . PRO A 1 314 ? 9.023 16.219 22.969 1 97.31 314 PRO A N 1
ATOM 2443 C CA . PRO A 1 314 ? 9.188 14.797 22.641 1 97.31 314 PRO A CA 1
ATOM 2444 C C . PRO A 1 314 ? 7.863 14.109 22.312 1 97.31 314 PRO A C 1
ATOM 2446 O O . PRO A 1 314 ? 6.797 14.711 22.484 1 97.31 314 PRO A O 1
ATOM 2449 N N . PHE A 1 315 ? 7.871 12.859 21.797 1 98.12 315 PHE A N 1
ATOM 2450 C CA . PHE A 1 315 ? 6.719 12.109 21.312 1 98.12 315 PHE A CA 1
ATOM 2451 C C . PHE A 1 315 ? 5.664 11.977 22.406 1 98.12 315 PHE A C 1
ATOM 2453 O O . PHE A 1 315 ? 4.465 12.016 22.125 1 98.12 315 PHE A O 1
ATOM 2460 N N . GLU A 1 316 ? 6.082 11.891 23.609 1 98.25 316 GLU A N 1
ATOM 2461 C CA . GLU A 1 316 ? 5.16 11.711 24.719 1 98.25 316 GLU A CA 1
ATOM 2462 C C . GLU A 1 316 ? 4.203 12.898 24.844 1 98.25 316 GLU A C 1
ATOM 2464 O O . GLU A 1 316 ? 3.047 12.727 25.234 1 98.25 316 GLU A O 1
ATOM 2469 N N . LYS A 1 317 ? 4.691 14.055 24.516 1 98.19 317 LYS A N 1
ATOM 2470 C CA . LYS A 1 317 ? 3.854 15.25 24.578 1 98.19 317 LYS A CA 1
ATOM 2471 C C . LYS A 1 317 ? 2.764 15.211 23.516 1 98.19 317 LYS A C 1
ATOM 2473 O O . LYS A 1 317 ? 1.678 15.758 23.703 1 98.19 317 LYS A O 1
ATOM 2478 N N . ARG A 1 318 ? 3.086 14.617 22.391 1 98.31 318 ARG A N 1
ATOM 2479 C CA . ARG A 1 318 ? 2.094 14.414 21.344 1 98.31 318 ARG A CA 1
ATOM 2480 C C . ARG A 1 318 ? 0.962 13.516 21.812 1 98.31 318 ARG A C 1
ATOM 2482 O O . ARG A 1 318 ? -0.215 13.844 21.656 1 98.31 318 ARG A O 1
ATOM 2489 N N . LEU A 1 319 ? 1.324 12.383 22.406 1 98.81 319 LEU A N 1
ATOM 2490 C CA . LEU A 1 319 ? 0.335 11.461 22.953 1 98.81 319 LEU A CA 1
ATOM 2491 C C . LEU A 1 319 ? -0.532 12.141 24 1 98.81 319 LEU A C 1
ATOM 2493 O O . LEU A 1 319 ? -1.755 11.984 24 1 98.81 319 LEU A O 1
ATOM 2497 N N . GLU A 1 320 ? 0.115 12.922 24.875 1 98.69 320 GLU A N 1
ATOM 2498 C CA . GLU A 1 320 ? -0.593 13.625 25.938 1 98.69 320 GLU A CA 1
ATOM 2499 C C . GLU A 1 320 ? -1.589 14.633 25.359 1 98.69 320 GLU A C 1
ATOM 2501 O O . GLU A 1 320 ? -2.695 14.781 25.891 1 98.69 320 GLU A O 1
ATOM 2506 N N . ALA A 1 321 ? -1.151 15.312 24.359 1 98.75 321 ALA A N 1
ATOM 2507 C CA . ALA A 1 321 ? -2.023 16.297 23.734 1 98.75 321 ALA A CA 1
ATOM 2508 C C . ALA A 1 321 ? -3.322 15.656 23.25 1 98.75 321 ALA A C 1
ATOM 2510 O O . ALA A 1 321 ? -4.41 16.188 23.5 1 98.75 321 ALA A O 1
ATOM 2511 N N . TYR A 1 322 ? -3.24 14.562 22.578 1 98.88 322 TYR A N 1
ATOM 2512 C CA . TYR A 1 322 ? -4.422 13.898 22.047 1 98.88 322 TYR A CA 1
ATOM 2513 C C . TYR A 1 322 ? -5.289 13.352 23.172 1 98.88 322 TYR A C 1
ATOM 2515 O O . TYR A 1 322 ? -6.516 13.328 23.078 1 98.88 322 TYR A O 1
ATOM 2523 N N . GLU A 1 323 ? -4.652 12.867 24.219 1 98.75 323 GLU A N 1
ATOM 2524 C CA . GLU A 1 323 ? -5.402 12.422 25.391 1 98.75 323 GLU A CA 1
ATOM 2525 C C . GLU A 1 323 ? -6.195 13.57 26.016 1 98.75 323 GLU A C 1
ATOM 2527 O O . GLU A 1 323 ? -7.367 13.406 26.344 1 98.75 323 GLU A O 1
ATOM 2532 N N . LYS A 1 324 ? -5.531 14.703 26.188 1 98.69 324 LYS A N 1
ATOM 2533 C CA . LYS A 1 324 ? -6.168 15.883 26.766 1 98.69 324 LYS A CA 1
ATOM 2534 C C . LYS A 1 324 ? -7.348 16.344 25.922 1 98.69 324 LYS A C 1
ATOM 2536 O O . LYS A 1 324 ? -8.406 16.688 26.453 1 98.69 324 LYS A O 1
ATOM 2541 N N . LEU A 1 325 ? -7.16 16.344 24.625 1 98.75 325 LEU A N 1
ATOM 2542 C CA . LEU A 1 325 ? -8.242 16.75 23.734 1 98.75 325 LEU A CA 1
ATOM 2543 C C . LEU A 1 325 ? -9.406 15.773 23.812 1 98.75 325 LEU A C 1
ATOM 2545 O O . LEU A 1 325 ? -10.57 16.188 23.797 1 98.75 325 LEU A O 1
ATOM 2549 N N . ALA A 1 326 ? -9.094 14.461 23.797 1 98.69 326 ALA A N 1
ATOM 2550 C CA . ALA A 1 326 ? -10.148 13.453 23.891 1 98.69 326 ALA A CA 1
ATOM 2551 C C . ALA A 1 326 ? -10.984 13.656 25.156 1 98.69 326 ALA A C 1
ATOM 2553 O O . ALA A 1 326 ? -12.211 13.531 25.109 1 98.69 326 ALA A O 1
ATOM 2554 N N . GLN A 1 327 ? -10.328 13.953 26.281 1 98.19 327 GLN A N 1
ATOM 2555 C CA . GLN A 1 327 ? -11.023 14.211 27.547 1 98.19 327 GLN A CA 1
ATOM 2556 C C . GLN A 1 327 ? -11.852 15.484 27.469 1 98.19 327 GLN A C 1
ATOM 2558 O O . GLN A 1 327 ? -13.008 15.508 27.906 1 98.19 327 GLN A O 1
ATOM 2563 N N . ALA A 1 328 ? -11.281 16.484 26.938 1 98.06 328 ALA A N 1
ATOM 2564 C CA . ALA A 1 328 ? -11.953 17.781 26.844 1 98.06 328 ALA A CA 1
ATOM 2565 C C . ALA A 1 328 ? -13.227 17.688 26.016 1 98.06 328 ALA A C 1
ATOM 2567 O O . ALA A 1 328 ? -14.227 18.359 26.297 1 98.06 328 ALA A O 1
ATOM 2568 N N . PHE A 1 329 ? -13.195 16.891 24.969 1 98.19 329 PHE A N 1
ATOM 2569 C CA . PHE A 1 329 ? -14.336 16.781 24.062 1 98.19 329 PHE A CA 1
ATOM 2570 C C . PHE A 1 329 ? -15.172 15.547 24.391 1 98.19 329 PHE A C 1
ATOM 2572 O O . PHE A 1 329 ? -16.141 15.242 23.688 1 98.19 329 PHE A O 1
ATOM 2579 N N . GLN A 1 330 ? -14.773 14.742 25.422 1 96.88 330 GLN A N 1
ATOM 2580 C CA . GLN A 1 330 ? -15.492 13.562 25.891 1 96.88 330 GLN A CA 1
ATOM 2581 C C . GLN A 1 330 ? -15.734 12.57 24.766 1 96.88 330 GLN A C 1
ATOM 2583 O O . GLN A 1 330 ? -16.875 12.148 24.531 1 96.88 330 GLN A O 1
ATOM 2588 N N . LEU A 1 331 ? -14.727 12.164 24.094 1 95.75 331 LEU A N 1
ATOM 2589 C CA . LEU A 1 331 ? -14.844 11.281 22.938 1 95.75 331 LEU A CA 1
ATOM 2590 C C . LEU A 1 331 ? -15.219 9.867 23.375 1 95.75 331 LEU A C 1
ATOM 2592 O O . LEU A 1 331 ? -15.82 9.117 22.609 1 95.75 331 LEU A O 1
ATOM 2596 N N . LYS A 1 332 ? -14.68 9.32 24.547 1 85.44 332 LYS A N 1
ATOM 2597 C CA . LYS A 1 332 ? -15.07 8.055 25.156 1 85.44 332 LYS A CA 1
ATOM 2598 C C . LYS A 1 332 ? -15.391 8.219 26.641 1 85.44 332 LYS A C 1
ATOM 2600 O O . LYS A 1 332 ? -14.844 9.102 27.297 1 85.44 332 LYS A O 1
ATOM 2605 N N . MET B 1 1 ? 21.672 -30.672 0.821 1 61.84 1 MET B N 1
ATOM 2606 C CA . MET B 1 1 ? 21.375 -29.266 1.088 1 61.84 1 MET B CA 1
ATOM 2607 C C . MET B 1 1 ? 19.922 -29.094 1.52 1 61.84 1 MET B C 1
ATOM 2609 O O . MET B 1 1 ? 19.047 -29.844 1.08 1 61.84 1 MET B O 1
ATOM 2613 N N . THR B 1 2 ? 19.656 -28.344 2.592 1 88.44 2 THR B N 1
ATOM 2614 C CA . THR B 1 2 ? 18.312 -28.234 3.145 1 88.44 2 THR B CA 1
ATOM 2615 C C . THR B 1 2 ? 17.453 -27.312 2.293 1 88.44 2 THR B C 1
ATOM 2617 O O . THR B 1 2 ? 17.859 -26.188 1.98 1 88.44 2 THR B O 1
ATOM 2620 N N . ILE B 1 3 ? 16.438 -27.844 1.665 1 96.5 3 ILE B N 1
ATOM 2621 C CA . ILE B 1 3 ? 15.516 -27.109 0.818 1 96.5 3 ILE B CA 1
ATOM 2622 C C . ILE B 1 3 ? 14.617 -26.219 1.685 1 96.5 3 ILE B C 1
ATOM 2624 O O . ILE B 1 3 ? 14.039 -26.688 2.672 1 96.5 3 ILE B O 1
ATOM 2628 N N . GLN B 1 4 ? 14.648 -24.938 1.395 1 98.12 4 GLN B N 1
ATOM 2629 C CA . GLN B 1 4 ? 13.719 -24.016 2.018 1 98.12 4 GLN B CA 1
ATOM 2630 C C . GLN B 1 4 ? 12.438 -23.891 1.204 1 98.12 4 GLN B C 1
ATOM 2632 O O . GLN B 1 4 ? 12.469 -23.922 -0.028 1 98.12 4 GLN B O 1
ATOM 2637 N N . LEU B 1 5 ? 11.336 -23.766 1.893 1 98.88 5 LEU B N 1
ATOM 2638 C CA . LEU B 1 5 ? 10.047 -23.609 1.224 1 98.88 5 LEU B CA 1
ATOM 2639 C C . LEU B 1 5 ? 9.461 -22.219 1.496 1 98.88 5 LEU B C 1
ATOM 2641 O O . LEU B 1 5 ? 9.586 -21.703 2.607 1 98.88 5 LEU B O 1
ATOM 2645 N N . SER B 1 6 ? 8.938 -21.672 0.503 1 98.88 6 SER B N 1
ATOM 2646 C CA . SER B 1 6 ? 8.211 -20.406 0.536 1 98.88 6 SER B CA 1
ATOM 2647 C C . SER B 1 6 ? 6.824 -20.547 -0.074 1 98.88 6 SER B C 1
ATOM 2649 O O . SER B 1 6 ? 6.48 -21.594 -0.616 1 98.88 6 SER B O 1
ATOM 2651 N N . VAL B 1 7 ? 6.027 -19.516 0.054 1 98.94 7 VAL B N 1
ATOM 2652 C CA . VAL B 1 7 ? 4.633 -19.594 -0.37 1 98.94 7 VAL B CA 1
ATOM 2653 C C . VAL B 1 7 ? 4.324 -18.438 -1.333 1 98.94 7 VAL B C 1
ATOM 2655 O O . VAL B 1 7 ? 4.742 -17.297 -1.11 1 98.94 7 VAL B O 1
ATOM 2658 N N . LEU B 1 8 ? 3.691 -18.719 -2.398 1 98.88 8 LEU B N 1
ATOM 2659 C CA . LEU B 1 8 ? 2.992 -17.734 -3.223 1 98.88 8 LEU B CA 1
ATOM 2660 C C . LEU B 1 8 ? 1.48 -17.875 -3.078 1 98.88 8 LEU B C 1
ATOM 2662 O O . LEU B 1 8 ? 0.933 -18.953 -3.314 1 98.88 8 LEU B O 1
ATOM 2666 N N . ASP B 1 9 ? 0.859 -16.891 -2.635 1 98.81 9 ASP B N 1
ATOM 2667 C CA . ASP B 1 9 ? -0.598 -16.875 -2.561 1 98.81 9 ASP B CA 1
ATOM 2668 C C . ASP B 1 9 ? -1.191 -15.836 -3.51 1 98.81 9 ASP B C 1
ATOM 2670 O O . ASP B 1 9 ? -0.796 -14.672 -3.486 1 98.81 9 ASP B O 1
ATOM 2674 N N . GLN B 1 10 ? -2.133 -16.219 -4.285 1 98.19 10 GLN B N 1
ATOM 2675 C CA . GLN B 1 10 ? -2.738 -15.328 -5.27 1 98.19 10 GLN B CA 1
ATOM 2676 C C . GLN B 1 10 ? -4.113 -14.852 -4.812 1 98.19 10 GLN B C 1
ATOM 2678 O O . GLN B 1 10 ? -4.867 -14.266 -5.59 1 98.19 10 GLN B O 1
ATOM 2683 N N . SER B 1 11 ? -4.508 -15.156 -3.604 1 98.44 11 SER B N 1
ATOM 2684 C CA . SER B 1 11 ? -5.777 -14.789 -2.99 1 98.44 11 SER B CA 1
ATOM 2685 C C . SER B 1 11 ? -6.957 -15.312 -3.801 1 98.44 11 SER B C 1
ATOM 2687 O O . SER B 1 11 ? -7.844 -14.547 -4.191 1 98.44 11 SER B O 1
ATOM 2689 N N . PRO B 1 12 ? -7.02 -16.641 -4.008 1 98.56 12 PRO B N 1
ATOM 2690 C CA . PRO B 1 12 ? -8.062 -17.219 -4.859 1 98.56 12 PRO B CA 1
ATOM 2691 C C . PRO B 1 12 ? -9.453 -17.141 -4.23 1 98.56 12 PRO B C 1
ATOM 2693 O O . PRO B 1 12 ? -9.594 -17.297 -3.018 1 98.56 12 PRO B O 1
ATOM 2696 N N . LEU B 1 13 ? -10.414 -16.828 -5.02 1 98.19 13 LEU B N 1
ATOM 2697 C CA . LEU B 1 13 ? -11.812 -16.906 -4.609 1 98.19 13 LEU B CA 1
ATOM 2698 C C . LEU B 1 13 ? -12.367 -18.312 -4.809 1 98.19 13 LEU B C 1
ATOM 2700 O O . LEU B 1 13 ? -12.398 -18.812 -5.938 1 98.19 13 LEU B O 1
ATOM 2704 N N . LEU B 1 14 ? -12.758 -18.953 -3.758 1 97.75 14 LEU B N 1
ATOM 2705 C CA . LEU B 1 14 ? -13.398 -20.266 -3.814 1 97.75 14 LEU B CA 1
ATOM 2706 C C . LEU B 1 14 ? -14.906 -20.125 -3.965 1 97.75 14 LEU B C 1
ATOM 2708 O O . LEU B 1 14 ? -15.461 -19.047 -3.768 1 97.75 14 LEU B O 1
ATOM 2712 N N . LYS B 1 15 ? -15.516 -21.203 -4.383 1 96.56 15 LYS B N 1
ATOM 2713 C CA . LYS B 1 15 ? -16.953 -21.172 -4.617 1 96.56 15 LYS B CA 1
ATOM 2714 C C . LYS B 1 15 ? -17.719 -20.734 -3.369 1 96.56 15 LYS B C 1
ATOM 2716 O O . LYS B 1 15 ? -17.422 -21.172 -2.262 1 96.56 15 LYS B O 1
ATOM 2721 N N . ASN B 1 16 ? -18.656 -19.797 -3.51 1 95.69 16 ASN B N 1
ATOM 2722 C CA . ASN B 1 16 ? -19.547 -19.281 -2.486 1 95.69 16 ASN B CA 1
ATOM 2723 C C . ASN B 1 16 ? -18.797 -18.438 -1.459 1 95.69 16 ASN B C 1
ATOM 2725 O O . ASN B 1 16 ? -19.25 -18.281 -0.322 1 95.69 16 ASN B O 1
ATOM 2729 N N . GLU B 1 17 ? -17.672 -17.969 -1.779 1 96.38 17 GLU B N 1
ATOM 2730 C CA . GLU B 1 17 ? -16.906 -17.094 -0.888 1 96.38 17 GLU B CA 1
ATOM 2731 C C . GLU B 1 17 ? -16.812 -15.688 -1.453 1 96.38 17 GLU B C 1
ATOM 2733 O O . GLU B 1 17 ? -16.922 -15.484 -2.664 1 96.38 17 GLU B O 1
ATOM 2738 N N . THR B 1 18 ? -16.688 -14.75 -0.568 1 96.69 18 THR B N 1
ATOM 2739 C CA . THR B 1 18 ? -16.562 -13.344 -0.935 1 96.69 18 THR B CA 1
ATOM 2740 C C . THR B 1 18 ? -15.086 -12.945 -1.044 1 96.69 18 THR B C 1
ATOM 2742 O O . THR B 1 18 ? -14.211 -13.664 -0.552 1 96.69 18 THR B O 1
ATOM 2745 N N . PRO B 1 19 ? -14.828 -11.844 -1.712 1 96.94 19 PRO B N 1
ATOM 2746 C CA . PRO B 1 19 ? -13.453 -11.336 -1.739 1 96.94 19 PRO B CA 1
ATOM 2747 C C . PRO B 1 19 ? -12.883 -11.109 -0.342 1 96.94 19 PRO B C 1
ATOM 2749 O O . PRO B 1 19 ? -11.695 -11.359 -0.107 1 96.94 19 PRO B O 1
ATOM 2752 N N . LYS B 1 20 ? -13.719 -10.648 0.544 1 97.19 20 LYS B N 1
ATOM 2753 C CA . LYS B 1 20 ? -13.273 -10.484 1.927 1 97.19 20 LYS B CA 1
ATOM 2754 C C . LYS B 1 20 ? -12.758 -11.797 2.502 1 97.19 20 LYS B C 1
ATOM 2756 O O . LYS B 1 20 ? -11.672 -11.836 3.094 1 97.19 20 LYS B O 1
ATOM 2761 N N . GLN B 1 21 ? -13.547 -12.805 2.316 1 97.88 21 GLN B N 1
ATOM 2762 C CA . GLN B 1 21 ? -13.156 -14.109 2.832 1 97.88 21 GLN B CA 1
ATOM 2763 C C . GLN B 1 21 ? -11.859 -14.594 2.182 1 97.88 21 GLN B C 1
ATOM 2765 O O . GLN B 1 21 ? -11.008 -15.172 2.848 1 97.88 21 GLN B O 1
ATOM 2770 N N . ALA B 1 22 ? -11.727 -14.391 0.848 1 98.38 22 ALA B N 1
ATOM 2771 C CA . ALA B 1 22 ? -10.516 -14.781 0.139 1 98.38 22 ALA B CA 1
ATOM 2772 C C . ALA B 1 22 ? -9.289 -14.086 0.729 1 98.38 22 ALA B C 1
ATOM 2774 O O . ALA B 1 22 ? -8.258 -14.727 0.952 1 98.38 22 ALA B O 1
ATOM 2775 N N . LEU B 1 23 ? -9.391 -12.812 1.01 1 98.5 23 LEU B N 1
ATOM 2776 C CA . LEU B 1 23 ? -8.273 -12.047 1.551 1 98.5 23 LEU B CA 1
ATOM 2777 C C . LEU B 1 23 ? -7.984 -12.445 2.994 1 98.5 23 LEU B C 1
ATOM 2779 O O . LEU B 1 23 ? -6.824 -12.477 3.414 1 98.5 23 LEU B O 1
ATOM 2783 N N . GLN B 1 24 ? -9.008 -12.734 3.752 1 97.94 24 GLN B N 1
ATOM 2784 C CA . GLN B 1 24 ? -8.805 -13.234 5.109 1 97.94 24 GLN B CA 1
ATOM 2785 C C . GLN B 1 24 ? -8.094 -14.578 5.102 1 97.94 24 GLN B C 1
ATOM 2787 O O . GLN B 1 24 ? -7.277 -14.859 5.984 1 97.94 24 GLN B O 1
ATOM 2792 N N . GLN B 1 25 ? -8.438 -15.398 4.141 1 98.69 25 GLN B N 1
ATOM 2793 C CA . GLN B 1 25 ? -7.742 -16.672 3.994 1 98.69 25 GLN B CA 1
ATOM 2794 C C . GLN B 1 25 ? -6.262 -16.453 3.693 1 98.69 25 GLN B C 1
ATOM 2796 O O . GLN B 1 25 ? -5.41 -17.203 4.176 1 98.69 25 GLN B O 1
ATOM 2801 N N . THR B 1 26 ? -5.961 -15.469 2.889 1 98.81 26 THR B N 1
ATOM 2802 C CA . THR B 1 26 ? -4.57 -15.125 2.607 1 98.81 26 THR B CA 1
ATOM 2803 C C . THR B 1 26 ? -3.828 -14.781 3.896 1 98.81 26 THR B C 1
ATOM 2805 O O . THR B 1 26 ? -2.723 -15.273 4.133 1 98.81 26 THR B O 1
ATOM 2808 N N . ILE B 1 27 ? -4.434 -13.961 4.73 1 98.69 27 ILE B N 1
ATOM 2809 C CA . ILE B 1 27 ? -3.828 -13.555 5.996 1 98.69 27 ILE B CA 1
ATOM 2810 C C . ILE B 1 27 ? -3.682 -14.773 6.906 1 98.69 27 ILE B C 1
ATOM 2812 O O . ILE B 1 27 ? -2.633 -14.961 7.531 1 98.69 27 ILE B O 1
ATOM 2816 N N . GLN B 1 28 ? -4.738 -15.57 6.984 1 98.81 28 GLN B N 1
ATOM 2817 C CA . GLN B 1 28 ? -4.703 -16.766 7.812 1 98.81 28 GLN B CA 1
ATOM 2818 C C . GLN B 1 28 ? -3.602 -17.719 7.355 1 98.81 28 GLN B C 1
ATOM 2820 O O . GLN B 1 28 ? -2.896 -18.297 8.18 1 98.81 28 GLN B O 1
ATOM 2825 N N . LEU B 1 29 ? -3.514 -17.891 6.051 1 98.94 29 LEU B N 1
ATOM 2826 C CA . LEU B 1 29 ? -2.463 -18.75 5.504 1 98.94 29 LEU B CA 1
ATOM 2827 C C . LEU B 1 29 ? -1.083 -18.219 5.875 1 98.94 29 LEU B C 1
ATOM 2829 O O . LEU B 1 29 ? -0.195 -18.984 6.25 1 98.94 29 LEU B O 1
ATOM 2833 N N . ALA B 1 30 ? -0.886 -16.922 5.746 1 98.94 30 ALA B N 1
ATOM 2834 C CA . ALA B 1 30 ? 0.397 -16.312 6.078 1 98.94 30 ALA B CA 1
ATOM 2835 C C . ALA B 1 30 ? 0.775 -16.578 7.531 1 98.94 30 ALA B C 1
ATOM 2837 O O . ALA B 1 30 ? 1.917 -16.938 7.824 1 98.94 30 ALA B O 1
ATOM 2838 N N . LYS B 1 31 ? -0.167 -16.391 8.445 1 98.81 31 LYS B N 1
ATOM 2839 C CA . LYS B 1 31 ? 0.075 -16.656 9.859 1 98.81 31 LYS B CA 1
ATOM 2840 C C . LYS B 1 31 ? 0.441 -18.125 10.078 1 98.81 31 LYS B C 1
ATOM 2842 O O . LYS B 1 31 ? 1.35 -18.438 10.852 1 98.81 31 LYS B O 1
ATOM 2847 N N . HIS B 1 32 ? -0.323 -18.969 9.398 1 98.88 32 HIS B N 1
ATOM 2848 C CA . HIS B 1 32 ? -0.141 -20.406 9.531 1 98.88 32 HIS B CA 1
ATOM 2849 C C . HIS B 1 32 ? 1.258 -20.828 9.094 1 98.88 32 HIS B C 1
ATOM 2851 O O . HIS B 1 32 ? 1.963 -21.516 9.828 1 98.88 32 HIS B O 1
ATOM 2857 N N . VAL B 1 33 ? 1.688 -20.359 7.941 1 98.88 33 VAL B N 1
ATOM 2858 C CA . VAL B 1 33 ? 2.957 -20.812 7.391 1 98.88 33 VAL B CA 1
ATOM 2859 C C . VAL B 1 33 ? 4.113 -20.109 8.094 1 98.88 33 VAL B C 1
ATOM 2861 O O . VAL B 1 33 ? 5.234 -20.625 8.133 1 98.88 33 VAL B O 1
ATOM 2864 N N . ASP B 1 34 ? 3.863 -18.906 8.641 1 98.88 34 ASP B N 1
ATOM 2865 C CA . ASP B 1 34 ? 4.844 -18.266 9.508 1 98.88 34 ASP B CA 1
ATOM 2866 C C . ASP B 1 34 ? 5.207 -19.156 10.688 1 98.88 34 ASP B C 1
ATOM 2868 O O . ASP B 1 34 ? 6.387 -19.344 11 1 98.88 34 ASP B O 1
ATOM 2872 N N . GLN B 1 35 ? 4.211 -19.75 11.297 1 98.62 35 GLN B N 1
ATOM 2873 C CA . GLN B 1 35 ? 4.402 -20.625 12.453 1 98.62 35 GLN B CA 1
ATOM 2874 C C . GLN B 1 35 ? 5.086 -21.922 12.055 1 98.62 35 GLN B C 1
ATOM 2876 O O . GLN B 1 35 ? 5.781 -22.547 12.859 1 98.62 35 GLN B O 1
ATOM 2881 N N . LEU B 1 36 ? 4.898 -22.328 10.797 1 98.69 36 LEU B N 1
ATOM 2882 C CA . LEU B 1 36 ? 5.414 -23.609 10.328 1 98.69 36 LEU B CA 1
ATOM 2883 C C . LEU B 1 36 ? 6.871 -23.484 9.891 1 98.69 36 LEU B C 1
ATOM 2885 O O . LEU B 1 36 ? 7.535 -24.484 9.633 1 98.69 36 LEU B O 1
ATOM 2889 N N . GLY B 1 37 ? 7.391 -22.25 9.711 1 98.44 37 GLY B N 1
ATOM 2890 C CA . GLY B 1 37 ? 8.805 -22.062 9.43 1 98.44 37 GLY B CA 1
ATOM 2891 C C . GLY B 1 37 ? 9.094 -21.797 7.965 1 98.44 37 GLY B C 1
ATOM 2892 O O . GLY B 1 37 ? 10.242 -21.922 7.527 1 98.44 37 GLY B O 1
ATOM 2893 N N . TYR B 1 38 ? 8.109 -21.516 7.152 1 98.81 38 TYR B N 1
ATOM 2894 C CA . TYR B 1 38 ? 8.344 -21.141 5.766 1 98.81 38 TYR B CA 1
ATOM 2895 C C . TYR B 1 38 ? 9.172 -19.859 5.684 1 98.81 38 TYR B C 1
ATOM 2897 O O . TYR B 1 38 ? 9.117 -19.016 6.582 1 98.81 38 TYR B O 1
ATOM 2905 N N . LYS B 1 39 ? 9.859 -19.703 4.625 1 98.56 39 LYS B N 1
ATOM 2906 C CA . LYS B 1 39 ? 10.875 -18.656 4.523 1 98.56 39 LYS B CA 1
ATOM 2907 C C . LYS B 1 39 ? 10.25 -17.312 4.125 1 98.56 39 LYS B C 1
ATOM 2909 O O . LYS B 1 39 ? 10.609 -16.266 4.672 1 98.56 39 LYS B O 1
ATOM 2914 N N . ARG B 1 40 ? 9.438 -17.344 3.121 1 98.75 40 ARG B N 1
ATOM 2915 C CA . ARG B 1 40 ? 8.828 -16.109 2.619 1 98.75 40 ARG B CA 1
ATOM 2916 C C . ARG B 1 40 ? 7.391 -16.359 2.162 1 98.75 40 ARG B C 1
ATOM 2918 O O . ARG B 1 40 ? 7.008 -17.5 1.895 1 98.75 40 ARG B O 1
ATOM 2925 N N . PHE B 1 41 ? 6.59 -15.383 2.166 1 98.94 41 PHE B N 1
ATOM 2926 C CA . PHE B 1 41 ? 5.199 -15.336 1.734 1 98.94 41 PHE B CA 1
ATOM 2927 C C . PHE B 1 41 ? 4.98 -14.203 0.733 1 98.94 41 PHE B C 1
ATOM 2929 O O . PHE B 1 41 ? 4.988 -13.031 1.103 1 98.94 41 PHE B O 1
ATOM 2936 N N . TRP B 1 42 ? 4.73 -14.586 -0.542 1 98.94 42 TRP B N 1
ATOM 2937 C CA . TRP B 1 42 ? 4.574 -13.609 -1.613 1 98.94 42 TRP B CA 1
ATOM 2938 C C . TRP B 1 42 ? 3.129 -13.562 -2.104 1 98.94 42 TRP B C 1
ATOM 2940 O O . TRP B 1 42 ? 2.412 -14.562 -2.027 1 98.94 42 TRP B O 1
ATOM 2950 N N . MET B 1 43 ? 2.727 -12.414 -2.516 1 98.69 43 MET B N 1
ATOM 2951 C CA . MET B 1 43 ? 1.424 -12.227 -3.145 1 98.69 43 MET B CA 1
ATOM 2952 C C . MET B 1 43 ? 1.576 -11.664 -4.555 1 98.69 43 MET B C 1
ATOM 2954 O O . MET B 1 43 ? 2.512 -10.914 -4.828 1 98.69 43 MET B O 1
ATOM 2958 N N . SER B 1 44 ? 0.66 -11.977 -5.41 1 97.5 44 SER B N 1
ATOM 2959 C CA . SER B 1 44 ? 0.776 -11.609 -6.816 1 97.5 44 SER B CA 1
ATOM 2960 C C . SER B 1 44 ? -0.196 -10.484 -7.176 1 97.5 44 SER B C 1
ATOM 2962 O O . SER B 1 44 ? -1.126 -10.203 -6.418 1 97.5 44 SER B O 1
ATOM 2964 N N . GLU B 1 45 ? 0.036 -9.906 -8.305 1 98.19 45 GLU B N 1
ATOM 2965 C CA . GLU B 1 45 ? -0.75 -8.789 -8.828 1 98.19 45 GLU B CA 1
ATOM 2966 C C . GLU B 1 45 ? -1.6 -9.227 -10.016 1 98.19 45 GLU B C 1
ATOM 2968 O O . GLU B 1 45 ? -1.073 -9.484 -11.102 1 98.19 45 GLU B O 1
ATOM 2973 N N . HIS B 1 46 ? -2.936 -9.281 -9.844 1 97.88 46 HIS B N 1
ATOM 2974 C CA . HIS B 1 46 ? -3.883 -9.602 -10.906 1 97.88 46 HIS B CA 1
ATOM 2975 C C . HIS B 1 46 ? -4.988 -8.555 -10.992 1 97.88 46 HIS B C 1
ATOM 2977 O O . HIS B 1 46 ? -5.785 -8.406 -10.062 1 97.88 46 HIS B O 1
ATOM 2983 N N . HIS B 1 47 ? -5.055 -7.945 -12.086 1 97.94 47 HIS B N 1
ATOM 2984 C CA . HIS B 1 47 ? -6 -6.852 -12.273 1 97.94 47 HIS B CA 1
ATOM 2985 C C . HIS B 1 47 ? -7.293 -7.348 -12.914 1 97.94 47 HIS B C 1
ATOM 2987 O O . HIS B 1 47 ? -7.266 -8.219 -13.781 1 97.94 47 HIS B O 1
ATOM 2993 N N . SER B 1 48 ? -8.391 -6.699 -12.477 1 97.19 48 SER B N 1
ATOM 2994 C CA . SER B 1 48 ? -9.695 -6.938 -13.094 1 97.19 48 SER B CA 1
ATOM 2995 C C . SER B 1 48 ? -9.969 -8.43 -13.242 1 97.19 48 SER B C 1
ATOM 2997 O O . SER B 1 48 ? -10.453 -8.883 -14.281 1 97.19 48 SER B O 1
ATOM 2999 N N . THR B 1 49 ? -9.562 -9.234 -12.289 1 96.38 49 THR B N 1
ATOM 3000 C CA . THR B 1 49 ? -9.781 -10.672 -12.266 1 96.38 49 THR B CA 1
ATOM 3001 C C . THR B 1 49 ? -10.766 -11.055 -11.164 1 96.38 49 THR B C 1
ATOM 3003 O O . THR B 1 49 ? -10.484 -10.852 -9.977 1 96.38 49 THR B O 1
ATOM 3006 N N . LYS B 1 50 ? -11.836 -11.648 -11.484 1 95 50 LYS B N 1
ATOM 3007 C CA . LYS B 1 50 ? -12.922 -11.898 -10.539 1 95 50 LYS B CA 1
ATOM 3008 C C . LYS B 1 50 ? -12.57 -13.047 -9.602 1 95 50 LYS B C 1
ATOM 3010 O O . LYS B 1 50 ? -12.992 -13.07 -8.445 1 95 50 LYS B O 1
ATOM 3015 N N . SER B 1 51 ? -11.773 -13.961 -10.078 1 97.12 51 SER B N 1
ATOM 3016 C CA . SER B 1 51 ? -11.5 -15.164 -9.305 1 97.12 51 SER B CA 1
ATOM 3017 C C . SER B 1 51 ? -10.273 -14.977 -8.406 1 97.12 51 SER B C 1
ATOM 3019 O O . SER B 1 51 ? -9.906 -15.891 -7.664 1 97.12 51 SER B O 1
ATOM 3021 N N . LEU B 1 52 ? -9.578 -13.875 -8.461 1 97.69 52 LEU B N 1
ATOM 3022 C CA . LEU B 1 52 ? -8.445 -13.539 -7.609 1 97.69 52 LEU B CA 1
ATOM 3023 C C . LEU B 1 52 ? -8.648 -12.172 -6.953 1 97.69 52 LEU B C 1
ATOM 3025 O O . LEU B 1 52 ? -8.812 -11.164 -7.645 1 97.69 52 LEU B O 1
ATOM 3029 N N . ALA B 1 53 ? -8.555 -12.117 -5.668 1 97.44 53 ALA B N 1
ATOM 3030 C CA . ALA B 1 53 ? -8.891 -10.898 -4.93 1 97.44 53 ALA B CA 1
ATOM 3031 C C . ALA B 1 53 ? -7.676 -9.984 -4.797 1 97.44 53 ALA B C 1
ATOM 3033 O O . ALA B 1 53 ? -7.805 -8.836 -4.371 1 97.44 53 ALA B O 1
ATOM 3034 N N . GLY B 1 54 ? -6.527 -10.5 -5.227 1 96.88 54 GLY B N 1
ATOM 3035 C CA . GLY B 1 54 ? -5.289 -9.773 -4.988 1 96.88 54 GLY B CA 1
ATOM 3036 C C . GLY B 1 54 ? -4.855 -8.93 -6.168 1 96.88 54 GLY B C 1
ATOM 3037 O O . GLY B 1 54 ? -3.889 -9.258 -6.859 1 96.88 54 GLY B O 1
ATOM 3038 N N . SER B 1 55 ? -5.465 -7.715 -6.387 1 98 55 SER B N 1
ATOM 3039 C CA . SER B 1 55 ? -5.117 -6.84 -7.5 1 98 55 SER B CA 1
ATOM 3040 C C . SER B 1 55 ? -4.004 -5.875 -7.113 1 98 55 SER B C 1
ATOM 3042 O O . SER B 1 55 ? -3.387 -5.246 -7.98 1 98 55 SER B O 1
ATOM 3044 N N . ALA B 1 56 ? -3.752 -5.73 -5.852 1 98.38 56 ALA B N 1
ATOM 3045 C CA . ALA B 1 56 ? -2.713 -4.848 -5.32 1 98.38 56 ALA B CA 1
ATOM 3046 C C . ALA B 1 56 ? -1.954 -5.523 -4.18 1 98.38 56 ALA B C 1
ATOM 3048 O O . ALA B 1 56 ? -2.184 -5.219 -3.008 1 98.38 56 ALA B O 1
ATOM 3049 N N . PRO B 1 57 ? -1.002 -6.32 -4.504 1 98.44 57 PRO B N 1
ATOM 3050 C CA . PRO B 1 57 ? -0.317 -7.113 -3.48 1 98.44 57 PRO B CA 1
ATOM 3051 C C . PRO B 1 57 ? 0.453 -6.25 -2.482 1 98.44 57 PRO B C 1
ATOM 3053 O O . PRO B 1 57 ? 0.627 -6.641 -1.326 1 98.44 57 PRO B O 1
ATOM 3056 N N . GLU B 1 58 ? 0.944 -5.031 -2.93 1 98.5 58 GLU B N 1
ATOM 3057 C CA . GLU B 1 58 ? 1.693 -4.145 -2.043 1 98.5 58 GLU B CA 1
ATOM 3058 C C . GLU B 1 58 ? 0.844 -3.705 -0.855 1 98.5 58 GLU B C 1
ATOM 3060 O O . GLU B 1 58 ? 1.369 -3.449 0.23 1 98.5 58 GLU B O 1
ATOM 3065 N N . MET B 1 59 ? -0.509 -3.688 -1.009 1 98.56 59 MET B N 1
ATOM 3066 C CA . MET B 1 59 ? -1.407 -3.34 0.088 1 98.56 59 MET B CA 1
ATOM 3067 C C . MET B 1 59 ? -1.479 -4.465 1.112 1 98.56 59 MET B C 1
ATOM 3069 O O . MET B 1 59 ? -1.769 -4.227 2.285 1 98.56 59 MET B O 1
ATOM 3073 N N . LEU B 1 60 ? -1.206 -5.68 0.702 1 98.69 60 LEU B N 1
ATOM 3074 C CA . LEU B 1 60 ? -1.353 -6.844 1.57 1 98.69 60 LEU B CA 1
ATOM 3075 C C . LEU B 1 60 ? -0.106 -7.047 2.426 1 98.69 60 LEU B C 1
ATOM 3077 O O . LEU B 1 60 ? -0.174 -7.652 3.496 1 98.69 60 LEU B O 1
ATOM 3081 N N . ILE B 1 61 ? 1.013 -6.527 1.98 1 98.81 61 ILE B N 1
ATOM 3082 C CA . ILE B 1 61 ? 2.289 -6.742 2.65 1 98.81 61 ILE B CA 1
ATOM 3083 C C . ILE B 1 61 ? 2.199 -6.266 4.098 1 98.81 61 ILE B C 1
ATOM 3085 O O . ILE B 1 61 ? 2.43 -7.043 5.031 1 98.81 61 ILE B O 1
ATOM 3089 N N . PRO B 1 62 ? 1.843 -4.984 4.297 1 98.56 62 PRO B N 1
ATOM 3090 C CA . PRO B 1 62 ? 1.856 -4.543 5.695 1 98.56 62 PRO B CA 1
ATOM 3091 C C . PRO B 1 62 ? 0.773 -5.211 6.535 1 98.56 62 PRO B C 1
ATOM 3093 O O . PRO B 1 62 ? 0.962 -5.422 7.738 1 98.56 62 PRO B O 1
ATOM 3096 N N . ALA B 1 63 ? -0.38 -5.566 5.945 1 98.12 63 ALA B N 1
ATOM 3097 C CA . ALA B 1 63 ? -1.414 -6.305 6.668 1 98.12 63 ALA B CA 1
ATOM 3098 C C . ALA B 1 63 ? -0.871 -7.625 7.207 1 98.12 63 ALA B C 1
ATOM 3100 O O . ALA B 1 63 ? -1.156 -8 8.344 1 98.12 63 ALA B O 1
ATOM 3101 N N . ILE B 1 64 ? -0.093 -8.305 6.379 1 98.75 64 ILE B N 1
ATOM 3102 C CA . ILE B 1 64 ? 0.457 -9.609 6.719 1 98.75 64 ILE B CA 1
ATOM 3103 C C . ILE B 1 64 ? 1.649 -9.438 7.656 1 98.75 64 ILE B C 1
ATOM 3105 O O . ILE B 1 64 ? 1.761 -10.141 8.664 1 98.75 64 ILE B O 1
ATOM 3109 N N . ALA B 1 65 ? 2.533 -8.5 7.32 1 98.62 65 ALA B N 1
ATOM 3110 C CA . ALA B 1 65 ? 3.727 -8.289 8.133 1 98.62 65 ALA B CA 1
ATOM 3111 C C . ALA B 1 65 ? 3.355 -7.922 9.57 1 98.62 65 ALA B C 1
ATOM 3113 O O . ALA B 1 65 ? 4.031 -8.328 10.516 1 98.62 65 ALA B O 1
ATOM 3114 N N . ALA B 1 66 ? 2.27 -7.168 9.75 1 97.25 66 ALA B N 1
ATOM 3115 C CA . ALA B 1 66 ? 1.822 -6.738 11.07 1 97.25 66 ALA B CA 1
ATOM 3116 C C . ALA B 1 66 ? 1.311 -7.922 11.891 1 97.25 66 ALA B C 1
ATOM 3118 O O . ALA B 1 66 ? 1.204 -7.836 13.117 1 97.25 66 ALA B O 1
ATOM 3119 N N . GLN B 1 67 ? 1.008 -9.016 11.188 1 97.44 67 GLN B N 1
ATOM 3120 C CA . GLN B 1 67 ? 0.358 -10.125 11.883 1 97.44 67 GLN B CA 1
ATOM 3121 C C . GLN B 1 67 ? 1.228 -11.383 11.852 1 97.44 67 GLN B C 1
ATOM 3123 O O . GLN B 1 67 ? 0.748 -12.484 12.125 1 97.44 67 GLN B O 1
ATOM 3128 N N . THR B 1 68 ? 2.438 -11.281 11.375 1 98.38 68 THR B N 1
ATOM 3129 C CA . THR B 1 68 ? 3.42 -12.359 11.367 1 98.38 68 THR B CA 1
ATOM 3130 C C . THR B 1 68 ? 4.711 -11.922 12.047 1 98.38 68 THR B C 1
ATOM 3132 O O . THR B 1 68 ? 4.887 -10.742 12.352 1 98.38 68 THR B O 1
ATOM 3135 N N . GLU B 1 69 ? 5.641 -12.844 12.281 1 97.12 69 GLU B N 1
ATOM 3136 C CA .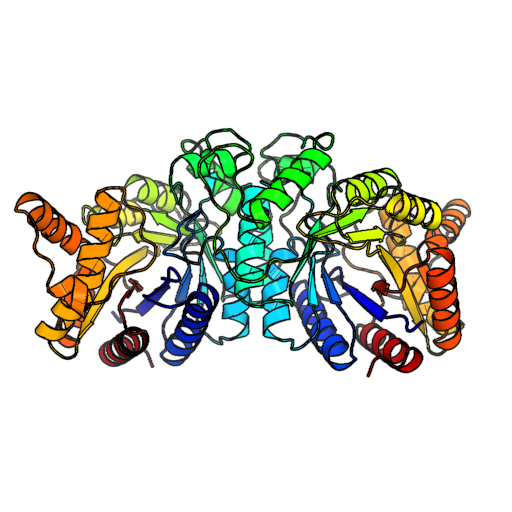 GLU B 1 69 ? 6.785 -12.516 13.125 1 97.12 69 GLU B CA 1
ATOM 3137 C C . GLU B 1 69 ? 8.102 -12.742 12.375 1 97.12 69 GLU B C 1
ATOM 3139 O O . GLU B 1 69 ? 9.023 -11.93 12.477 1 97.12 69 GLU B O 1
ATOM 3144 N N . GLN B 1 70 ? 8.211 -13.828 11.617 1 96.81 70 GLN B N 1
ATOM 3145 C CA . GLN B 1 70 ? 9.523 -14.219 11.125 1 96.81 70 GLN B CA 1
ATOM 3146 C C . GLN B 1 70 ? 9.539 -14.273 9.594 1 96.81 70 GLN B C 1
ATOM 3148 O O . GLN B 1 70 ? 10.562 -13.992 8.977 1 96.81 70 GLN B O 1
ATOM 3153 N N . ILE B 1 71 ? 8.461 -14.664 9.055 1 98.69 71 ILE B N 1
ATOM 3154 C CA . ILE B 1 71 ? 8.383 -14.93 7.621 1 98.69 71 ILE B CA 1
ATOM 3155 C C . ILE B 1 71 ? 8.625 -13.633 6.848 1 98.69 71 ILE B C 1
ATOM 3157 O O . ILE B 1 71 ? 8.172 -12.562 7.262 1 98.69 71 ILE B O 1
ATOM 3161 N N . LYS B 1 72 ? 9.43 -13.648 5.809 1 98.75 72 LYS B N 1
ATOM 3162 C CA . LYS B 1 72 ? 9.562 -12.508 4.906 1 98.75 72 LYS B CA 1
ATOM 3163 C C . LYS B 1 72 ? 8.297 -12.328 4.07 1 98.75 72 LYS B C 1
ATOM 3165 O O . LYS B 1 72 ? 7.688 -13.312 3.631 1 98.75 72 LYS B O 1
ATOM 3170 N N . VAL B 1 73 ? 7.895 -11.164 3.949 1 98.88 73 VAL B N 1
ATOM 3171 C CA . VAL B 1 73 ? 6.664 -10.859 3.221 1 98.88 73 VAL B CA 1
ATOM 3172 C C . VAL B 1 73 ? 6.984 -10 2.004 1 98.88 73 VAL B C 1
ATOM 3174 O O . VAL B 1 73 ? 7.793 -9.07 2.086 1 98.88 73 VAL B O 1
ATOM 3177 N N . GLY B 1 74 ? 6.391 -10.312 0.869 1 98.75 74 GLY B N 1
ATOM 3178 C CA . GLY B 1 74 ? 6.719 -9.523 -0.302 1 98.75 74 GLY B CA 1
ATOM 3179 C C . GLY B 1 74 ? 5.773 -9.742 -1.465 1 98.75 74 GLY B C 1
ATOM 3180 O O . GLY B 1 74 ? 4.648 -10.211 -1.273 1 98.75 74 GLY B O 1
ATOM 3181 N N . THR B 1 75 ? 6.184 -9.219 -2.586 1 98.75 75 THR B N 1
ATOM 3182 C CA . THR B 1 75 ? 5.406 -9.344 -3.816 1 98.75 75 THR B CA 1
ATOM 3183 C C . THR B 1 75 ? 6.027 -10.383 -4.746 1 98.75 75 THR B C 1
ATOM 3185 O O . THR B 1 75 ? 7.254 -10.484 -4.844 1 98.75 75 THR B O 1
ATOM 3188 N N . GLY B 1 76 ? 5.281 -11.141 -5.379 1 97.44 76 GLY B N 1
ATOM 3189 C CA . GLY B 1 76 ? 5.648 -12.047 -6.457 1 97.44 76 GLY B CA 1
ATOM 3190 C C . GLY B 1 76 ? 4.734 -11.938 -7.664 1 97.44 76 GLY B C 1
ATOM 3191 O O . GLY B 1 76 ? 4.051 -12.898 -8.016 1 97.44 76 GLY B O 1
ATOM 3192 N N . GLY B 1 77 ? 4.406 -10.5 -8.25 1 95.56 77 GLY B N 1
ATOM 3193 C CA . GLY B 1 77 ? 5.246 -9.328 -8.102 1 95.56 77 GLY B CA 1
ATOM 3194 C C . GLY B 1 77 ? 4.566 -8.039 -8.539 1 95.56 77 GLY B C 1
ATOM 3195 O O . GLY B 1 77 ? 3.475 -8.078 -9.109 1 95.56 77 GLY B O 1
ATOM 3196 N N . VAL B 1 78 ? 5.176 -7.031 -8.172 1 98.19 78 VAL B N 1
ATOM 3197 C CA . VAL B 1 78 ? 4.805 -5.746 -8.758 1 98.19 78 VAL B CA 1
ATOM 3198 C C . VAL B 1 78 ? 5.062 -5.773 -10.266 1 98.19 78 VAL B C 1
ATOM 3200 O O . VAL B 1 78 ? 6.164 -6.105 -10.703 1 98.19 78 VAL B O 1
ATOM 3203 N N . LEU B 1 79 ? 4.055 -5.516 -11.062 1 97.69 79 LEU B N 1
ATOM 3204 C CA . LEU B 1 79 ? 4.219 -5.465 -12.516 1 97.69 79 LEU B CA 1
ATOM 3205 C C . LEU B 1 79 ? 4.742 -4.102 -12.953 1 97.69 79 LEU B C 1
ATOM 3207 O O . LEU B 1 79 ? 3.961 -3.236 -13.359 1 97.69 79 LEU B O 1
ATOM 3211 N N . LEU B 1 80 ? 6.012 -3.93 -13.008 1 97.19 80 LEU B N 1
ATOM 3212 C CA . LEU B 1 80 ? 6.77 -2.686 -12.961 1 97.19 80 LEU B CA 1
ATOM 3213 C C . LEU B 1 80 ? 6.453 -1.808 -14.172 1 97.19 80 LEU B C 1
ATOM 3215 O O . LEU B 1 80 ? 6.395 -0.582 -14.055 1 97.19 80 LEU B O 1
ATOM 3219 N N . PRO B 1 81 ? 6.133 -2.357 -15.367 1 96.31 81 PRO B N 1
ATOM 3220 C CA . PRO B 1 81 ? 5.898 -1.507 -16.531 1 96.31 81 PRO B CA 1
ATOM 3221 C C . PRO B 1 81 ? 4.723 -0.554 -16.344 1 96.31 81 PRO B C 1
ATOM 3223 O O . PRO B 1 81 ? 4.598 0.431 -17.078 1 96.31 81 PRO B O 1
ATOM 3226 N N . HIS B 1 82 ? 3.887 -0.864 -15.375 1 96.81 82 HIS B N 1
ATOM 3227 C CA . HIS B 1 82 ? 2.701 -0.041 -15.156 1 96.81 82 HIS B CA 1
ATOM 3228 C C . HIS B 1 82 ? 3.01 1.136 -14.242 1 96.81 82 HIS B C 1
ATOM 3230 O O . HIS B 1 82 ? 2.176 2.029 -14.07 1 96.81 82 HIS B O 1
ATOM 3236 N N . TYR B 1 83 ? 4.246 1.238 -13.688 1 97 83 TYR B N 1
ATOM 3237 C CA . TYR B 1 83 ? 4.418 2.162 -12.578 1 97 83 TYR B CA 1
ATOM 3238 C C . TYR B 1 83 ? 5.715 2.951 -12.711 1 97 83 TYR B C 1
ATOM 3240 O O . TYR B 1 83 ? 6.609 2.559 -13.469 1 97 83 TYR B O 1
ATOM 3248 N N . SER B 1 84 ? 5.77 4.086 -11.953 1 96.81 84 SER B N 1
ATOM 3249 C CA . SER B 1 84 ? 7.02 4.812 -11.766 1 96.81 84 SER B CA 1
ATOM 3250 C C . SER B 1 84 ? 7.988 4.031 -10.883 1 96.81 84 SER B C 1
ATOM 3252 O O . SER B 1 84 ? 7.648 3.656 -9.758 1 96.81 84 SER B O 1
ATOM 3254 N N . PRO B 1 85 ? 9.227 3.793 -11.422 1 97.94 85 PRO B N 1
ATOM 3255 C CA . PRO B 1 85 ? 10.211 3.139 -10.562 1 97.94 85 PRO B CA 1
ATOM 3256 C C . PRO B 1 85 ? 10.43 3.879 -9.25 1 97.94 85 PRO B C 1
ATOM 3258 O O . PRO B 1 85 ? 10.664 3.25 -8.211 1 97.94 85 PRO B O 1
ATOM 3261 N N . PHE B 1 86 ? 10.312 5.195 -9.281 1 98.5 86 PHE B N 1
ATOM 3262 C CA . PHE B 1 86 ? 10.508 6.016 -8.094 1 98.5 86 PHE B CA 1
ATOM 3263 C C . PHE B 1 86 ? 9.414 5.746 -7.062 1 98.5 86 PHE B C 1
ATOM 3265 O O . PHE B 1 86 ? 9.703 5.59 -5.875 1 98.5 86 PHE B O 1
ATOM 3272 N N . LYS B 1 87 ? 8.172 5.688 -7.465 1 98.56 87 LYS B N 1
ATOM 3273 C CA . LYS B 1 87 ? 7.062 5.43 -6.547 1 98.56 87 LYS B CA 1
ATOM 3274 C C . LYS B 1 87 ? 7.176 4.043 -5.926 1 98.56 87 LYS B C 1
ATOM 3276 O O . LYS B 1 87 ? 6.961 3.875 -4.723 1 98.56 87 LYS B O 1
ATOM 3281 N N . VAL B 1 88 ? 7.496 3.082 -6.777 1 98.75 88 VAL B N 1
ATOM 3282 C CA . VAL B 1 88 ? 7.656 1.727 -6.262 1 98.75 88 VAL B CA 1
ATOM 3283 C C . VAL B 1 88 ? 8.773 1.698 -5.219 1 98.75 88 VAL B C 1
ATOM 3285 O O . VAL B 1 88 ? 8.625 1.07 -4.164 1 98.75 88 VAL B O 1
ATOM 3288 N N . ALA B 1 89 ? 9.852 2.385 -5.5 1 98.69 89 ALA B N 1
ATOM 3289 C CA . ALA B 1 89 ? 10.961 2.451 -4.547 1 98.69 89 ALA B CA 1
ATOM 3290 C C . ALA B 1 89 ? 10.508 3.037 -3.215 1 98.69 89 ALA B C 1
ATOM 3292 O O . ALA B 1 89 ? 10.805 2.484 -2.154 1 98.69 89 ALA B O 1
ATOM 3293 N N . GLU B 1 90 ? 9.773 4.109 -3.236 1 98.69 90 GLU B N 1
ATOM 3294 C CA . GLU B 1 90 ? 9.305 4.742 -2.008 1 98.69 90 GLU B CA 1
ATOM 3295 C C . GLU B 1 90 ? 8.383 3.82 -1.223 1 98.69 90 GLU B C 1
ATOM 3297 O O . GLU B 1 90 ? 8.469 3.734 0.003 1 98.69 90 GLU B O 1
ATOM 3302 N N . GLN B 1 91 ? 7.504 3.166 -1.926 1 98.75 91 GLN B N 1
ATOM 3303 C CA . GLN B 1 91 ? 6.594 2.242 -1.26 1 98.75 91 GLN B CA 1
ATOM 3304 C C . GLN B 1 91 ? 7.359 1.18 -0.479 1 98.75 91 GLN B C 1
ATOM 3306 O O . GLN B 1 91 ? 7.066 0.929 0.692 1 98.75 91 GLN B O 1
ATOM 3311 N N . PHE B 1 92 ? 8.312 0.67 -1.092 1 98.81 92 PHE B N 1
ATOM 3312 C CA . PHE B 1 92 ? 9.008 -0.447 -0.465 1 98.81 92 PHE B CA 1
ATOM 3313 C C . PHE B 1 92 ? 10.047 0.052 0.537 1 98.81 92 PHE B C 1
ATOM 3315 O O . PHE B 1 92 ? 10.461 -0.69 1.429 1 98.81 92 PHE B O 1
ATOM 3322 N N . ARG B 1 93 ? 10.523 1.289 0.398 1 98.56 93 ARG B N 1
ATOM 3323 C CA . ARG B 1 93 ? 11.336 1.895 1.448 1 98.56 93 ARG B CA 1
ATOM 3324 C C . ARG B 1 93 ? 10.516 2.109 2.719 1 98.56 93 ARG B C 1
ATOM 3326 O O . ARG B 1 93 ? 11.016 1.902 3.826 1 98.56 93 ARG B O 1
ATOM 3333 N N . VAL B 1 94 ? 9.266 2.543 2.564 1 98.69 94 VAL B N 1
ATOM 3334 C CA . VAL B 1 94 ? 8.375 2.672 3.715 1 98.69 94 VAL B CA 1
ATOM 3335 C C . VAL B 1 94 ? 8.164 1.306 4.363 1 98.69 94 VAL B C 1
ATOM 3337 O O . VAL B 1 94 ? 8.273 1.164 5.582 1 98.69 94 VAL B O 1
ATOM 3340 N N . LEU B 1 95 ? 7.875 0.299 3.545 1 98.75 95 LEU B N 1
ATOM 3341 C CA . LEU B 1 95 ? 7.637 -1.049 4.051 1 98.75 95 LEU B CA 1
ATOM 3342 C C . LEU B 1 95 ? 8.867 -1.582 4.781 1 98.75 95 LEU B C 1
ATOM 3344 O O . LEU B 1 95 ? 8.742 -2.156 5.863 1 98.75 95 LEU B O 1
ATOM 3348 N N . GLU B 1 96 ? 10.031 -1.388 4.184 1 98.56 96 GLU B N 1
ATOM 3349 C CA . GLU B 1 96 ? 11.281 -1.852 4.793 1 98.56 96 GLU B CA 1
ATOM 3350 C C . GLU B 1 96 ? 11.562 -1.113 6.094 1 98.56 96 GLU B C 1
ATOM 3352 O O . GLU B 1 96 ? 12.102 -1.696 7.043 1 98.56 96 GLU B O 1
ATOM 3357 N N . ALA B 1 97 ? 11.266 0.159 6.105 1 98.19 97 ALA B N 1
ATOM 3358 C CA . ALA B 1 97 ? 11.453 0.923 7.336 1 98.19 97 ALA B CA 1
ATOM 3359 C C . ALA B 1 97 ? 10.523 0.417 8.438 1 98.19 97 ALA B C 1
ATOM 3361 O O . ALA B 1 97 ? 10.914 0.361 9.609 1 98.19 97 ALA B O 1
ATOM 3362 N N . LEU B 1 98 ? 9.336 0.043 8.125 1 97.75 98 LEU B N 1
ATOM 3363 C CA . LEU B 1 98 ? 8.359 -0.472 9.078 1 97.75 98 LEU B CA 1
ATOM 3364 C C . LEU B 1 98 ? 8.781 -1.836 9.609 1 97.75 98 LEU B C 1
ATOM 3366 O O . LEU B 1 98 ? 8.633 -2.117 10.805 1 97.75 98 LEU B O 1
ATOM 3370 N N . TYR B 1 99 ? 9.258 -2.674 8.688 1 97.75 99 TYR B N 1
ATOM 3371 C CA . TYR B 1 99 ? 9.578 -4.062 9 1 97.75 99 TYR B CA 1
ATOM 3372 C C . TYR B 1 99 ? 10.953 -4.438 8.445 1 97.75 99 TYR B C 1
ATOM 3374 O O . TYR B 1 99 ? 11.062 -5.242 7.523 1 97.75 99 TYR B O 1
ATOM 3382 N N . PRO B 1 100 ? 11.969 -3.953 9.062 1 97.69 100 PRO B N 1
ATOM 3383 C CA . PRO B 1 100 ? 13.328 -4.137 8.539 1 97.69 100 PRO B CA 1
ATOM 3384 C C . PRO B 1 100 ? 13.703 -5.609 8.391 1 97.69 100 PRO B C 1
ATOM 3386 O O . PRO B 1 100 ? 13.438 -6.414 9.289 1 97.69 100 PRO B O 1
ATOM 3389 N N . ASN B 1 101 ? 14.18 -5.98 7.246 1 97.44 101 ASN B N 1
ATOM 3390 C CA . ASN B 1 101 ? 14.719 -7.293 6.902 1 97.44 101 ASN B CA 1
ATOM 3391 C C . ASN B 1 101 ? 13.609 -8.32 6.699 1 97.44 101 ASN B C 1
ATOM 3393 O O . ASN B 1 101 ? 13.859 -9.523 6.715 1 97.44 101 ASN B O 1
ATOM 3397 N N . ARG B 1 102 ? 12.375 -7.887 6.516 1 98.25 102 ARG B N 1
ATOM 3398 C CA . ARG B 1 102 ? 11.258 -8.812 6.355 1 98.25 102 ARG B CA 1
ATOM 3399 C C . ARG B 1 102 ? 10.555 -8.594 5.02 1 98.25 102 ARG B C 1
ATOM 3401 O O . ARG B 1 102 ? 9.562 -9.258 4.719 1 98.25 102 ARG B O 1
ATOM 3408 N N . ILE B 1 103 ? 11.109 -7.684 4.223 1 98.69 103 ILE B N 1
ATOM 3409 C CA . ILE B 1 103 ? 10.383 -7.277 3.029 1 98.69 103 ILE B CA 1
ATOM 3410 C C . ILE B 1 103 ? 11.125 -7.75 1.782 1 98.69 103 ILE B C 1
ATOM 3412 O O . ILE B 1 103 ? 12.344 -7.586 1.681 1 98.69 103 ILE B O 1
ATOM 3416 N N . ASP B 1 104 ? 10.438 -8.383 0.841 1 98.75 104 ASP B N 1
ATOM 3417 C CA . ASP B 1 104 ? 10.938 -8.727 -0.486 1 98.75 104 ASP B CA 1
ATOM 3418 C C . ASP B 1 104 ? 10.242 -7.906 -1.567 1 98.75 104 ASP B C 1
ATOM 3420 O O . ASP B 1 104 ? 9.016 -7.766 -1.551 1 98.75 104 ASP B O 1
ATOM 3424 N N . LEU B 1 105 ? 11 -7.348 -2.4 1 98.81 105 LEU B N 1
ATOM 3425 C CA . LEU B 1 105 ? 10.43 -6.68 -3.566 1 98.81 105 LEU B CA 1
ATOM 3426 C C . LEU B 1 105 ? 10.609 -7.535 -4.816 1 98.81 105 LEU B C 1
ATOM 3428 O O . LEU B 1 105 ? 11.664 -7.504 -5.453 1 98.81 105 LEU B O 1
ATOM 3432 N N . GLY B 1 106 ? 9.594 -8.281 -5.129 1 98.69 106 GLY B N 1
ATOM 3433 C CA . GLY B 1 106 ? 9.555 -8.984 -6.402 1 98.69 106 GLY B CA 1
ATOM 3434 C C . GLY B 1 106 ? 8.914 -8.164 -7.508 1 98.69 106 GLY B C 1
ATOM 3435 O O . GLY B 1 106 ? 7.848 -7.586 -7.32 1 98.69 106 GLY B O 1
ATOM 3436 N N . ILE B 1 107 ? 9.555 -8.148 -8.664 1 98.25 107 ILE B N 1
ATOM 3437 C CA . ILE B 1 107 ? 9.016 -7.383 -9.789 1 98.25 107 ILE B CA 1
ATOM 3438 C C . ILE B 1 107 ? 8.914 -8.273 -11.023 1 98.25 107 ILE B C 1
ATOM 3440 O O . ILE B 1 107 ? 9.656 -9.25 -11.148 1 98.25 107 ILE B O 1
ATOM 3444 N N . GLY B 1 108 ? 7.98 -8.016 -11.844 1 96.25 108 GLY B N 1
ATOM 3445 C CA . GLY B 1 108 ? 7.789 -8.688 -13.117 1 96.25 108 GLY B CA 1
ATOM 3446 C C . GLY B 1 108 ? 7.336 -7.758 -14.219 1 96.25 108 GLY B C 1
ATOM 3447 O O . GLY B 1 108 ? 7.082 -6.574 -13.977 1 96.25 108 GLY B O 1
ATOM 3448 N N . ARG B 1 109 ? 7.176 -8.234 -15.461 1 94.25 109 ARG B N 1
ATOM 3449 C CA . ARG B 1 109 ? 6.875 -7.383 -16.609 1 94.25 109 ARG B CA 1
ATOM 3450 C C . ARG B 1 109 ? 5.543 -7.762 -17.25 1 94.25 109 ARG B C 1
ATOM 3452 O O . ARG B 1 109 ? 5.16 -7.203 -18.266 1 94.25 109 ARG B O 1
ATOM 3459 N N . ALA B 1 110 ? 4.848 -8.797 -16.656 1 91.69 110 ALA B N 1
ATOM 3460 C CA . ALA B 1 110 ? 3.564 -9.242 -17.188 1 91.69 110 ALA B CA 1
ATOM 3461 C C . ALA B 1 110 ? 2.516 -8.141 -17.094 1 91.69 110 ALA B C 1
ATOM 3463 O O . ALA B 1 110 ? 2.643 -7.227 -16.266 1 91.69 110 ALA B O 1
ATOM 3464 N N . PRO B 1 111 ? 1.506 -8.219 -17.969 1 91.38 111 PRO B N 1
ATOM 3465 C CA . PRO B 1 111 ? 0.463 -7.191 -17.906 1 91.38 111 PRO B CA 1
ATOM 3466 C C . PRO B 1 111 ? -0.448 -7.352 -16.688 1 91.38 111 PRO B C 1
ATOM 3468 O O . PRO B 1 111 ? -1.033 -6.375 -16.219 1 91.38 111 PRO B O 1
ATOM 3471 N N . GLY B 1 112 ? -0.606 -8.633 -16.203 1 92.62 112 GLY B N 1
ATOM 3472 C CA . GLY B 1 112 ? -1.369 -8.859 -14.984 1 92.62 112 GLY B CA 1
ATOM 3473 C C . GLY B 1 112 ? -2.861 -8.984 -15.234 1 92.62 112 GLY B C 1
ATOM 3474 O O . GLY B 1 112 ? -3.645 -9.094 -14.281 1 92.62 112 GLY B O 1
ATOM 3475 N N . GLY B 1 113 ? -3.332 -8.938 -16.5 1 91.88 113 GLY B N 1
ATOM 3476 C CA . GLY B 1 113 ? -4.738 -9.055 -16.844 1 91.88 113 GLY B CA 1
ATOM 3477 C C . GLY B 1 113 ? -5 -8.938 -18.344 1 91.88 113 GLY B C 1
ATOM 3478 O O . GLY B 1 113 ? -4.078 -9.07 -19.141 1 91.88 113 GLY B O 1
ATOM 3479 N N . MET B 1 114 ? -6.277 -8.781 -18.656 1 90.75 114 MET B N 1
ATOM 3480 C CA . MET B 1 114 ? -6.691 -8.648 -20.047 1 90.75 114 MET B CA 1
ATOM 3481 C C . MET B 1 114 ? -6.141 -7.359 -20.656 1 90.75 114 MET B C 1
ATOM 3483 O O . MET B 1 114 ? -5.734 -6.449 -19.938 1 90.75 114 MET B O 1
ATOM 3487 N N . PRO B 1 115 ? -6.191 -7.246 -21.906 1 90.94 115 PRO B N 1
ATOM 3488 C CA . PRO B 1 115 ? -5.535 -6.133 -22.609 1 90.94 115 PRO B CA 1
ATOM 3489 C C . PRO B 1 115 ? -6.027 -4.77 -22.125 1 90.94 115 PRO B C 1
ATOM 3491 O O . PRO B 1 115 ? -5.25 -3.812 -22.078 1 90.94 115 PRO B O 1
ATOM 3494 N N . GLY B 1 116 ? -7.242 -4.676 -21.766 1 95.5 116 GLY B N 1
ATOM 3495 C CA . GLY B 1 116 ? -7.789 -3.408 -21.312 1 95.5 116 GLY B CA 1
ATOM 3496 C C . GLY B 1 116 ? -7.102 -2.869 -20.078 1 95.5 116 GLY B C 1
ATOM 3497 O O . GLY B 1 116 ? -7.094 -1.659 -19.828 1 95.5 116 GLY B O 1
ATOM 3498 N N . VAL B 1 117 ? -6.484 -3.717 -19.328 1 95.81 117 VAL B N 1
ATOM 3499 C CA . VAL B 1 117 ? -5.777 -3.355 -18.109 1 95.81 117 VAL B CA 1
ATOM 3500 C C . VAL B 1 117 ? -4.586 -2.459 -18.438 1 95.81 117 VAL B C 1
ATOM 3502 O O . VAL B 1 117 ? -4.281 -1.521 -17.703 1 95.81 117 VAL B O 1
ATOM 3505 N N . ASN B 1 118 ? -3.961 -2.709 -19.547 1 96.25 118 ASN B N 1
ATOM 3506 C CA . ASN B 1 118 ? -2.834 -1.894 -19.984 1 96.25 118 ASN B CA 1
ATOM 3507 C C . ASN B 1 118 ? -3.238 -0.433 -20.172 1 96.25 118 ASN B C 1
ATOM 3509 O O . ASN B 1 118 ? -2.512 0.473 -19.75 1 96.25 118 ASN B O 1
ATOM 3513 N N . TYR B 1 119 ? -4.387 -0.246 -20.688 1 96.19 119 TYR B N 1
ATOM 3514 C CA . TYR B 1 119 ? -4.867 1.109 -20.938 1 96.19 119 TYR B CA 1
ATOM 3515 C C . TYR B 1 119 ? -5.316 1.769 -19.641 1 96.19 119 TYR B C 1
ATOM 3517 O O . TYR B 1 119 ? -4.977 2.924 -19.375 1 96.19 119 TYR B O 1
ATOM 3525 N N . ALA B 1 120 ? -5.969 1.013 -18.844 1 97.31 120 ALA B N 1
ATOM 3526 C CA . ALA B 1 120 ? -6.512 1.557 -17.594 1 97.31 120 ALA B CA 1
ATOM 3527 C C . ALA B 1 120 ? -5.395 1.966 -16.641 1 97.31 120 ALA B C 1
ATOM 3529 O O . ALA B 1 120 ? -5.508 2.973 -15.938 1 97.31 120 ALA B O 1
ATOM 3530 N N . LEU B 1 121 ? -4.297 1.224 -16.656 1 97.44 121 LEU B N 1
ATOM 3531 C CA . LEU B 1 121 ? -3.201 1.466 -15.727 1 97.44 121 LEU B CA 1
ATOM 3532 C C . LEU B 1 121 ? -2.26 2.539 -16.266 1 97.44 121 LEU B C 1
ATOM 3534 O O . LEU B 1 121 ? -1.481 3.123 -15.508 1 97.44 121 LEU B O 1
ATOM 3538 N N . ASN B 1 122 ? -2.309 2.785 -17.562 1 94.38 122 ASN B N 1
ATOM 3539 C CA . ASN B 1 122 ? -1.318 3.654 -18.203 1 94.38 122 ASN B CA 1
ATOM 3540 C C . ASN B 1 122 ? -1.977 4.84 -18.891 1 94.38 122 ASN B C 1
ATOM 3542 O O . ASN B 1 122 ? -1.528 5.262 -19.969 1 94.38 122 ASN B O 1
ATOM 3546 N N . ARG B 1 123 ? -3.059 5.285 -18.312 1 88.38 123 ARG B N 1
ATOM 3547 C CA . ARG B 1 123 ? -3.707 6.523 -18.734 1 88.38 123 ARG B CA 1
ATOM 3548 C C . ARG B 1 123 ? -3.994 6.508 -20.234 1 88.38 123 ARG B C 1
ATOM 3550 O O . ARG B 1 123 ? -3.68 7.469 -20.938 1 88.38 123 ARG B O 1
ATOM 3557 N N . GLY B 1 124 ? -4.445 5.402 -20.719 1 90.44 124 GLY B N 1
ATOM 3558 C CA . GLY B 1 124 ? -4.91 5.273 -22.094 1 90.44 124 GLY B CA 1
ATOM 3559 C C . GLY B 1 124 ? -3.807 4.898 -23.062 1 90.44 124 GLY B C 1
ATOM 3560 O O . GLY B 1 124 ? -4.012 4.902 -24.281 1 90.44 124 GLY B O 1
ATOM 3561 N N . LYS B 1 125 ? -2.697 4.609 -22.562 1 90.5 125 LYS B N 1
ATOM 3562 C CA . LYS B 1 125 ? -1.576 4.238 -23.422 1 90.5 125 LYS B CA 1
ATOM 3563 C C . LYS B 1 125 ? -1.092 2.824 -23.109 1 90.5 125 LYS B C 1
ATOM 3565 O O . LYS B 1 125 ? -1.407 2.271 -22.047 1 90.5 125 LYS B O 1
ATOM 3570 N N . TYR B 1 126 ? -0.429 2.172 -24.016 1 88.62 126 TYR B N 1
ATOM 3571 C CA . TYR B 1 126 ? 0.247 0.905 -23.75 1 88.62 126 TYR B CA 1
ATOM 3572 C C . TYR B 1 126 ? 1.609 1.136 -23.109 1 88.62 126 TYR B C 1
ATOM 3574 O O . TYR B 1 126 ? 2.354 2.031 -23.516 1 88.62 126 TYR B O 1
ATOM 3582 N N . PRO B 1 127 ? 1.861 0.316 -22.141 1 87.19 127 PRO B N 1
ATOM 3583 C CA . PRO B 1 127 ? 3.178 0.493 -21.516 1 87.19 127 PRO B CA 1
ATOM 3584 C C . PRO B 1 127 ? 4.32 0.026 -22.422 1 87.19 127 PRO B C 1
ATOM 3586 O O . PRO B 1 127 ? 4.133 -0.874 -23.234 1 87.19 127 PRO B O 1
ATOM 3589 N N . ASP B 1 128 ? 5.48 0.639 -22.281 1 83.75 128 ASP B N 1
ATOM 3590 C CA . ASP B 1 128 ? 6.664 0.237 -23.031 1 83.75 128 ASP B CA 1
ATOM 3591 C C . ASP B 1 128 ? 7.402 -0.903 -22.344 1 83.75 128 ASP B C 1
ATOM 3593 O O . ASP B 1 128 ? 8.352 -0.667 -21.594 1 83.75 128 ASP B O 1
ATOM 3597 N N . VAL B 1 129 ? 7.129 -2.094 -22.672 1 84.88 129 VAL B N 1
ATOM 3598 C CA . VAL B 1 129 ? 7.672 -3.277 -22.016 1 84.88 129 VAL B CA 1
ATOM 3599 C C . VAL B 1 129 ? 9.141 -3.459 -22.406 1 84.88 129 VAL B C 1
ATOM 3601 O O . VAL B 1 129 ? 9.914 -4.066 -21.656 1 84.88 129 VAL B O 1
ATOM 3604 N N . LYS B 1 130 ? 9.539 -2.885 -23.547 1 87.25 130 LYS B N 1
ATOM 3605 C CA . LYS B 1 130 ? 10.922 -2.984 -24 1 87.25 130 LYS B CA 1
ATOM 3606 C C . LYS B 1 130 ? 11.867 -2.232 -23.078 1 87.25 130 LYS B C 1
ATOM 3608 O O . LYS B 1 130 ? 13.055 -2.551 -23 1 87.25 130 LYS B O 1
ATOM 3613 N N . ASN B 1 131 ? 11.328 -1.4 -22.328 1 92.25 131 ASN B N 1
ATOM 3614 C CA . ASN B 1 131 ? 12.133 -0.576 -21.438 1 92.25 131 ASN B CA 1
ATOM 3615 C C . ASN B 1 131 ? 12.203 -1.173 -20.031 1 92.25 131 ASN B C 1
ATOM 3617 O O . ASN B 1 131 ? 12.82 -0.592 -19.125 1 92.25 131 ASN B O 1
ATOM 3621 N N . TYR B 1 132 ? 11.711 -2.369 -19.922 1 94.62 132 TYR B N 1
ATOM 3622 C CA . TYR B 1 132 ? 11.609 -3.021 -18.625 1 94.62 132 TYR B CA 1
ATOM 3623 C C . TYR B 1 132 ? 12.977 -3.146 -17.969 1 94.62 132 TYR B C 1
ATOM 3625 O O . TYR B 1 132 ? 13.141 -2.832 -16.781 1 94.62 132 TYR B O 1
ATOM 3633 N N . PRO B 1 133 ? 14.062 -3.537 -18.625 1 95.56 133 PRO B N 1
ATOM 3634 C CA . PRO B 1 133 ? 15.375 -3.635 -17.969 1 95.56 133 PRO B CA 1
ATOM 3635 C C . PRO B 1 133 ? 15.867 -2.297 -17.422 1 95.56 133 PRO B C 1
ATOM 3637 O O . PRO B 1 133 ? 16.406 -2.236 -16.328 1 95.56 133 PRO B O 1
ATOM 3640 N N . GLN B 1 134 ? 15.656 -1.303 -18.188 1 96.19 134 GLN B N 1
ATOM 3641 C CA . GLN B 1 134 ? 16.047 0.029 -17.734 1 96.19 134 GLN B CA 1
ATOM 3642 C C . GLN B 1 134 ? 15.227 0.469 -16.531 1 96.19 134 GLN B C 1
ATOM 3644 O O . GLN B 1 134 ? 15.766 1.058 -15.594 1 96.19 134 GLN B O 1
ATOM 3649 N N . GLN B 1 135 ? 13.953 0.225 -16.578 1 96.62 135 GLN B N 1
ATOM 3650 C CA . GLN B 1 135 ? 13.086 0.561 -15.453 1 96.62 135 GLN B CA 1
ATOM 3651 C C . GLN B 1 135 ? 13.539 -0.144 -14.18 1 96.62 135 GLN B C 1
ATOM 3653 O O . GLN B 1 135 ? 13.547 0.455 -13.102 1 96.62 135 GLN B O 1
ATOM 3658 N N . ALA B 1 136 ? 13.875 -1.391 -14.352 1 97.25 136 ALA B N 1
ATOM 3659 C CA . ALA B 1 136 ? 14.352 -2.168 -13.211 1 97.25 136 ALA B CA 1
ATOM 3660 C C . ALA B 1 136 ? 15.641 -1.58 -12.648 1 97.25 136 ALA B C 1
ATOM 3662 O O . ALA B 1 136 ? 15.812 -1.495 -11.438 1 97.25 136 ALA B O 1
ATOM 3663 N N . SER B 1 137 ? 16.484 -1.192 -13.531 1 97.5 137 SER B N 1
ATOM 3664 C CA . SER B 1 137 ? 17.734 -0.567 -13.109 1 97.5 137 SER B CA 1
ATOM 3665 C C . SER B 1 137 ? 17.469 0.728 -12.344 1 97.5 137 SER B C 1
ATOM 3667 O O . SER B 1 137 ? 18.094 0.98 -11.312 1 97.5 137 SER B O 1
ATOM 3669 N N . LEU B 1 138 ? 16.594 1.568 -12.875 1 97.94 138 LEU B N 1
ATOM 3670 C CA . LEU B 1 138 ? 16.219 2.803 -12.195 1 97.94 138 LEU B CA 1
ATOM 3671 C C . LEU B 1 138 ? 15.648 2.508 -10.812 1 97.94 138 LEU B C 1
ATOM 3673 O O . LEU B 1 138 ? 16 3.176 -9.836 1 97.94 138 LEU B O 1
ATOM 3677 N N . LEU B 1 139 ? 14.758 1.514 -10.734 1 98.25 139 LEU B N 1
ATOM 3678 C CA . LEU B 1 139 ? 14.164 1.114 -9.461 1 98.25 139 LEU B CA 1
ATOM 3679 C C . LEU B 1 139 ? 15.242 0.759 -8.445 1 98.25 139 LEU B C 1
ATOM 3681 O O . LEU B 1 139 ? 15.195 1.214 -7.301 1 98.25 139 LEU B O 1
ATOM 3685 N N . ILE B 1 140 ? 16.188 -0.055 -8.859 1 98 140 ILE B N 1
ATOM 3686 C CA . ILE B 1 140 ? 17.266 -0.501 -7.984 1 98 140 ILE B CA 1
ATOM 3687 C C . ILE B 1 140 ? 18.062 0.705 -7.5 1 98 140 ILE B C 1
ATOM 3689 O O . ILE B 1 140 ? 18.359 0.819 -6.309 1 98 140 ILE B O 1
ATOM 3693 N N . ASP B 1 141 ? 18.359 1.642 -8.383 1 97.88 141 ASP B N 1
ATOM 3694 C CA . ASP B 1 141 ? 19.109 2.844 -8.016 1 97.88 141 ASP B CA 1
ATOM 3695 C C . ASP B 1 141 ? 18.328 3.676 -6.996 1 97.88 141 ASP B C 1
ATOM 3697 O O . ASP B 1 141 ? 18.906 4.141 -6.008 1 97.88 141 ASP B O 1
ATOM 3701 N N . TYR B 1 142 ? 17.062 3.854 -7.238 1 98.12 142 TYR B N 1
ATOM 3702 C CA . TYR B 1 142 ? 16.25 4.621 -6.305 1 98.12 142 TYR B CA 1
ATOM 3703 C C . TYR B 1 142 ? 16.203 3.949 -4.938 1 98.12 142 TYR B C 1
ATOM 3705 O O . TYR B 1 142 ? 16.297 4.621 -3.906 1 98.12 142 TYR B O 1
ATOM 3713 N N . ILE B 1 143 ? 16.078 2.627 -4.91 1 97.69 143 ILE B N 1
ATOM 3714 C CA . ILE B 1 143 ? 16.031 1.88 -3.658 1 97.69 143 ILE B CA 1
ATOM 3715 C C . ILE B 1 143 ? 17.328 2.08 -2.877 1 97.69 143 ILE B C 1
ATOM 3717 O O . ILE B 1 143 ? 17.312 2.166 -1.647 1 97.69 143 ILE B O 1
ATOM 3721 N N . LEU B 1 144 ? 18.406 2.191 -3.59 1 96.94 144 LEU B N 1
ATOM 3722 C CA . LEU B 1 144 ? 19.719 2.344 -2.973 1 96.94 144 LEU B CA 1
ATOM 3723 C C . LEU B 1 144 ? 19.953 3.787 -2.539 1 96.94 144 LEU B C 1
ATOM 3725 O O . LEU B 1 144 ? 20.969 4.098 -1.928 1 96.94 144 LEU B O 1
ATOM 3729 N N . GLY B 1 145 ? 19.047 4.68 -2.844 1 96 145 GLY B N 1
ATOM 3730 C CA . GLY B 1 145 ? 19.125 6.062 -2.395 1 96 145 GLY B CA 1
ATOM 3731 C C . GLY B 1 145 ? 19.797 6.977 -3.402 1 96 145 GLY B C 1
ATOM 3732 O O . GLY B 1 145 ? 20.109 8.125 -3.088 1 96 145 GLY B O 1
ATOM 3733 N N . ASN B 1 146 ? 20 6.477 -4.641 1 97 146 ASN B N 1
ATOM 3734 C CA . ASN B 1 146 ? 20.609 7.273 -5.699 1 97 146 ASN B CA 1
ATOM 3735 C C . ASN B 1 146 ? 19.562 8.086 -6.465 1 97 146 ASN B C 1
ATOM 3737 O O . ASN B 1 146 ? 18.375 7.984 -6.195 1 97 146 ASN B O 1
ATOM 3741 N N . ASP B 1 147 ? 20.016 8.977 -7.277 1 97 147 ASP B N 1
ATOM 3742 C CA . ASP B 1 147 ? 19.219 9.797 -8.18 1 97 147 ASP B CA 1
ATOM 3743 C C . ASP B 1 147 ? 19.672 9.625 -9.625 1 97 147 ASP B C 1
ATOM 3745 O O . ASP B 1 147 ? 20.25 10.547 -10.211 1 97 147 ASP B O 1
ATOM 3749 N N . PRO B 1 148 ? 19.25 8.539 -10.227 1 95.5 148 PRO B N 1
ATOM 3750 C CA . PRO B 1 148 ? 19.812 8.164 -11.523 1 95.5 148 PRO B CA 1
ATOM 3751 C C . PRO B 1 148 ? 19.406 9.117 -12.641 1 95.5 148 PRO B C 1
ATOM 3753 O O . PRO B 1 148 ? 20.109 9.234 -13.648 1 95.5 148 PRO B O 1
ATOM 3756 N N . GLU B 1 149 ? 18.359 9.805 -12.477 1 96.38 149 GLU B N 1
ATOM 3757 C CA . GLU B 1 149 ? 17.859 10.641 -13.562 1 96.38 149 GLU B CA 1
ATOM 3758 C C . GLU B 1 149 ? 18.156 12.117 -13.32 1 96.38 149 GLU B C 1
ATOM 3760 O O . GLU B 1 149 ? 17.844 12.969 -14.148 1 96.38 149 GLU B O 1
ATOM 3765 N N . GLY B 1 150 ? 18.703 12.438 -12.227 1 96.81 150 GLY B N 1
ATOM 3766 C CA . GLY B 1 150 ? 19.141 13.789 -11.93 1 96.81 150 GLY B CA 1
ATOM 3767 C C . GLY B 1 150 ? 18.016 14.734 -11.586 1 96.81 150 GLY B C 1
ATOM 3768 O O . GLY B 1 150 ? 18.094 15.938 -11.852 1 96.81 150 GLY B O 1
ATOM 3769 N N . TYR B 1 151 ? 16.953 14.227 -11.07 1 96.5 151 TYR B N 1
ATOM 3770 C CA . TYR B 1 151 ? 15.797 15.055 -10.734 1 96.5 151 TYR B CA 1
ATOM 3771 C C . TYR B 1 151 ? 15.953 15.664 -9.344 1 96.5 151 TYR B C 1
ATOM 3773 O O . TYR B 1 151 ? 15.062 16.359 -8.859 1 96.5 151 TYR B O 1
ATOM 3781 N N . LEU B 1 152 ? 17.047 15.359 -8.656 1 95.88 152 LEU B N 1
ATOM 3782 C CA . LEU B 1 152 ? 17.344 15.844 -7.309 1 95.88 152 LEU B CA 1
ATOM 3783 C C . LEU B 1 152 ? 16.328 15.305 -6.301 1 95.88 152 LEU B C 1
ATOM 3785 O O . LEU B 1 152 ? 15.773 16.062 -5.504 1 95.88 152 LEU B O 1
ATOM 3789 N N . VAL B 1 153 ? 16.062 14.023 -6.367 1 97.19 153 VAL B N 1
ATOM 3790 C CA . VAL B 1 153 ? 15.125 13.359 -5.473 1 97.19 153 VAL B CA 1
ATOM 3791 C C . VAL B 1 153 ? 15.789 12.141 -4.832 1 97.19 153 VAL B C 1
ATOM 3793 O O . VAL B 1 153 ? 16.797 11.641 -5.344 1 97.19 153 VAL B O 1
ATOM 3796 N N . GLN B 1 154 ? 15.281 11.773 -3.725 1 97.31 154 GLN B N 1
ATOM 3797 C CA . GLN B 1 154 ? 15.625 10.531 -3.031 1 97.31 154 GLN B CA 1
ATOM 3798 C C . GLN B 1 154 ? 14.375 9.758 -2.633 1 97.31 154 GLN B C 1
ATOM 3800 O O . GLN B 1 154 ? 13.398 10.344 -2.148 1 97.31 154 GLN B O 1
ATOM 3805 N N . ALA B 1 155 ? 14.391 8.469 -2.922 1 97.81 155 ALA B N 1
ATOM 3806 C CA . ALA B 1 155 ? 13.266 7.648 -2.484 1 97.81 155 ALA B CA 1
ATOM 3807 C C . ALA B 1 155 ? 13.266 7.473 -0.969 1 97.81 155 ALA B C 1
ATOM 3809 O O . ALA B 1 155 ? 13.977 6.613 -0.44 1 97.81 155 ALA B O 1
ATOM 3810 N N . THR B 1 156 ? 12.43 8.258 -0.276 1 97.56 156 THR B N 1
ATOM 3811 C CA . THR B 1 156 ? 12.398 8.266 1.183 1 97.56 156 THR B CA 1
ATOM 3812 C C . THR B 1 156 ? 11.305 7.344 1.707 1 97.56 156 THR B C 1
ATOM 3814 O O . THR B 1 156 ? 10.352 7.027 0.988 1 97.56 156 THR B O 1
ATOM 3817 N N . PRO B 1 157 ? 11.445 6.957 2.916 1 97.81 157 PRO B N 1
ATOM 3818 C CA . PRO B 1 157 ? 12.492 7.242 3.893 1 97.81 157 PRO B CA 1
ATOM 3819 C C . PRO B 1 157 ? 13.742 6.391 3.678 1 97.81 157 PRO B C 1
ATOM 3821 O O . PRO B 1 157 ? 13.648 5.266 3.184 1 97.81 157 PRO B O 1
ATOM 3824 N N . MET B 1 158 ? 14.867 6.926 4.055 1 95.12 158 MET B N 1
ATOM 3825 C CA . MET B 1 158 ? 16.109 6.172 4.016 1 95.12 158 MET B CA 1
ATOM 3826 C C . MET B 1 158 ? 16.375 5.477 5.348 1 95.12 158 MET B C 1
ATOM 3828 O O . MET B 1 158 ? 16.359 6.117 6.398 1 95.12 158 MET B O 1
ATOM 3832 N N . SER B 1 159 ? 16.438 4.223 5.316 1 94.69 159 SER B N 1
ATOM 3833 C CA . SER B 1 159 ? 16.734 3.426 6.504 1 94.69 159 SER B CA 1
ATOM 3834 C C . SER B 1 159 ? 18.031 2.625 6.324 1 94.69 159 SER B C 1
ATOM 3836 O O . SER B 1 159 ? 18.656 2.691 5.27 1 94.69 159 SER B O 1
ATOM 3838 N N . GLU B 1 160 ? 18.391 1.918 7.367 1 91.69 160 GLU B N 1
ATOM 3839 C CA . GLU B 1 160 ? 19.641 1.177 7.379 1 91.69 160 GLU B CA 1
ATOM 3840 C C . GLU B 1 160 ? 19.578 -0.018 6.43 1 91.69 160 GLU B C 1
ATOM 3842 O O . GLU B 1 160 ? 20.594 -0.377 5.816 1 91.69 160 GLU B O 1
ATOM 3847 N N . THR B 1 161 ? 18.406 -0.58 6.359 1 95.06 161 THR B N 1
ATOM 3848 C CA . THR B 1 161 ? 18.281 -1.766 5.52 1 95.06 161 THR B CA 1
ATOM 3849 C C . THR B 1 161 ? 17.562 -1.429 4.219 1 95.06 161 THR B C 1
ATOM 3851 O O . THR B 1 161 ? 16.859 -0.412 4.129 1 95.06 161 THR B O 1
ATOM 3854 N N . THR B 1 162 ? 17.812 -2.24 3.23 1 96.06 162 THR B N 1
ATOM 3855 C CA . THR B 1 162 ? 17.203 -2.146 1.906 1 96.06 162 THR B CA 1
ATOM 3856 C C . THR B 1 162 ? 16.516 -3.457 1.531 1 96.06 162 THR B C 1
ATOM 3858 O O . THR B 1 162 ? 17.078 -4.539 1.745 1 96.06 162 THR B O 1
ATOM 3861 N N . PRO B 1 163 ? 15.312 -3.346 1.031 1 97.25 163 PRO B N 1
ATOM 3862 C CA . PRO B 1 163 ? 14.695 -4.609 0.621 1 97.25 163 PRO B CA 1
ATOM 3863 C C . PRO B 1 163 ? 15.398 -5.254 -0.57 1 97.25 163 PRO B C 1
ATOM 3865 O O . PRO B 1 163 ? 15.789 -4.555 -1.512 1 97.25 163 PRO B O 1
ATOM 3868 N N . PRO B 1 164 ? 15.633 -6.566 -0.505 1 97.69 164 PRO B N 1
ATOM 3869 C CA . PRO B 1 164 ? 16.156 -7.238 -1.696 1 97.69 164 PRO B CA 1
ATOM 3870 C C . PRO B 1 164 ? 15.188 -7.188 -2.875 1 97.69 164 PRO B C 1
ATOM 3872 O O . PRO B 1 164 ? 13.969 -7.094 -2.676 1 97.69 164 PRO B O 1
ATOM 3875 N N . VAL B 1 165 ? 15.734 -7.234 -4.035 1 98.38 165 VAL B N 1
ATOM 3876 C CA . VAL B 1 165 ? 14.938 -7.203 -5.258 1 98.38 165 VAL B CA 1
ATOM 3877 C C . VAL B 1 165 ? 14.992 -8.57 -5.945 1 98.38 165 VAL B C 1
ATOM 3879 O O . VAL B 1 165 ? 16.078 -9.133 -6.137 1 98.38 165 VAL B O 1
ATOM 3882 N N . TRP B 1 166 ? 13.852 -9.094 -6.227 1 98.5 166 TRP B N 1
ATOM 3883 C CA . TRP B 1 166 ? 13.695 -10.344 -6.973 1 98.5 166 TRP B CA 1
ATOM 3884 C C . TRP B 1 166 ? 13.07 -10.086 -8.336 1 98.5 166 TRP B C 1
ATOM 3886 O O . TRP B 1 166 ? 12.016 -9.445 -8.438 1 98.5 166 TRP B O 1
ATOM 3896 N N . MET B 1 167 ? 13.719 -10.562 -9.352 1 97.88 167 MET B N 1
ATOM 3897 C CA . MET B 1 167 ? 13.102 -10.508 -10.672 1 97.88 167 MET B CA 1
ATOM 3898 C C . MET B 1 167 ? 12.383 -11.82 -10.992 1 97.88 167 MET B C 1
ATOM 3900 O O . MET B 1 167 ? 12.977 -12.898 -10.883 1 97.88 167 MET B O 1
ATOM 3904 N N . LEU B 1 168 ? 11.172 -11.656 -11.281 1 97 168 LEU B N 1
ATOM 3905 C CA . LEU B 1 168 ? 10.336 -12.805 -11.609 1 97 168 LEU B CA 1
ATOM 3906 C C . LEU B 1 168 ? 10.195 -12.961 -13.117 1 97 168 LEU B C 1
ATOM 3908 O O . LEU B 1 168 ? 10.023 -11.977 -13.836 1 97 168 LEU B O 1
ATOM 3912 N N . GLY B 1 169 ? 10.273 -14.172 -13.578 1 94.88 169 GLY B N 1
ATOM 3913 C CA . GLY B 1 169 ? 10.117 -14.422 -15 1 94.88 169 GLY B CA 1
ATOM 3914 C C . GLY B 1 169 ? 9.75 -15.859 -15.312 1 94.88 169 GLY B C 1
ATOM 3915 O O . GLY B 1 169 ? 9.836 -16.734 -14.445 1 94.88 169 GLY B O 1
ATOM 3916 N N . SER B 1 170 ? 9.289 -16.047 -16.562 1 93.69 170 SER B N 1
ATOM 3917 C CA . SER B 1 170 ? 8.922 -17.391 -17.031 1 93.69 170 SER B CA 1
ATOM 3918 C C . SER B 1 170 ? 9.641 -17.734 -18.328 1 93.69 170 SER B C 1
ATOM 3920 O O . SER B 1 170 ? 9.195 -18.609 -19.062 1 93.69 170 SER B O 1
ATOM 3922 N N . SER B 1 171 ? 10.68 -16.922 -18.609 1 89.12 171 SER B N 1
ATOM 3923 C CA . SER B 1 171 ? 11.492 -17.156 -19.797 1 89.12 171 SER B CA 1
ATOM 3924 C C . SER B 1 171 ? 12.953 -16.812 -19.547 1 89.12 171 SER B C 1
ATOM 3926 O O . SER B 1 171 ? 13.305 -16.312 -18.469 1 89.12 171 SER B O 1
ATOM 3928 N N . GLY B 1 172 ? 13.797 -17.078 -20.484 1 86.88 172 GLY B N 1
ATOM 3929 C CA . GLY B 1 172 ? 15.219 -16.797 -20.359 1 86.88 172 GLY B CA 1
ATOM 3930 C C . GLY B 1 172 ? 15.539 -15.32 -20.391 1 86.88 172 GLY B C 1
ATOM 3931 O O . GLY B 1 172 ? 16.594 -14.898 -19.922 1 86.88 172 GLY B O 1
ATOM 3932 N N . ALA B 1 173 ? 14.695 -14.57 -20.922 1 88.12 173 ALA B N 1
ATOM 3933 C CA . ALA B 1 173 ? 14.969 -13.141 -21.062 1 88.12 173 ALA B CA 1
ATOM 3934 C C . ALA B 1 173 ? 15.055 -12.469 -19.688 1 88.12 173 ALA B C 1
ATOM 3936 O O . ALA B 1 173 ? 15.984 -11.711 -19.422 1 88.12 173 ALA B O 1
ATOM 3937 N N . SER B 1 174 ? 14.094 -12.742 -18.844 1 91.56 174 SER B N 1
ATOM 3938 C CA . SER B 1 174 ? 14.117 -12.172 -17.5 1 91.56 174 SER B CA 1
ATOM 3939 C C . SER B 1 174 ? 15.312 -12.68 -16.703 1 91.56 174 SER B C 1
ATOM 3941 O O . SER B 1 174 ? 15.875 -11.945 -15.883 1 91.56 174 SER B O 1
ATOM 3943 N N . ALA B 1 175 ? 15.633 -13.922 -16.922 1 96.06 175 ALA B N 1
ATOM 3944 C CA . ALA B 1 175 ? 16.766 -14.516 -16.219 1 96.06 175 ALA B CA 1
ATOM 3945 C C . ALA B 1 175 ? 18.062 -13.766 -16.547 1 96.06 175 ALA B C 1
ATOM 3947 O O . ALA B 1 175 ? 18.859 -13.492 -15.656 1 96.06 175 ALA B O 1
ATOM 3948 N N . HIS B 1 176 ? 18.234 -13.492 -17.797 1 96 176 HIS B N 1
ATOM 3949 C CA . HIS B 1 176 ? 19.422 -12.766 -18.234 1 96 176 HIS B CA 1
ATOM 3950 C C . HIS B 1 176 ? 19.5 -11.383 -17.594 1 96 176 HIS B C 1
ATOM 3952 O O . HIS B 1 176 ? 20.547 -10.984 -17.078 1 96 176 HIS B O 1
ATOM 3958 N N . VAL B 1 177 ? 18.422 -10.664 -17.625 1 95.88 177 VAL B N 1
ATOM 3959 C CA . VAL B 1 177 ? 18.344 -9.32 -17.078 1 95.88 177 VAL B CA 1
ATOM 3960 C C . VAL B 1 177 ? 18.609 -9.359 -15.578 1 95.88 177 VAL B C 1
ATOM 3962 O O . VAL B 1 177 ? 19.344 -8.516 -15.047 1 95.88 177 VAL B O 1
ATOM 3965 N N . ALA B 1 178 ? 18.016 -10.305 -14.867 1 97.94 178 ALA B N 1
ATOM 3966 C CA . ALA B 1 178 ? 18.219 -10.461 -13.43 1 97.94 178 ALA B CA 1
ATOM 3967 C C . ALA B 1 178 ? 19.703 -10.648 -13.109 1 97.94 178 ALA B C 1
ATOM 3969 O O . ALA B 1 178 ? 20.219 -10.039 -12.172 1 97.94 178 ALA B O 1
ATOM 3970 N N . GLY B 1 179 ? 20.312 -11.508 -13.898 1 98.06 179 GLY B N 1
ATOM 3971 C CA . GLY B 1 179 ? 21.75 -11.727 -13.711 1 98.06 179 GLY B CA 1
ATOM 3972 C C . GLY B 1 179 ? 22.562 -10.469 -13.898 1 98.06 179 GLY B C 1
ATOM 3973 O O . GLY B 1 179 ? 23.375 -10.125 -13.039 1 98.06 179 GLY B O 1
ATOM 3974 N N . GLU B 1 180 ? 22.312 -9.773 -14.945 1 97.31 180 GLU B N 1
ATOM 3975 C CA . GLU B 1 180 ? 23.078 -8.578 -15.289 1 97.31 180 GLU B CA 1
ATOM 3976 C C . GLU B 1 180 ? 22.906 -7.488 -14.234 1 97.31 180 GLU B C 1
ATOM 3978 O O . GLU B 1 180 ? 23.844 -6.738 -13.953 1 97.31 180 GLU B O 1
ATOM 3983 N N . LEU B 1 181 ? 21.734 -7.41 -13.68 1 97.31 181 LEU B N 1
ATOM 3984 C CA . LEU B 1 181 ? 21.438 -6.363 -12.711 1 97.31 181 LEU B CA 1
ATOM 3985 C C . LEU B 1 181 ? 21.859 -6.785 -11.305 1 97.31 181 LEU B C 1
ATOM 3987 O O . LEU B 1 181 ? 21.812 -5.984 -10.367 1 97.31 181 LEU B O 1
ATOM 3991 N N . GLY B 1 182 ? 22.25 -7.996 -11.172 1 97.88 182 GLY B N 1
ATOM 3992 C CA . GLY B 1 182 ? 22.688 -8.492 -9.883 1 97.88 182 GLY B CA 1
ATOM 3993 C C . GLY B 1 182 ? 21.562 -8.578 -8.859 1 97.88 182 GLY B C 1
ATOM 3994 O O . GLY B 1 182 ? 21.734 -8.141 -7.719 1 97.88 182 GLY B O 1
ATOM 3995 N N . THR B 1 183 ? 20.406 -9.031 -9.25 1 98.12 183 THR B N 1
ATOM 3996 C CA . THR B 1 183 ? 19.266 -9.273 -8.359 1 98.12 183 THR B CA 1
ATOM 3997 C C . THR B 1 183 ? 19.062 -10.773 -8.148 1 98.12 183 THR B C 1
ATOM 3999 O O . THR B 1 183 ? 19.719 -11.594 -8.797 1 98.12 183 THR B O 1
ATOM 4002 N N . SER B 1 184 ? 18.203 -11.133 -7.203 1 98.44 184 SER B N 1
ATOM 4003 C CA . SER B 1 184 ? 17.719 -12.5 -7.133 1 98.44 184 SER B CA 1
ATOM 4004 C C . SER B 1 184 ? 16.75 -12.805 -8.273 1 98.44 184 SER B C 1
ATOM 4006 O O . SER B 1 184 ? 16.266 -11.883 -8.945 1 98.44 184 SER B O 1
ATOM 4008 N N . TYR B 1 185 ? 16.562 -14.102 -8.539 1 98.44 185 TYR B N 1
ATOM 4009 C CA . TYR B 1 185 ? 15.727 -14.516 -9.664 1 98.44 185 TYR B CA 1
ATOM 4010 C C . TYR B 1 185 ? 14.805 -15.664 -9.258 1 98.44 185 TYR B C 1
ATOM 4012 O O . TYR B 1 185 ? 15.219 -16.578 -8.547 1 98.44 185 TYR B O 1
ATOM 4020 N N . THR B 1 186 ? 13.562 -15.547 -9.609 1 98.62 186 THR B N 1
ATOM 4021 C CA . THR B 1 186 ? 12.625 -16.641 -9.445 1 98.62 186 THR B CA 1
ATOM 4022 C C . THR B 1 186 ? 12.008 -17.047 -10.781 1 98.62 186 THR B C 1
ATOM 4024 O O . THR B 1 186 ? 11.414 -16.203 -11.469 1 98.62 186 THR B O 1
ATOM 4027 N N . PHE B 1 187 ? 12.125 -18.281 -11.156 1 98.5 187 PHE B N 1
ATOM 4028 C CA . PHE B 1 187 ? 11.484 -18.812 -12.359 1 98.5 187 PHE B CA 1
ATOM 4029 C C . PHE B 1 187 ? 10.062 -19.266 -12.055 1 98.5 187 PHE B C 1
ATOM 4031 O O . PHE B 1 187 ? 9.844 -20.062 -11.148 1 98.5 187 PHE B O 1
ATOM 4038 N N . ALA B 1 188 ? 9.164 -18.734 -12.805 1 98.06 188 ALA B N 1
ATOM 4039 C CA . ALA B 1 188 ? 7.75 -19.062 -12.617 1 98.06 188 ALA B CA 1
ATOM 4040 C C . ALA B 1 188 ? 7.387 -20.328 -13.391 1 98.06 188 ALA B C 1
ATOM 4042 O O . ALA B 1 188 ? 6.742 -20.266 -14.438 1 98.06 188 ALA B O 1
ATOM 4043 N N . GLN B 1 189 ? 7.664 -21.438 -12.828 1 97.75 189 GLN B N 1
ATOM 4044 C CA . GLN B 1 189 ? 7.32 -22.734 -13.398 1 97.75 189 GLN B CA 1
ATOM 4045 C C . GLN B 1 189 ? 5.809 -22.891 -13.547 1 97.75 189 GLN B C 1
ATOM 4047 O O . GLN B 1 189 ? 5.332 -23.547 -14.477 1 97.75 189 GLN B O 1
ATOM 4052 N N . PHE B 1 190 ? 5.039 -22.281 -12.672 1 97.25 190 PHE B N 1
ATOM 4053 C CA . PHE B 1 190 ? 3.588 -22.406 -12.672 1 97.25 190 PHE B CA 1
ATOM 4054 C C . PHE B 1 190 ? 2.986 -21.672 -13.859 1 97.25 190 PHE B C 1
ATOM 4056 O O . PHE B 1 190 ? 1.812 -21.844 -14.188 1 97.25 190 PHE B O 1
ATOM 4063 N N . ILE B 1 191 ? 3.723 -20.812 -14.492 1 95.12 191 ILE B N 1
ATOM 4064 C CA . ILE B 1 191 ? 3.277 -20.094 -15.688 1 95.12 191 ILE B CA 1
ATOM 4065 C C . ILE B 1 191 ? 3.754 -20.828 -16.938 1 95.12 191 ILE B C 1
ATOM 4067 O O . ILE B 1 191 ? 2.969 -21.094 -17.859 1 95.12 191 ILE B O 1
ATOM 4071 N N . ASN B 1 192 ? 5.031 -21.141 -16.984 1 93.94 192 ASN B N 1
ATOM 4072 C CA . ASN B 1 192 ? 5.676 -21.844 -18.094 1 93.94 192 ASN B CA 1
ATOM 4073 C C . ASN B 1 192 ? 6.344 -23.125 -17.609 1 93.94 192 ASN B C 1
ATOM 4075 O O . ASN B 1 192 ? 7.387 -23.094 -16.969 1 93.94 192 ASN B O 1
ATOM 4079 N N . GLY B 1 193 ? 5.859 -24.219 -18.109 1 94.25 193 GLY B N 1
ATOM 4080 C CA . GLY B 1 193 ? 6.32 -25.531 -17.656 1 94.25 193 GLY B CA 1
ATOM 4081 C C . GLY B 1 193 ? 7.586 -25.984 -18.344 1 94.25 193 GLY B C 1
ATOM 4082 O O . GLY B 1 193 ? 8.102 -27.078 -18.047 1 94.25 193 GLY B O 1
ATOM 4083 N N . ASP B 1 194 ? 8.094 -25.141 -19.141 1 92.44 194 ASP B N 1
ATOM 4084 C CA . ASP B 1 194 ? 9.234 -25.578 -19.953 1 92.44 194 ASP B CA 1
ATOM 4085 C C . ASP B 1 194 ? 10.406 -24.609 -19.812 1 92.44 194 ASP B C 1
ATOM 4087 O O . ASP B 1 194 ? 10.203 -23.422 -19.562 1 92.44 194 ASP B O 1
ATOM 4091 N N . GLY B 1 195 ? 11.602 -25.125 -19.906 1 92.25 195 GLY B N 1
ATOM 4092 C CA . GLY B 1 195 ? 12.797 -24.312 -20.078 1 92.25 195 GLY B CA 1
ATOM 4093 C C . GLY B 1 195 ? 13.312 -23.734 -18.781 1 92.25 195 GLY B C 1
ATOM 4094 O O . GLY B 1 195 ? 14.242 -22.922 -18.781 1 92.25 195 GLY B O 1
ATOM 4095 N N . GLY B 1 196 ? 12.742 -24.172 -17.656 1 95.62 196 GLY B N 1
ATOM 4096 C CA . GLY B 1 196 ? 13.094 -23.625 -16.359 1 95.62 196 GLY B CA 1
ATOM 4097 C C . GLY B 1 196 ? 14.555 -23.812 -16.016 1 95.62 196 GLY B C 1
ATOM 4098 O O . GLY B 1 196 ? 15.25 -22.844 -15.703 1 95.62 196 GLY B O 1
ATOM 4099 N N . PRO B 1 197 ? 15.109 -25.031 -16.078 1 97.5 197 PRO B N 1
ATOM 4100 C CA . PRO B 1 197 ? 16.516 -25.266 -15.727 1 97.5 197 PRO B CA 1
ATOM 4101 C C . PRO B 1 197 ? 17.469 -24.438 -16.562 1 97.5 197 PRO B C 1
ATOM 4103 O O . PRO B 1 197 ? 18.422 -23.859 -16.031 1 97.5 197 PRO B O 1
ATOM 4106 N N . ALA B 1 198 ? 17.203 -24.328 -17.812 1 97.56 198 ALA B N 1
ATOM 4107 C CA . ALA B 1 198 ? 18.062 -23.531 -18.688 1 97.56 198 ALA B CA 1
ATOM 4108 C C . ALA B 1 198 ? 18 -22.047 -18.312 1 97.56 198 ALA B C 1
ATOM 4110 O O . ALA B 1 198 ? 19.016 -21.344 -18.375 1 97.56 198 ALA B O 1
ATOM 4111 N N . ALA B 1 199 ? 16.812 -21.547 -18.016 1 97.81 199 ALA B N 1
ATOM 4112 C CA . ALA B 1 199 ? 16.656 -20.156 -17.609 1 97.81 199 ALA B CA 1
ATOM 4113 C C . ALA B 1 199 ? 17.453 -19.859 -16.328 1 97.81 199 ALA B C 1
ATOM 4115 O O . ALA B 1 199 ? 18.156 -18.859 -16.25 1 97.81 199 ALA B O 1
ATOM 4116 N N . VAL B 1 200 ? 17.359 -20.719 -15.352 1 98.44 200 VAL B N 1
ATOM 4117 C CA . VAL B 1 200 ? 18.062 -20.547 -14.086 1 98.44 200 VAL B CA 1
ATOM 4118 C C . VAL B 1 200 ? 19.578 -20.609 -14.32 1 98.44 200 VAL B C 1
ATOM 4120 O O . VAL B 1 200 ? 20.328 -19.828 -13.734 1 98.44 200 VAL B O 1
ATOM 4123 N N . GLU B 1 201 ? 20 -21.562 -15.133 1 98.06 201 GLU B N 1
ATOM 4124 C CA . GLU B 1 201 ? 21.406 -21.656 -15.492 1 98.06 201 GLU B CA 1
ATOM 4125 C C . GLU B 1 201 ? 21.891 -20.344 -16.125 1 98.06 201 GLU B C 1
ATOM 4127 O O . GLU B 1 201 ? 22.984 -19.875 -15.805 1 98.06 201 GLU B O 1
ATOM 4132 N N . ARG B 1 202 ? 21.109 -19.859 -17.031 1 97.69 202 ARG B N 1
ATOM 4133 C CA . ARG B 1 202 ? 21.438 -18.594 -17.688 1 97.69 202 ARG B CA 1
ATOM 4134 C C . ARG B 1 202 ? 21.594 -17.484 -16.656 1 97.69 202 ARG B C 1
ATOM 4136 O O . ARG B 1 202 ? 22.484 -16.641 -16.781 1 97.69 202 ARG B O 1
ATOM 4143 N N . TYR B 1 203 ? 20.734 -17.422 -15.688 1 98.31 203 TYR B N 1
ATOM 4144 C CA . TYR B 1 203 ? 20.828 -16.453 -14.602 1 98.31 203 TYR B CA 1
ATOM 4145 C C . TYR B 1 203 ? 22.172 -16.594 -13.875 1 98.31 203 TYR B C 1
ATOM 4147 O O . TYR B 1 203 ? 22.875 -15.594 -13.695 1 98.31 203 TYR B O 1
ATOM 4155 N N . TYR B 1 204 ? 22.531 -17.812 -13.477 1 98.31 204 TYR B N 1
ATOM 4156 C CA . TYR B 1 204 ? 23.781 -18.031 -12.758 1 98.31 204 TYR B CA 1
ATOM 4157 C C . TYR B 1 204 ? 24.984 -17.594 -13.594 1 98.31 204 TYR B C 1
ATOM 4159 O O . TYR B 1 204 ? 25.906 -16.969 -13.078 1 98.31 204 TYR B O 1
ATOM 4167 N N . HIS B 1 205 ? 24.953 -17.891 -14.836 1 97.56 205 HIS B N 1
ATOM 4168 C CA . HIS B 1 205 ? 26.078 -17.625 -15.727 1 97.56 205 HIS B CA 1
ATOM 4169 C C . HIS B 1 205 ? 26.25 -16.125 -15.953 1 97.56 205 HIS B C 1
ATOM 4171 O O . HIS B 1 205 ? 27.359 -15.664 -16.188 1 97.56 205 HIS B O 1
ATOM 4177 N N . ASN B 1 206 ? 25.188 -15.43 -15.891 1 97.19 206 ASN B N 1
ATOM 4178 C CA . ASN B 1 206 ? 25.25 -14.016 -16.25 1 97.19 206 ASN B CA 1
ATOM 4179 C C . ASN B 1 206 ? 25.25 -13.133 -15 1 97.19 206 ASN B C 1
ATOM 4181 O O . ASN B 1 206 ? 25.219 -11.906 -15.109 1 97.19 206 ASN B O 1
ATOM 4185 N N . PHE B 1 207 ? 25.25 -13.688 -13.852 1 98.44 207 PHE B N 1
ATOM 4186 C CA . PHE B 1 207 ? 25.156 -12.906 -12.633 1 98.44 207 PHE B CA 1
ATOM 4187 C C . PHE B 1 207 ? 26.375 -12.016 -12.445 1 98.44 207 PHE B C 1
ATOM 4189 O O . PHE B 1 207 ? 27.516 -12.5 -12.492 1 98.44 207 PHE B O 1
ATOM 4196 N N . ILE B 1 208 ? 26.172 -10.719 -12.297 1 98.06 208 ILE B N 1
ATOM 4197 C CA . ILE B 1 208 ? 27.188 -9.727 -11.93 1 98.06 208 ILE B CA 1
ATOM 4198 C C . ILE B 1 208 ? 26.875 -9.156 -10.555 1 98.06 208 ILE B C 1
ATOM 4200 O O . ILE B 1 208 ? 25.797 -8.586 -10.336 1 98.06 208 ILE B O 1
ATOM 4204 N N . PRO B 1 209 ? 27.812 -9.328 -9.602 1 97.44 209 PRO B N 1
ATOM 4205 C CA . PRO B 1 209 ? 27.562 -8.75 -8.273 1 97.44 209 PRO B CA 1
ATOM 4206 C C . PRO B 1 209 ? 27.188 -7.27 -8.336 1 97.44 209 PRO B C 1
ATOM 4208 O O . PRO B 1 209 ? 27.734 -6.523 -9.156 1 97.44 209 PRO B O 1
ATOM 4211 N N . SER B 1 210 ? 26.266 -6.906 -7.523 1 95.12 210 SER B N 1
ATOM 4212 C CA . SER B 1 210 ? 25.781 -5.531 -7.43 1 95.12 210 SER B CA 1
ATOM 4213 C C . SER B 1 210 ? 25.828 -5.023 -5.996 1 95.12 210 SER B C 1
ATOM 4215 O O . SER B 1 210 ? 26.125 -5.785 -5.07 1 95.12 210 SER B O 1
ATOM 4217 N N . PRO B 1 211 ? 25.641 -3.693 -5.816 1 92.19 211 PRO B N 1
ATOM 4218 C CA . PRO B 1 211 ? 25.562 -3.18 -4.449 1 92.19 211 PRO B CA 1
ATOM 4219 C C . PRO B 1 211 ? 24.438 -3.82 -3.633 1 92.19 211 PRO B C 1
ATOM 4221 O O . PRO B 1 211 ? 24.516 -3.854 -2.402 1 92.19 211 PRO B O 1
ATOM 4224 N N . LEU B 1 212 ? 23.5 -4.391 -4.219 1 92.19 212 LEU B N 1
ATOM 4225 C CA . LEU B 1 212 ? 22.359 -5.004 -3.547 1 92.19 212 LEU B CA 1
ATOM 4226 C C . LEU B 1 212 ? 22.688 -6.43 -3.119 1 92.19 212 LEU B C 1
ATOM 4228 O O . LEU B 1 212 ? 22.156 -6.918 -2.117 1 92.19 212 LEU B O 1
ATOM 4232 N N . GLN B 1 213 ? 23.469 -7.027 -3.982 1 95.12 213 GLN B N 1
ATOM 4233 C CA . GLN B 1 213 ? 23.625 -8.469 -3.807 1 95.12 213 GLN B CA 1
ATOM 4234 C C . GLN B 1 213 ? 24.953 -8.945 -4.367 1 95.12 213 GLN B C 1
ATOM 4236 O O . GLN B 1 213 ? 25.281 -8.68 -5.527 1 95.12 213 GLN B O 1
ATOM 4241 N N . GLN B 1 214 ? 25.672 -9.758 -3.592 1 97 214 GLN B N 1
ATOM 4242 C CA . GLN B 1 214 ? 27.016 -10.172 -3.975 1 97 214 GLN B CA 1
ATOM 4243 C C . GLN B 1 214 ? 27 -11.562 -4.598 1 97 214 GLN B C 1
ATOM 4245 O O . GLN B 1 214 ? 27.906 -11.914 -5.363 1 97 214 GLN B O 1
ATOM 4250 N N . GLU B 1 215 ? 26.062 -12.359 -4.234 1 97.88 215 GLU B N 1
ATOM 4251 C CA . GLU B 1 215 ? 25.969 -13.734 -4.715 1 97.88 215 GLU B CA 1
ATOM 4252 C C . GLU B 1 215 ? 24.609 -14 -5.352 1 97.88 215 GLU B C 1
ATOM 4254 O O . GLU B 1 215 ? 23.594 -13.445 -4.918 1 97.88 215 GLU B O 1
ATOM 4259 N N . PRO B 1 216 ? 24.609 -14.836 -6.367 1 98.06 216 PRO B N 1
ATOM 4260 C CA . PRO B 1 216 ? 23.328 -15.148 -7 1 98.06 216 PRO B CA 1
ATOM 4261 C C . PRO B 1 216 ? 22.422 -15.984 -6.105 1 98.06 216 PRO B C 1
ATOM 4263 O O . PRO B 1 216 ? 22.891 -16.828 -5.344 1 98.06 216 PRO B O 1
ATOM 4266 N N . GLU B 1 217 ? 21.172 -15.703 -6.148 1 97.94 217 GLU B N 1
ATOM 4267 C CA . GLU B 1 217 ? 20.125 -16.453 -5.457 1 97.94 217 GLU B CA 1
ATOM 4268 C C . GLU B 1 217 ? 18.906 -16.672 -6.355 1 97.94 217 GLU B C 1
ATOM 4270 O O . GLU B 1 217 ? 18.266 -15.703 -6.777 1 97.94 217 GLU B O 1
ATOM 4275 N N . ALA B 1 218 ? 18.625 -17.906 -6.645 1 98.38 218 ALA B N 1
ATOM 4276 C CA . ALA B 1 218 ? 17.469 -18.219 -7.488 1 98.38 218 ALA B CA 1
ATOM 4277 C C . ALA B 1 218 ? 16.484 -19.125 -6.758 1 98.38 218 ALA B C 1
ATOM 4279 O O . ALA B 1 218 ? 16.859 -19.812 -5.797 1 98.38 218 ALA B O 1
ATOM 4280 N N . SER B 1 219 ? 15.289 -19.078 -7.16 1 98.62 219 SER B N 1
ATOM 4281 C CA . SER B 1 219 ? 14.227 -19.969 -6.699 1 98.62 219 SER B CA 1
ATOM 4282 C C . SER B 1 219 ? 13.242 -20.281 -7.82 1 98.62 219 SER B C 1
ATOM 4284 O O . SER B 1 219 ? 13.375 -19.766 -8.93 1 98.62 219 SER B O 1
ATOM 4286 N N . ILE B 1 220 ? 12.359 -21.203 -7.59 1 98.31 220 ILE B N 1
ATOM 4287 C CA . ILE B 1 220 ? 11.32 -21.547 -8.555 1 98.31 220 ILE B CA 1
ATOM 4288 C C . ILE B 1 220 ? 9.953 -21.547 -7.879 1 98.31 220 ILE B C 1
ATOM 4290 O O . ILE B 1 220 ? 9.836 -21.875 -6.695 1 98.31 220 ILE B O 1
ATOM 4294 N N . ALA B 1 221 ? 9.008 -21.062 -8.539 1 98.75 221 ALA B N 1
ATOM 4295 C CA . ALA B 1 221 ? 7.625 -21.094 -8.086 1 98.75 221 ALA B CA 1
ATOM 4296 C C . ALA B 1 221 ? 6.812 -22.125 -8.875 1 98.75 221 ALA B C 1
ATOM 4298 O O . ALA B 1 221 ? 6.824 -22.109 -10.109 1 98.75 221 ALA B O 1
ATOM 4299 N N . VAL B 1 222 ? 6.109 -23.016 -8.211 1 98.75 222 VAL B N 1
ATOM 4300 C CA . VAL B 1 222 ? 5.414 -24.125 -8.852 1 98.75 222 VAL B CA 1
ATOM 4301 C C . VAL B 1 222 ? 4.082 -24.375 -8.148 1 98.75 222 VAL B C 1
ATOM 4303 O O . VAL B 1 222 ? 3.963 -24.172 -6.938 1 98.75 222 VAL B O 1
ATOM 4306 N N . PHE B 1 223 ? 3.047 -24.797 -8.945 1 98.88 223 PHE B N 1
ATOM 4307 C CA . PHE B 1 223 ? 1.821 -25.266 -8.32 1 98.88 223 PHE B CA 1
ATOM 4308 C C . PHE B 1 223 ? 2.066 -26.594 -7.586 1 98.88 223 PHE B C 1
ATOM 4310 O O . PHE B 1 223 ? 2.715 -27.484 -8.125 1 98.88 223 PHE B O 1
ATOM 4317 N N . VAL B 1 224 ? 1.562 -26.688 -6.367 1 98.94 224 VAL B N 1
ATOM 4318 C CA . VAL B 1 224 ? 1.708 -27.938 -5.629 1 98.94 224 VAL B CA 1
ATOM 4319 C C . VAL B 1 224 ? 0.362 -28.359 -5.039 1 98.94 224 VAL B C 1
ATOM 4321 O O . VAL B 1 224 ? -0.31 -27.547 -4.387 1 98.94 224 VAL B O 1
ATOM 4324 N N . VAL B 1 225 ? -0.069 -29.547 -5.277 1 98.88 225 VAL B N 1
ATOM 4325 C CA . VAL B 1 225 ? -1.27 -30.141 -4.695 1 98.88 225 VAL B CA 1
ATOM 4326 C C . VAL B 1 225 ? -0.901 -31.406 -3.928 1 98.88 225 VAL B C 1
ATOM 4328 O O . VAL B 1 225 ? -0.348 -32.344 -4.5 1 98.88 225 VAL B O 1
ATOM 4331 N N . VAL B 1 226 ? -1.227 -31.438 -2.646 1 98.81 226 VAL B N 1
ATOM 4332 C CA . VAL B 1 226 ? -0.894 -32.562 -1.762 1 98.81 226 VAL B CA 1
ATOM 4333 C C . VAL B 1 226 ? -2.176 -33.219 -1.269 1 98.81 226 VAL B C 1
ATOM 4335 O O . VAL B 1 226 ? -3.125 -32.531 -0.873 1 98.81 226 VAL B O 1
ATOM 4338 N N . GLY B 1 227 ? -2.238 -34.531 -1.353 1 98.19 227 GLY B N 1
ATOM 4339 C CA . GLY B 1 227 ? -3.277 -35.344 -0.742 1 98.19 227 GLY B CA 1
ATOM 4340 C C . GLY B 1 227 ? -2.73 -36.438 0.162 1 98.19 227 GLY B C 1
ATOM 4341 O O . GLY B 1 227 ? -1.538 -36.75 0.118 1 98.19 227 GLY B O 1
ATOM 4342 N N . ASP B 1 228 ? -3.584 -36.938 1.005 1 97.94 228 ASP B N 1
ATOM 4343 C CA . ASP B 1 228 ? -3.174 -38.062 1.839 1 97.94 228 ASP B CA 1
ATOM 4344 C C . ASP B 1 228 ? -2.785 -39.25 0.984 1 97.94 228 ASP B C 1
ATOM 4346 O O . ASP B 1 228 ? -1.964 -40.094 1.396 1 97.94 228 ASP B O 1
ATOM 4350 N N . THR B 1 229 ? -3.404 -39.375 -0.153 1 98.25 229 THR B N 1
ATOM 4351 C CA . THR B 1 229 ? -3.088 -40.375 -1.163 1 98.25 229 THR B CA 1
ATOM 4352 C C . THR B 1 229 ? -2.936 -39.719 -2.537 1 98.25 229 THR B C 1
ATOM 4354 O O . THR B 1 229 ? -3.305 -38.562 -2.73 1 98.25 229 THR B O 1
ATOM 4357 N N . GLU B 1 230 ? -2.324 -40.531 -3.451 1 98.38 230 GLU B N 1
ATOM 4358 C CA . GLU B 1 230 ? -2.223 -40.031 -4.828 1 98.38 230 GLU B CA 1
ATOM 4359 C C . GLU B 1 230 ? -3.598 -39.719 -5.406 1 98.38 230 GLU B C 1
ATOM 4361 O O . GLU B 1 230 ? -3.764 -38.75 -6.125 1 98.38 230 GLU B O 1
ATOM 4366 N N . GLU B 1 231 ? -4.566 -40.562 -5.082 1 98.25 231 GLU B N 1
ATOM 4367 C CA . GLU B 1 231 ? -5.922 -40.406 -5.598 1 98.25 231 GLU B CA 1
ATOM 4368 C C . GLU B 1 231 ? -6.562 -39.125 -5.082 1 98.25 231 GLU B C 1
ATOM 4370 O O . GLU B 1 231 ? -7.211 -38.406 -5.84 1 98.25 231 GLU B O 1
ATOM 4375 N N . GLU B 1 232 ? -6.395 -38.875 -3.84 1 98.38 232 GLU B N 1
ATOM 4376 C CA . GLU B 1 232 ? -6.949 -37.625 -3.279 1 98.38 232 GLU B CA 1
ATOM 4377 C C . GLU B 1 232 ? -6.289 -36.406 -3.891 1 98.38 232 GLU B C 1
ATOM 4379 O O . GLU B 1 232 ? -6.953 -35.406 -4.145 1 98.38 232 GLU B O 1
ATOM 4384 N N . ALA B 1 233 ? -4.969 -36.5 -4.047 1 98.75 233 ALA B N 1
ATOM 4385 C CA . ALA B 1 233 ? -4.246 -35.375 -4.664 1 98.75 233 ALA B CA 1
ATOM 4386 C C . ALA B 1 233 ? -4.805 -35.062 -6.047 1 98.75 233 ALA B C 1
ATOM 4388 O O . ALA B 1 233 ? -5.012 -33.906 -6.391 1 98.75 233 ALA B O 1
ATOM 4389 N N . GLU B 1 234 ? -5.027 -36.156 -6.848 1 98.38 234 GLU B N 1
ATOM 4390 C CA . GLU B 1 234 ? -5.57 -35.969 -8.188 1 98.38 234 GLU B CA 1
ATOM 4391 C C . GLU B 1 234 ? -6.977 -35.375 -8.141 1 98.38 234 GLU B C 1
ATOM 4393 O O . GLU B 1 234 ? -7.34 -34.531 -8.977 1 98.38 234 GLU B O 1
ATOM 4398 N N . TYR B 1 235 ? -7.77 -35.844 -7.16 1 98.5 235 TYR B N 1
ATOM 4399 C CA . TYR B 1 235 ? -9.109 -35.312 -6.945 1 98.5 235 TYR B CA 1
ATOM 4400 C C . TYR B 1 235 ? -9.047 -33.812 -6.672 1 98.5 235 TYR B C 1
ATOM 4402 O O . TYR B 1 235 ? -9.766 -33.031 -7.301 1 98.5 235 TYR B O 1
ATOM 4410 N N . LEU B 1 236 ? -8.18 -33.406 -5.809 1 98.62 236 LEU B N 1
ATOM 4411 C CA . LEU B 1 236 ? -8.031 -31.984 -5.453 1 98.62 236 LEU B CA 1
ATOM 4412 C C . LEU B 1 236 ? -7.48 -31.188 -6.629 1 98.62 236 LEU B C 1
ATOM 4414 O O . LEU B 1 236 ? -7.914 -30.062 -6.875 1 98.62 236 LEU B O 1
ATOM 4418 N N . ALA B 1 237 ? -6.578 -31.75 -7.379 1 98.62 237 ALA B N 1
ATOM 4419 C CA . ALA B 1 237 ? -5.906 -31.078 -8.484 1 98.62 237 ALA B CA 1
ATOM 4420 C C . ALA B 1 237 ? -6.879 -30.812 -9.633 1 98.62 237 ALA B C 1
ATOM 4422 O O . ALA B 1 237 ? -6.621 -29.953 -10.484 1 98.62 237 ALA B O 1
ATOM 4423 N N . SER B 1 238 ? -7.984 -31.562 -9.695 1 98.31 238 SER B N 1
ATOM 4424 C CA . SER B 1 238 ? -8.953 -31.406 -10.781 1 98.31 238 SER B CA 1
ATOM 4425 C C . SER B 1 238 ? -9.469 -29.984 -10.852 1 98.31 238 SER B C 1
ATOM 4427 O O . SER B 1 238 ? -9.766 -29.469 -11.93 1 98.31 238 SER B O 1
ATOM 4429 N N . SER B 1 239 ? -9.594 -29.312 -9.664 1 97.88 239 SER B N 1
ATOM 4430 C CA . SER B 1 239 ? -10.008 -27.922 -9.617 1 97.88 239 SER B CA 1
ATOM 4431 C C . SER B 1 239 ? -9.07 -27.031 -10.438 1 97.88 239 SER B C 1
ATOM 4433 O O . SER B 1 239 ? -9.523 -26.203 -11.227 1 97.88 239 SER B O 1
ATOM 4435 N N . LEU B 1 240 ? -7.809 -27.234 -10.219 1 97.75 240 LEU B N 1
ATOM 4436 C CA . LEU B 1 240 ? -6.789 -26.453 -10.914 1 97.75 240 LEU B CA 1
ATOM 4437 C C . LEU B 1 240 ? -6.75 -26.797 -12.398 1 97.75 240 LEU B C 1
ATOM 4439 O O . LEU B 1 240 ? -6.531 -25.922 -13.234 1 97.75 240 LEU B O 1
ATOM 4443 N N . ASP B 1 241 ? -6.965 -28.062 -12.742 1 98.06 241 ASP B N 1
ATOM 4444 C CA . ASP B 1 241 ? -7.039 -28.469 -14.141 1 98.06 241 ASP B CA 1
ATOM 4445 C C . ASP B 1 241 ? -8.102 -27.672 -14.898 1 98.06 241 ASP B C 1
ATOM 4447 O O . ASP B 1 241 ? -7.832 -27.125 -15.961 1 98.06 241 ASP B O 1
ATOM 4451 N N . VAL B 1 242 ? -9.234 -27.656 -14.312 1 97.88 242 VAL B N 1
ATOM 4452 C CA . VAL B 1 242 ? -10.367 -26.984 -14.938 1 97.88 242 VAL B CA 1
ATOM 4453 C C . VAL B 1 242 ? -10.109 -25.484 -14.992 1 97.88 242 VAL B C 1
ATOM 4455 O O . VAL B 1 242 ? -10.359 -24.844 -16.016 1 97.88 242 VAL B O 1
ATOM 4458 N N . ALA B 1 243 ? -9.633 -24.938 -13.953 1 97.5 243 ALA B N 1
ATOM 4459 C CA . ALA B 1 243 ? -9.375 -23.5 -13.875 1 97.5 243 ALA B CA 1
ATOM 4460 C C . ALA B 1 243 ? -8.391 -23.062 -14.953 1 97.5 243 ALA B C 1
ATOM 4462 O O . ALA B 1 243 ? -8.609 -22.047 -15.625 1 97.5 243 ALA B O 1
ATOM 4463 N N . LEU B 1 244 ? -7.273 -23.766 -15.102 1 97.06 244 LEU B N 1
ATOM 4464 C CA . LEU B 1 244 ? -6.254 -23.406 -16.094 1 97.06 244 LEU B CA 1
ATOM 4465 C C . LEU B 1 244 ? -6.785 -23.594 -17.5 1 97.06 244 LEU B C 1
ATOM 4467 O O . LEU B 1 244 ? -6.449 -22.797 -18.406 1 97.06 244 LEU B O 1
ATOM 4471 N N . LEU B 1 245 ? -7.543 -24.641 -17.719 1 97 245 LEU B N 1
ATOM 4472 C CA . LEU B 1 245 ? -8.156 -24.859 -19.031 1 97 245 LEU B CA 1
ATOM 4473 C C . LEU B 1 245 ? -9.062 -23.688 -19.406 1 97 245 LEU B C 1
ATOM 4475 O O . LEU B 1 245 ? -9.023 -23.203 -20.531 1 97 245 LEU B O 1
ATOM 4479 N N . MET B 1 246 ? -9.867 -23.234 -18.469 1 95.44 246 MET B N 1
ATOM 4480 C CA . MET B 1 246 ? -10.742 -22.094 -18.688 1 95.44 246 MET B CA 1
ATOM 4481 C C . MET B 1 246 ? -9.938 -20.844 -19.047 1 95.44 246 MET B C 1
ATOM 4483 O O . MET B 1 246 ? -10.305 -20.109 -19.969 1 95.44 246 MET B O 1
ATOM 4487 N N . ALA B 1 247 ? -8.922 -20.625 -18.297 1 92.75 247 ALA B N 1
ATOM 4488 C CA . ALA B 1 247 ? -8.062 -19.484 -18.562 1 92.75 247 ALA B CA 1
ATOM 4489 C C . ALA B 1 247 ? -7.488 -19.531 -19.969 1 92.75 247 ALA B C 1
ATOM 4491 O O . ALA B 1 247 ? -7.461 -18.531 -20.688 1 92.75 247 ALA B O 1
ATOM 4492 N N . ASP B 1 248 ? -7.035 -20.672 -20.391 1 92.19 248 ASP B N 1
ATOM 4493 C CA . ASP B 1 248 ? -6.469 -20.875 -21.719 1 92.19 248 ASP B CA 1
ATOM 4494 C C . ASP B 1 248 ? -7.488 -20.547 -22.797 1 92.19 248 ASP B C 1
ATOM 4496 O O . ASP B 1 248 ? -7.121 -20.094 -23.891 1 92.19 248 ASP B O 1
ATOM 4500 N N . GLN B 1 249 ? -8.68 -20.781 -22.469 1 92.56 249 GLN B N 1
ATOM 4501 C CA . GLN B 1 249 ? -9.758 -20.578 -23.438 1 92.56 249 GLN B CA 1
ATOM 4502 C C . GLN B 1 249 ? -10.305 -19.156 -23.359 1 92.56 249 GLN B C 1
ATOM 4504 O O . GLN B 1 249 ? -11.281 -18.828 -24.031 1 92.56 249 GLN B O 1
ATOM 4509 N N . GLY B 1 250 ? -9.734 -18.328 -22.469 1 88.88 250 GLY B N 1
ATOM 4510 C CA . GLY B 1 250 ? -10.148 -16.938 -22.328 1 88.88 250 GLY B CA 1
ATOM 4511 C C . GLY B 1 250 ? -11.461 -16.781 -21.578 1 88.88 250 GLY B C 1
ATOM 4512 O O . GLY B 1 250 ? -12.133 -15.758 -21.703 1 88.88 250 GLY B O 1
ATOM 4513 N N . GLN B 1 251 ? -11.797 -17.797 -20.906 1 91.19 251 GLN B N 1
ATOM 4514 C CA . GLN B 1 251 ? -13.047 -17.75 -20.156 1 91.19 251 GLN B CA 1
ATOM 4515 C C . GLN B 1 251 ? -12.859 -17 -18.844 1 91.19 251 GLN B C 1
ATOM 4517 O O . GLN B 1 251 ? -11.812 -17.109 -18.188 1 91.19 251 GLN B O 1
ATOM 4522 N N . ILE B 1 252 ? -13.891 -16.25 -18.531 1 90.5 252 ILE B N 1
ATOM 4523 C CA . ILE B 1 252 ? -13.898 -15.555 -17.25 1 90.5 252 ILE B CA 1
ATOM 4524 C C . ILE B 1 252 ? -14.344 -16.5 -16.141 1 90.5 252 ILE B C 1
ATOM 4526 O O . ILE B 1 252 ? -15.383 -17.156 -16.266 1 90.5 252 ILE B O 1
ATOM 4530 N N . ARG B 1 253 ? -13.508 -16.609 -15.18 1 93.06 253 ARG B N 1
ATOM 4531 C CA . ARG B 1 253 ? -13.82 -17.438 -14.016 1 93.06 253 ARG B CA 1
ATOM 4532 C C . ARG B 1 253 ? -14.195 -16.562 -12.82 1 93.06 253 ARG B C 1
ATOM 4534 O O . ARG B 1 253 ? -13.453 -15.648 -12.445 1 93.06 253 ARG B O 1
ATOM 4541 N N . GLU B 1 254 ? -15.328 -16.859 -12.227 1 94.62 254 GLU B N 1
ATOM 4542 C CA . GLU B 1 254 ? -15.773 -16.094 -11.055 1 94.62 254 GLU B CA 1
ATOM 4543 C C . GLU B 1 254 ? -15.117 -16.609 -9.781 1 94.62 254 GLU B C 1
ATOM 4545 O O . GLU B 1 254 ? -14.867 -15.844 -8.852 1 94.62 254 GLU B O 1
ATOM 4550 N N . TYR B 1 255 ? -14.883 -17.859 -9.789 1 96.81 255 TYR B N 1
ATOM 4551 C CA . TYR B 1 255 ? -14.242 -18.547 -8.672 1 96.81 255 TYR B CA 1
ATOM 4552 C C . TYR B 1 255 ? -13.516 -19.797 -9.148 1 96.81 255 TYR B C 1
ATOM 4554 O O . TYR B 1 255 ? -13.711 -20.25 -10.281 1 96.81 255 TYR B O 1
ATOM 4562 N N . PHE B 1 256 ? -12.641 -20.344 -8.344 1 97.75 256 PHE B N 1
ATOM 4563 C CA . PHE B 1 256 ? -12.039 -21.641 -8.648 1 97.75 256 PHE B CA 1
ATOM 4564 C C . PHE B 1 256 ? -13.023 -22.766 -8.406 1 97.75 256 PHE B C 1
ATOM 4566 O O . PHE B 1 256 ? -13.695 -22.812 -7.375 1 97.75 256 PHE B O 1
ATOM 4573 N N . PRO B 1 257 ? -13.109 -23.688 -9.328 1 96.62 257 PRO B N 1
ATOM 4574 C CA . PRO B 1 257 ? -14.086 -24.781 -9.188 1 96.62 257 PRO B CA 1
ATOM 4575 C C . PRO B 1 257 ? -13.781 -25.688 -8 1 96.62 257 PRO B C 1
ATOM 4577 O O . PRO B 1 257 ? -12.625 -25.859 -7.621 1 96.62 257 PRO B O 1
ATOM 4580 N N . GLU B 1 258 ? -14.789 -26.297 -7.512 1 97.12 258 GLU B N 1
ATOM 4581 C CA . GLU B 1 258 ? -14.617 -27.328 -6.492 1 97.12 258 GLU B CA 1
ATOM 4582 C C . GLU B 1 258 ? -14.219 -28.672 -7.117 1 97.12 258 GLU B C 1
ATOM 4584 O O . GLU B 1 258 ? -14.648 -29 -8.227 1 97.12 258 GLU B O 1
ATOM 4589 N N . PRO B 1 259 ? -13.477 -29.422 -6.336 1 97.88 259 PRO B N 1
ATOM 4590 C CA . PRO B 1 259 ? -13.023 -30.703 -6.887 1 97.88 259 PRO B CA 1
ATOM 4591 C C . 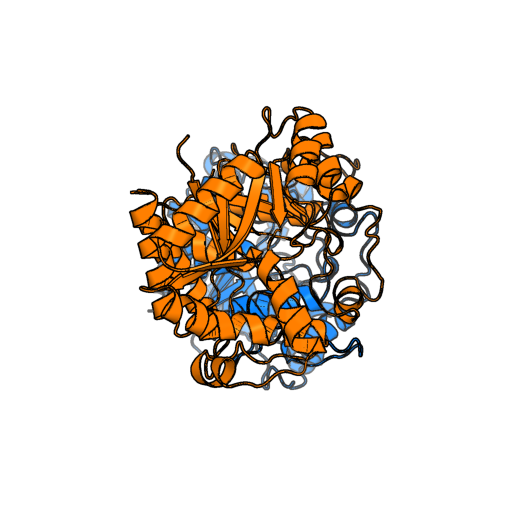PRO B 1 259 ? -14.188 -31.641 -7.23 1 97.88 259 PRO B C 1
ATOM 4593 O O . PRO B 1 259 ? -14.102 -32.406 -8.188 1 97.88 259 PRO B O 1
ATOM 4596 N N . GLU B 1 260 ? -15.25 -31.562 -6.477 1 97.25 260 GLU B N 1
ATOM 4597 C CA . GLU B 1 260 ? -16.406 -32.438 -6.719 1 97.25 260 GLU B CA 1
ATOM 4598 C C . GLU B 1 260 ? -16.938 -32.25 -8.133 1 97.25 260 GLU B C 1
ATOM 4600 O O . GLU B 1 260 ? -17.156 -33.25 -8.852 1 97.25 260 GLU B O 1
ATOM 4605 N N . GLU B 1 261 ? -17.109 -31.078 -8.523 1 95.69 261 GLU B N 1
ATOM 4606 C CA . GLU B 1 261 ? -17.609 -30.766 -9.859 1 95.69 261 GLU B CA 1
ATOM 4607 C C . GLU B 1 261 ? -16.516 -30.938 -10.914 1 95.69 261 GLU B C 1
ATOM 4609 O O . GLU B 1 261 ? -16.75 -31.5 -11.984 1 95.69 261 GLU B O 1
ATOM 4614 N N . ALA B 1 262 ? -15.352 -30.516 -10.625 1 97.56 262 ALA B N 1
ATOM 4615 C CA . ALA B 1 262 ? -14.234 -30.516 -11.57 1 97.56 262 ALA B CA 1
ATOM 4616 C C . ALA B 1 262 ? -13.828 -31.938 -11.93 1 97.56 262 ALA B C 1
ATOM 4618 O O . ALA B 1 262 ? -13.523 -32.219 -13.086 1 97.56 262 ALA B O 1
ATOM 4619 N N . SER B 1 263 ? -13.812 -32.844 -10.938 1 96.88 263 SER B N 1
ATOM 4620 C CA . SER B 1 263 ? -13.344 -34.219 -11.141 1 96.88 263 SER B CA 1
ATOM 4621 C C . SER B 1 263 ? -14.32 -35 -12.016 1 96.88 263 SER B C 1
ATOM 4623 O O . SER B 1 263 ? -13.961 -36.031 -12.562 1 96.88 263 SER B O 1
ATOM 4625 N N . ARG B 1 264 ? -15.547 -34.5 -12.195 1 96.44 264 ARG B N 1
ATOM 4626 C CA . ARG B 1 264 ? -16.578 -35.219 -12.938 1 96.44 264 ARG B CA 1
ATOM 4627 C C . ARG B 1 264 ? -16.734 -34.656 -14.344 1 96.44 264 ARG B C 1
ATOM 4629 O O . ARG B 1 264 ? -17.469 -35.219 -15.156 1 96.44 264 ARG B O 1
ATOM 4636 N N . GLN B 1 265 ? -16.016 -33.625 -14.539 1 95.81 265 GLN B N 1
ATOM 4637 C CA . GLN B 1 265 ? -16.125 -33 -15.844 1 95.81 265 GLN B CA 1
ATOM 4638 C C . GLN B 1 265 ? -15.523 -33.906 -16.938 1 95.81 265 GLN B C 1
ATOM 4640 O O . GLN B 1 265 ? -14.516 -34.562 -16.703 1 95.81 265 GLN B O 1
ATOM 4645 N N . THR B 1 266 ? -16.141 -33.875 -18.125 1 96.12 266 THR B N 1
ATOM 4646 C CA . THR B 1 266 ? -15.602 -34.562 -19.297 1 96.12 266 THR B CA 1
ATOM 4647 C C . THR B 1 266 ? -14.945 -33.594 -20.25 1 96.12 266 THR B C 1
ATOM 4649 O O . THR B 1 266 ? -15.398 -32.438 -20.375 1 96.12 266 THR B O 1
ATOM 4652 N N . PHE B 1 267 ? -13.93 -34.062 -20.875 1 96.62 267 PHE B N 1
ATOM 4653 C CA . PHE B 1 267 ? -13.141 -33.188 -21.734 1 96.62 267 PHE B CA 1
ATOM 4654 C C . PHE B 1 267 ? -12.984 -33.812 -23.125 1 96.62 267 PHE B C 1
ATOM 4656 O O . PHE B 1 267 ? -12.93 -35.031 -23.266 1 96.62 267 PHE B O 1
ATOM 4663 N N . SER B 1 268 ? -13.008 -32.938 -24.094 1 97.06 268 SER B N 1
ATOM 4664 C CA . SER B 1 268 ? -12.625 -33.375 -25.438 1 97.06 268 SER B CA 1
ATOM 4665 C C . SER B 1 268 ? -11.164 -33.812 -25.469 1 97.06 268 SER B C 1
ATOM 4667 O O . SER B 1 268 ? -10.414 -33.594 -24.516 1 97.06 268 SER B O 1
ATOM 4669 N N . HIS B 1 269 ? -10.836 -34.469 -26.578 1 96.5 269 HIS B N 1
ATOM 4670 C CA . HIS B 1 269 ? -9.453 -34.906 -26.734 1 96.5 269 HIS B CA 1
ATOM 4671 C C . HIS B 1 269 ? -8.492 -33.719 -26.703 1 96.5 269 HIS B C 1
ATOM 4673 O O . HIS B 1 269 ? -7.422 -33.812 -26.094 1 96.5 269 HIS B O 1
ATOM 4679 N N . PHE B 1 270 ? -8.891 -32.688 -27.312 1 95.94 270 PHE B N 1
ATOM 4680 C CA . PHE B 1 270 ? -8.07 -31.484 -27.344 1 95.94 270 PHE B CA 1
ATOM 4681 C C . PHE B 1 270 ? -7.926 -30.906 -25.938 1 95.94 270 PHE B C 1
ATOM 4683 O O . PHE B 1 270 ? -6.824 -30.516 -25.547 1 95.94 270 PHE B O 1
ATOM 4690 N N . GLU B 1 271 ? -8.945 -30.781 -25.219 1 96.69 271 GLU B N 1
ATOM 4691 C CA . GLU B 1 271 ? -8.922 -30.281 -23.844 1 96.69 271 GLU B CA 1
ATOM 4692 C C . GLU B 1 271 ? -8.07 -31.172 -22.938 1 96.69 271 GLU B C 1
ATOM 4694 O O . GLU B 1 271 ? -7.352 -30.672 -22.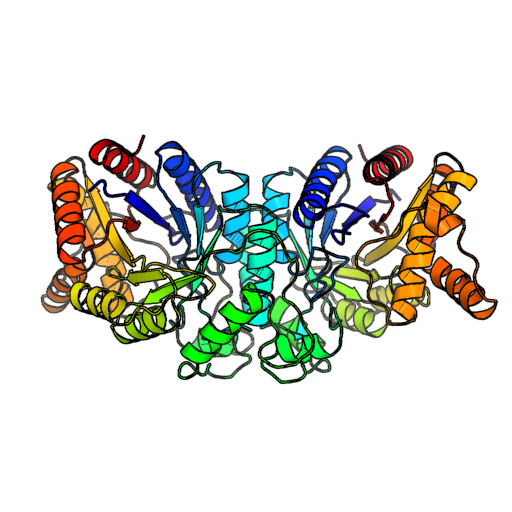078 1 96.69 271 GLU B O 1
ATOM 4699 N N . GLN B 1 272 ? -8.156 -32.406 -23.125 1 97 272 GLN B N 1
ATOM 4700 C CA . GLN B 1 272 ? -7.359 -33.375 -22.344 1 97 272 GLN B CA 1
ATOM 4701 C C . GLN B 1 272 ? -5.867 -33.156 -22.578 1 97 272 GLN B C 1
ATOM 4703 O O . GLN B 1 272 ? -5.062 -33.25 -21.656 1 97 272 GLN B O 1
ATOM 4708 N N . GLN B 1 273 ? -5.57 -32.969 -23.812 1 97 273 GLN B N 1
ATOM 4709 C CA . GLN B 1 273 ? -4.172 -32.719 -24.141 1 97 273 GLN B CA 1
ATOM 4710 C C . GLN B 1 273 ? -3.668 -31.438 -23.453 1 97 273 GLN B C 1
ATOM 4712 O O . GLN B 1 273 ? -2.529 -31.391 -22.984 1 97 273 GLN B O 1
ATOM 4717 N N . ARG B 1 274 ? -4.5 -30.422 -23.438 1 96.69 274 ARG B N 1
ATOM 4718 C CA . ARG B 1 274 ? -4.133 -29.188 -22.766 1 96.69 274 ARG B CA 1
ATOM 4719 C C . ARG B 1 274 ? -3.939 -29.406 -21.266 1 96.69 274 ARG B C 1
ATOM 4721 O O . ARG B 1 274 ? -3.041 -28.828 -20.656 1 96.69 274 ARG B O 1
ATOM 4728 N N . ILE B 1 275 ? -4.781 -30.156 -20.641 1 97.56 275 ILE B N 1
ATOM 4729 C CA . ILE B 1 275 ? -4.68 -30.484 -19.234 1 97.56 275 ILE B CA 1
ATOM 4730 C C . ILE B 1 275 ? -3.352 -31.188 -18.953 1 97.56 275 ILE B C 1
ATOM 4732 O O . ILE B 1 275 ? -2.65 -30.859 -18 1 97.56 275 ILE B O 1
ATOM 4736 N N . ILE B 1 276 ? -3.004 -32.125 -19.844 1 96.88 276 ILE B N 1
ATOM 4737 C CA . ILE B 1 276 ? -1.752 -32.875 -19.719 1 96.88 276 ILE B CA 1
ATOM 4738 C C . ILE B 1 276 ? -0.572 -31.906 -19.812 1 96.88 276 ILE B C 1
ATOM 4740 O O . ILE B 1 276 ? 0.374 -32 -19.031 1 96.88 276 ILE B O 1
ATOM 4744 N N . GLU B 1 277 ? -0.604 -31.016 -20.75 1 96.56 277 GLU B N 1
ATOM 4745 C CA . GLU B 1 277 ? 0.452 -30.016 -20.906 1 96.56 277 GLU B CA 1
ATOM 4746 C C . GLU B 1 277 ? 0.562 -29.125 -19.672 1 96.56 277 GLU B C 1
ATOM 4748 O O . GLU B 1 277 ? 1.665 -28.828 -19.203 1 96.56 277 GLU B O 1
ATOM 4753 N N . ASN B 1 278 ? -0.589 -28.719 -19.156 1 97.5 278 ASN B N 1
ATOM 4754 C CA . ASN B 1 278 ? -0.612 -27.844 -17.984 1 97.5 278 ASN B CA 1
ATOM 4755 C C . ASN B 1 278 ? -0.055 -28.547 -16.75 1 97.5 278 ASN B C 1
ATOM 4757 O O . ASN B 1 278 ? 0.399 -27.906 -15.812 1 97.5 278 ASN B O 1
ATOM 4761 N N . ARG B 1 279 ? -0.086 -29.844 -16.75 1 97.62 279 ARG B N 1
ATOM 4762 C CA . ARG B 1 279 ? 0.427 -30.609 -15.625 1 97.62 279 ARG B CA 1
ATOM 4763 C C . ARG B 1 279 ? 1.937 -30.453 -15.492 1 97.62 279 ARG B C 1
ATOM 4765 O O . ARG B 1 279 ? 2.496 -30.672 -14.414 1 97.62 279 ARG B O 1
ATOM 4772 N N . ASN B 1 280 ? 2.643 -30.031 -16.516 1 96.69 280 ASN B N 1
ATOM 4773 C CA . ASN B 1 280 ? 4.066 -29.734 -16.453 1 96.69 280 ASN B CA 1
ATOM 4774 C C . ASN B 1 280 ? 4.34 -28.531 -15.539 1 96.69 280 ASN B C 1
ATOM 4776 O O . ASN B 1 280 ? 5.484 -28.297 -15.141 1 96.69 280 ASN B O 1
ATOM 4780 N N . ARG B 1 281 ? 3.316 -27.812 -15.18 1 97.94 281 ARG B N 1
ATOM 4781 C CA . ARG B 1 281 ? 3.422 -26.609 -14.367 1 97.94 281 ARG B CA 1
ATOM 4782 C C . ARG B 1 281 ? 3.168 -26.906 -12.898 1 97.94 281 ARG B C 1
ATOM 4784 O O . ARG B 1 281 ? 3.234 -26.016 -12.047 1 97.94 281 ARG B O 1
ATOM 4791 N N . MET B 1 282 ? 2.895 -28.219 -12.594 1 98.19 282 MET B N 1
ATOM 4792 C CA . MET B 1 282 ? 2.408 -28.578 -11.266 1 98.19 282 MET B CA 1
ATOM 4793 C C . MET B 1 282 ? 3.158 -29.797 -10.727 1 98.19 282 MET B C 1
ATOM 4795 O O . MET B 1 282 ? 3.734 -30.562 -11.5 1 98.19 282 MET B O 1
ATOM 4799 N N . ILE B 1 283 ? 3.172 -29.891 -9.445 1 98.62 283 ILE B N 1
ATOM 4800 C CA . ILE B 1 283 ? 3.516 -31.094 -8.711 1 98.62 283 ILE B CA 1
ATOM 4801 C C . ILE B 1 283 ? 2.295 -31.594 -7.941 1 98.62 283 ILE B C 1
ATOM 4803 O O . ILE B 1 283 ? 1.705 -30.859 -7.148 1 98.62 283 ILE B O 1
ATOM 4807 N N . VAL B 1 284 ? 1.852 -32.844 -8.195 1 98.81 284 VAL B N 1
ATOM 4808 C CA . VAL B 1 284 ? 0.644 -33.406 -7.598 1 98.81 284 VAL B CA 1
ATOM 4809 C C . VAL B 1 284 ? 0.949 -34.781 -7.02 1 98.81 284 VAL B C 1
ATOM 4811 O O . VAL B 1 284 ? 1.6 -35.594 -7.664 1 98.81 284 VAL B O 1
ATOM 4814 N N . GLY B 1 285 ? 0.518 -35.062 -5.762 1 98.81 285 GLY B N 1
ATOM 4815 C CA . GLY B 1 285 ? 0.702 -36.406 -5.23 1 98.81 285 GLY B CA 1
ATOM 4816 C C . GLY B 1 285 ? 0.569 -36.469 -3.723 1 98.81 285 GLY B C 1
ATOM 4817 O O . GLY B 1 285 ? 0.074 -35.531 -3.094 1 98.81 285 GLY B O 1
ATOM 4818 N N . SER B 1 286 ? 0.94 -37.656 -3.193 1 98.69 286 SER B N 1
ATOM 4819 C CA . SER B 1 286 ? 1.084 -37.812 -1.749 1 98.69 286 SER B CA 1
ATOM 4820 C C . SER B 1 286 ? 2.254 -36.969 -1.222 1 98.69 286 SER B C 1
ATOM 4822 O O . SER B 1 286 ? 3.055 -36.469 -2 1 98.69 286 SER B O 1
ATOM 4824 N N . VAL B 1 287 ? 2.305 -36.875 0.075 1 98.38 287 VAL B N 1
ATOM 4825 C CA . VAL B 1 287 ? 3.34 -36.062 0.709 1 98.38 287 VAL B CA 1
ATOM 4826 C C . VAL B 1 287 ? 4.719 -36.562 0.288 1 98.38 287 VAL B C 1
ATOM 4828 O O . VAL B 1 287 ? 5.59 -35.781 -0.079 1 98.38 287 VAL B O 1
ATOM 4831 N N . GLU B 1 288 ? 4.867 -37.875 0.345 1 98.12 288 GLU B N 1
ATOM 4832 C CA . GLU B 1 288 ? 6.152 -38.469 -0.01 1 98.12 288 GLU B CA 1
ATOM 4833 C C . GLU B 1 288 ? 6.488 -38.219 -1.477 1 98.12 288 GLU B C 1
ATOM 4835 O O . GLU B 1 288 ? 7.625 -37.875 -1.808 1 98.12 288 GLU B O 1
ATOM 4840 N N . SER B 1 289 ? 5.504 -38.438 -2.256 1 98.5 289 SER B N 1
ATOM 4841 C CA . SER B 1 289 ? 5.691 -38.219 -3.686 1 98.5 289 SER B CA 1
ATOM 4842 C C . SER B 1 289 ? 6.043 -36.75 -3.982 1 98.5 289 SER B C 1
ATOM 4844 O O . SER B 1 289 ? 6.965 -36.469 -4.754 1 98.5 289 SER B O 1
ATOM 4846 N N . VAL B 1 290 ? 5.332 -35.844 -3.441 1 98.81 290 VAL B N 1
ATOM 4847 C CA . VAL B 1 290 ? 5.559 -34.438 -3.654 1 98.81 290 VAL B CA 1
ATOM 4848 C C . VAL B 1 290 ? 6.953 -34.062 -3.162 1 98.81 290 VAL B C 1
ATOM 4850 O O . VAL B 1 290 ? 7.668 -33.281 -3.822 1 98.81 290 VAL B O 1
ATOM 4853 N N . LYS B 1 291 ? 7.344 -34.531 -1.967 1 98.5 291 LYS B N 1
ATOM 4854 C CA . LYS B 1 291 ? 8.68 -34.25 -1.455 1 98.5 291 LYS B CA 1
ATOM 4855 C C . LYS B 1 291 ? 9.758 -34.688 -2.453 1 98.5 291 LYS B C 1
ATOM 4857 O O . LYS B 1 291 ? 10.688 -33.938 -2.734 1 98.5 291 LYS B O 1
ATOM 4862 N N . GLN B 1 292 ? 9.578 -35.906 -2.951 1 98.44 292 GLN B N 1
ATOM 4863 C CA . GLN B 1 292 ? 10.547 -36.406 -3.908 1 98.44 292 GLN B CA 1
ATOM 4864 C C . GLN B 1 292 ? 10.594 -35.562 -5.164 1 98.44 292 GLN B C 1
ATOM 4866 O O . GLN B 1 292 ? 11.672 -35.281 -5.699 1 98.44 292 GLN B O 1
ATOM 4871 N N . GLN B 1 293 ? 9.453 -35.188 -5.637 1 98.44 293 GLN B N 1
ATOM 4872 C CA . GLN B 1 293 ? 9.367 -34.375 -6.84 1 98.44 293 GLN B CA 1
ATOM 4873 C C . GLN B 1 293 ? 10.008 -33 -6.613 1 98.44 293 GLN B C 1
ATOM 4875 O O . GLN B 1 293 ? 10.695 -32.469 -7.488 1 98.44 293 GLN B O 1
ATOM 4880 N N . LEU B 1 294 ? 9.758 -32.375 -5.48 1 98.69 294 LEU B N 1
ATOM 4881 C CA . LEU B 1 294 ? 10.336 -31.094 -5.16 1 98.69 294 LEU B CA 1
ATOM 4882 C C . LEU B 1 294 ? 11.852 -31.188 -5.023 1 98.69 294 LEU B C 1
ATOM 4884 O O . LEU B 1 294 ? 12.586 -30.297 -5.453 1 98.69 294 LEU B O 1
ATOM 4888 N N . GLU B 1 295 ? 12.336 -32.25 -4.375 1 98.5 295 GLU B N 1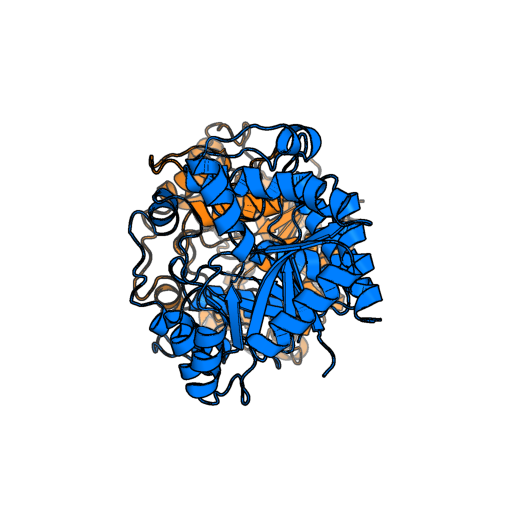
ATOM 4889 C CA . GLU B 1 295 ? 13.773 -32.469 -4.277 1 98.5 295 GLU B CA 1
ATOM 4890 C C . GLU B 1 295 ? 14.406 -32.625 -5.656 1 98.5 295 GLU B C 1
ATOM 4892 O O . GLU B 1 295 ? 15.5 -32.125 -5.906 1 98.5 295 GLU B O 1
ATOM 4897 N N . TYR B 1 296 ? 13.711 -33.406 -6.469 1 97.94 296 TYR B N 1
ATOM 4898 C CA . TYR B 1 296 ? 14.188 -33.562 -7.836 1 97.94 296 TYR B CA 1
ATOM 4899 C C . TYR B 1 296 ? 14.273 -32.25 -8.555 1 97.94 296 TYR B C 1
ATOM 4901 O O . TYR B 1 296 ? 15.273 -31.938 -9.211 1 97.94 296 TYR B O 1
ATOM 4909 N N . MET B 1 297 ? 13.242 -31.422 -8.453 1 97.56 297 MET B N 1
ATOM 4910 C CA . MET B 1 297 ? 13.219 -30.094 -9.07 1 97.56 297 MET B CA 1
ATOM 4911 C C . MET B 1 297 ? 14.359 -29.234 -8.555 1 97.56 297 MET B C 1
ATOM 4913 O O . MET B 1 297 ? 15 -28.516 -9.32 1 97.56 297 MET B O 1
ATOM 4917 N N . SER B 1 298 ? 14.516 -29.234 -7.27 1 98.19 298 SER B N 1
ATOM 4918 C CA . SER B 1 298 ? 15.609 -28.484 -6.66 1 98.19 298 SER B CA 1
ATOM 4919 C C . SER B 1 298 ? 16.938 -28.828 -7.309 1 98.19 298 SER B C 1
ATOM 4921 O O . SER B 1 298 ? 17.734 -27.938 -7.633 1 98.19 298 SER B O 1
ATOM 4923 N N . ARG B 1 299 ? 17.203 -30.141 -7.543 1 97.62 299 ARG B N 1
ATOM 4924 C CA . ARG B 1 299 ? 18.438 -30.578 -8.148 1 97.62 299 ARG B CA 1
ATOM 4925 C C . ARG B 1 299 ? 18.516 -30.156 -9.617 1 97.62 299 ARG B C 1
ATOM 4927 O O . ARG B 1 299 ? 19.547 -29.641 -10.062 1 97.62 299 ARG B O 1
ATOM 4934 N N . GLN B 1 300 ? 17.438 -30.344 -10.297 1 97.19 300 GLN B N 1
ATOM 4935 C CA . GLN B 1 300 ? 17.406 -30.047 -11.727 1 97.19 300 GLN B CA 1
ATOM 4936 C C . GLN B 1 300 ? 17.641 -28.562 -11.977 1 97.19 300 GLN B C 1
ATOM 4938 O O . GLN B 1 300 ? 18.312 -28.172 -12.938 1 97.19 300 GLN B O 1
ATOM 4943 N N . PHE B 1 301 ? 17.031 -27.719 -11.195 1 97.62 301 PHE B N 1
ATOM 4944 C CA . PHE B 1 301 ? 17.078 -26.281 -11.375 1 97.62 301 PHE B CA 1
ATOM 4945 C C . PHE B 1 301 ? 18.281 -25.688 -10.648 1 97.62 301 PHE B C 1
ATOM 4947 O O . PHE B 1 301 ? 18.625 -24.516 -10.852 1 97.62 301 PHE B O 1
ATOM 4954 N N . GLN B 1 302 ? 18.906 -26.469 -9.773 1 97.19 302 GLN B N 1
ATOM 4955 C CA . GLN B 1 302 ? 20.016 -26.016 -8.938 1 97.19 302 GLN B CA 1
ATOM 4956 C C . GLN B 1 302 ? 19.594 -24.859 -8.047 1 97.19 302 GLN B C 1
ATOM 4958 O O . GLN B 1 302 ? 20.25 -23.812 -8.016 1 97.19 302 GLN B O 1
ATOM 4963 N N . VAL B 1 303 ? 18.5 -25.031 -7.359 1 98.12 303 VAL B N 1
ATOM 4964 C CA . VAL B 1 303 ? 18.016 -24.047 -6.402 1 98.12 303 VAL B CA 1
ATOM 4965 C C . VAL B 1 303 ? 17.797 -24.703 -5.043 1 98.12 303 VAL B C 1
ATOM 4967 O O . VAL B 1 303 ? 17.547 -25.906 -4.965 1 98.12 303 VAL B O 1
ATOM 4970 N N . ASN B 1 304 ? 17.828 -23.891 -3.998 1 97.25 304 ASN B N 1
ATOM 4971 C CA . ASN B 1 304 ? 17.609 -24.391 -2.65 1 97.25 304 ASN B CA 1
ATOM 4972 C C . ASN B 1 304 ? 16.344 -23.812 -2.029 1 97.25 304 ASN B C 1
ATOM 4974 O O . ASN B 1 304 ? 16.062 -24.047 -0.851 1 97.25 304 ASN B O 1
ATOM 4978 N N . GLU B 1 305 ? 15.648 -23.078 -2.801 1 98.62 305 GLU B N 1
ATOM 4979 C CA . GLU B 1 305 ? 14.375 -22.516 -2.355 1 98.62 305 GLU B CA 1
ATOM 4980 C C . GLU B 1 305 ? 13.281 -22.734 -3.398 1 98.62 305 GLU B C 1
ATOM 4982 O O . GLU B 1 305 ? 13.5 -22.5 -4.59 1 98.62 305 GLU B O 1
ATOM 4987 N N . ILE B 1 306 ? 12.148 -23.25 -2.943 1 98.81 306 ILE B N 1
ATOM 4988 C CA . ILE B 1 306 ? 10.992 -23.484 -3.809 1 98.81 306 ILE B CA 1
ATOM 4989 C C . ILE B 1 306 ? 9.773 -22.766 -3.242 1 98.81 306 ILE B C 1
ATOM 4991 O O . ILE B 1 306 ? 9.453 -22.906 -2.061 1 98.81 306 ILE B O 1
ATOM 4995 N N . ILE B 1 307 ? 9.203 -21.953 -4.07 1 98.88 307 ILE B N 1
ATOM 4996 C CA . ILE B 1 307 ? 7.973 -21.25 -3.725 1 98.88 307 ILE B CA 1
ATOM 4997 C C . ILE B 1 307 ? 6.766 -22.094 -4.148 1 98.88 307 ILE B C 1
ATOM 4999 O O . ILE B 1 307 ? 6.578 -22.359 -5.34 1 98.88 307 ILE B O 1
ATOM 5003 N N . VAL B 1 308 ? 5.98 -22.422 -3.176 1 98.88 308 VAL B N 1
ATOM 5004 C CA . VAL B 1 308 ? 4.844 -23.312 -3.363 1 98.88 308 VAL B CA 1
ATOM 5005 C C . VAL B 1 308 ? 3.564 -22.484 -3.523 1 98.88 308 VAL B C 1
ATOM 5007 O O . VAL B 1 308 ? 3.289 -21.594 -2.721 1 98.88 308 VAL B O 1
ATOM 5010 N N . ASN B 1 309 ? 2.854 -22.75 -4.531 1 98.81 309 ASN B N 1
ATOM 5011 C CA . ASN B 1 309 ? 1.527 -22.188 -4.758 1 98.81 309 ASN B CA 1
ATOM 5012 C C . ASN B 1 309 ? 0.451 -23.266 -4.75 1 98.81 309 ASN B C 1
ATOM 5014 O O . ASN B 1 309 ? 0.315 -24.016 -5.719 1 98.81 309 ASN B O 1
ATOM 5018 N N . THR B 1 310 ? -0.34 -23.359 -3.711 1 98.75 310 THR B N 1
ATOM 5019 C CA . THR B 1 310 ? -1.394 -24.359 -3.58 1 98.75 310 THR B CA 1
ATOM 5020 C C . THR B 1 310 ? -2.771 -23.703 -3.682 1 98.75 310 THR B C 1
ATOM 5022 O O . THR B 1 310 ? -3.172 -22.953 -2.797 1 98.75 310 THR B O 1
ATOM 5025 N N . ILE B 1 311 ? -3.457 -24 -4.699 1 98.19 311 ILE B N 1
ATOM 5026 C CA . ILE B 1 311 ? -4.832 -23.547 -4.867 1 98.19 311 ILE B CA 1
ATOM 5027 C C . ILE B 1 311 ? -5.777 -24.75 -4.863 1 98.19 311 ILE B C 1
ATOM 5029 O O . ILE B 1 311 ? -5.961 -25.406 -5.891 1 98.19 311 ILE B O 1
ATOM 5033 N N . VAL B 1 312 ? -6.398 -25.016 -3.744 1 97.56 312 VAL B N 1
ATOM 5034 C CA . VAL B 1 312 ? -7.312 -26.141 -3.596 1 97.56 312 VAL B CA 1
ATOM 5035 C C . VAL B 1 312 ? -8.516 -25.734 -2.75 1 97.56 312 VAL B C 1
ATOM 5037 O O . VAL B 1 312 ? -8.461 -24.719 -2.043 1 97.56 312 VAL B O 1
ATOM 5040 N N . SER B 1 313 ? -9.547 -26.375 -2.869 1 96.88 313 SER B N 1
ATOM 5041 C CA . SER B 1 313 ? -10.758 -26.234 -2.07 1 96.88 313 SER B CA 1
ATOM 5042 C C . SER B 1 313 ? -11.148 -27.547 -1.407 1 96.88 313 SER B C 1
ATOM 5044 O O . SER B 1 313 ? -11.008 -28.609 -2.004 1 96.88 313 SER B O 1
ATOM 5046 N N . PRO B 1 314 ? -11.672 -27.562 -0.163 1 97.44 314 PRO B N 1
ATOM 5047 C CA . PRO B 1 314 ? -11.898 -26.375 0.669 1 97.44 314 PRO B CA 1
ATOM 5048 C C . PRO B 1 314 ? -10.609 -25.812 1.262 1 97.44 314 PRO B C 1
ATOM 5050 O O . PRO B 1 314 ? -9.547 -26.438 1.145 1 97.44 314 PRO B O 1
ATOM 5053 N N . PHE B 1 315 ? -10.633 -24.609 1.878 1 98.12 315 PHE B N 1
ATOM 5054 C CA . PHE B 1 315 ? -9.484 -23.875 2.379 1 98.12 315 PHE B CA 1
ATOM 5055 C C . PHE B 1 315 ? -8.688 -24.703 3.377 1 98.12 315 PHE B C 1
ATOM 5057 O O . PHE B 1 315 ? -7.457 -24.641 3.41 1 98.12 315 PHE B O 1
ATOM 5064 N N . GLU B 1 316 ? -9.375 -25.516 4.109 1 98.25 316 GLU B N 1
ATOM 5065 C CA . GLU B 1 316 ? -8.719 -26.328 5.129 1 98.25 316 GLU B CA 1
ATOM 5066 C C . GLU B 1 316 ? -7.699 -27.281 4.508 1 98.25 316 GLU B C 1
ATOM 5068 O O . GLU B 1 316 ? -6.668 -27.578 5.113 1 98.25 316 GLU B O 1
ATOM 5073 N N . LYS B 1 317 ? -7.984 -27.734 3.328 1 98.19 317 LYS B N 1
ATOM 5074 C CA . LYS B 1 317 ? -7.062 -28.641 2.635 1 98.19 317 LYS B CA 1
ATOM 5075 C C . LYS B 1 317 ? -5.785 -27.906 2.227 1 98.19 317 LYS B C 1
ATOM 5077 O O . LYS B 1 317 ? -4.715 -28.516 2.156 1 98.19 317 LYS B O 1
ATOM 5082 N N . ARG B 1 318 ? -5.934 -26.641 1.918 1 98.31 318 ARG B N 1
ATOM 5083 C CA . ARG B 1 318 ? -4.773 -25.812 1.62 1 98.31 318 ARG B CA 1
ATOM 5084 C C . ARG B 1 318 ? -3.854 -25.703 2.832 1 98.31 318 ARG B C 1
ATOM 5086 O O . ARG B 1 318 ? -2.643 -25.906 2.719 1 98.31 318 ARG B O 1
ATOM 5093 N N . LEU B 1 319 ? -4.434 -25.375 3.979 1 98.81 319 LEU B N 1
ATOM 5094 C CA . LEU B 1 319 ? -3.67 -25.281 5.215 1 98.81 319 LEU B CA 1
ATOM 5095 C C . LEU B 1 319 ? -2.975 -26.609 5.527 1 98.81 319 LEU B C 1
ATOM 5097 O O . LEU B 1 319 ? -1.799 -26.625 5.898 1 98.81 319 LEU B O 1
ATOM 5101 N N . GLU B 1 320 ? -3.707 -27.703 5.355 1 98.69 320 GLU B N 1
ATOM 5102 C CA . GLU B 1 320 ? -3.168 -29.031 5.625 1 98.69 320 GLU B CA 1
ATOM 5103 C C . GLU B 1 320 ? -1.986 -29.344 4.711 1 98.69 320 GLU B C 1
ATOM 5105 O O . GLU B 1 320 ? -1.001 -29.953 5.145 1 98.69 320 GLU B O 1
ATOM 5110 N N . ALA B 1 321 ? -2.146 -28.984 3.484 1 98.75 321 ALA B N 1
ATOM 5111 C CA . ALA B 1 321 ? -1.074 -29.234 2.523 1 98.75 321 ALA B CA 1
ATOM 5112 C C . ALA B 1 321 ? 0.229 -28.578 2.977 1 98.75 321 ALA B C 1
ATOM 5114 O O . ALA B 1 321 ? 1.289 -29.219 2.945 1 98.75 321 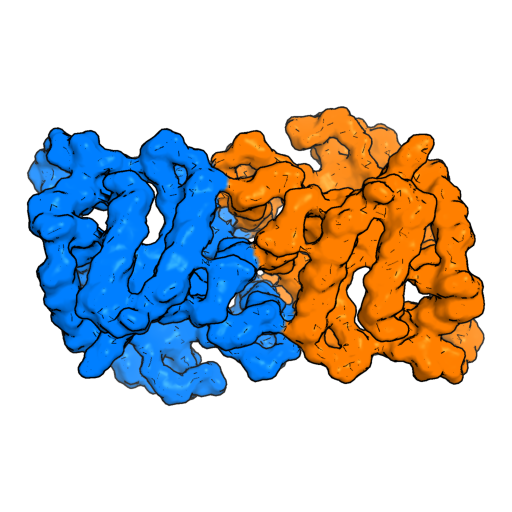ALA B O 1
ATOM 5115 N N . TYR B 1 322 ? 0.187 -27.359 3.361 1 98.88 322 TYR B N 1
ATOM 5116 C CA . TYR B 1 322 ? 1.385 -26.641 3.783 1 98.88 322 TYR B CA 1
ATOM 5117 C C . TYR B 1 322 ? 1.946 -27.219 5.074 1 98.88 322 TYR B C 1
ATOM 5119 O O . TYR B 1 322 ? 3.162 -27.25 5.273 1 98.88 322 TYR B O 1
ATOM 5127 N N . GLU B 1 323 ? 1.061 -27.641 5.965 1 98.75 323 GLU B N 1
ATOM 5128 C CA . GLU B 1 323 ? 1.515 -28.312 7.18 1 98.75 323 GLU B CA 1
ATOM 5129 C C . GLU B 1 323 ? 2.268 -29.594 6.855 1 98.75 323 GLU B C 1
ATOM 5131 O O . GLU B 1 323 ? 3.326 -29.859 7.426 1 98.75 323 GLU B O 1
ATOM 5136 N N . LYS B 1 324 ? 1.694 -30.406 5.965 1 98.69 324 LYS B N 1
ATOM 5137 C CA . LYS B 1 324 ? 2.307 -31.656 5.559 1 98.69 324 LYS B CA 1
ATOM 5138 C C . LYS B 1 324 ? 3.674 -31.422 4.922 1 98.69 324 LYS B C 1
ATOM 5140 O O . LYS B 1 324 ? 4.629 -32.156 5.207 1 98.69 324 LYS B O 1
ATOM 5145 N N . LEU B 1 325 ? 3.758 -30.438 4.086 1 98.75 325 LEU B N 1
ATOM 5146 C CA . LEU B 1 325 ? 5.031 -30.125 3.441 1 98.75 325 LEU B CA 1
ATOM 5147 C C . LEU B 1 325 ? 6.059 -29.656 4.469 1 98.75 325 LEU B C 1
ATOM 5149 O O . LEU B 1 325 ? 7.23 -30.031 4.391 1 98.75 325 LEU B O 1
ATOM 5153 N N . ALA B 1 326 ? 5.633 -28.781 5.391 1 98.69 326 ALA B N 1
ATOM 5154 C CA . ALA B 1 326 ? 6.543 -28.297 6.43 1 98.69 326 ALA B CA 1
ATOM 5155 C C . ALA B 1 326 ? 7.121 -29.453 7.227 1 98.69 326 ALA B C 1
ATOM 5157 O O . ALA B 1 326 ? 8.312 -29.469 7.547 1 98.69 326 ALA B O 1
ATOM 5158 N N . GLN B 1 327 ? 6.277 -30.453 7.578 1 98.19 327 GLN B N 1
ATOM 5159 C CA . GLN B 1 327 ? 6.715 -31.641 8.305 1 98.19 327 GLN B CA 1
ATOM 5160 C C . GLN B 1 327 ? 7.668 -32.469 7.461 1 98.19 327 GLN B C 1
ATOM 5162 O O . GLN B 1 327 ? 8.703 -32.938 7.953 1 98.19 327 GLN B O 1
ATOM 5167 N N . ALA B 1 328 ? 7.316 -32.656 6.254 1 98.06 328 ALA B N 1
ATOM 5168 C CA . ALA B 1 328 ? 8.117 -33.5 5.359 1 98.06 328 ALA B CA 1
ATOM 5169 C C . ALA B 1 328 ? 9.516 -32.938 5.18 1 98.06 328 ALA B C 1
ATOM 5171 O O . ALA B 1 328 ? 10.492 -33.688 5.062 1 98.06 328 ALA B O 1
ATOM 5172 N N . PHE B 1 329 ? 9.617 -31.625 5.121 1 98.12 329 PHE B N 1
ATOM 5173 C CA . PHE B 1 329 ? 10.898 -30.969 4.879 1 98.12 329 PHE B CA 1
ATOM 5174 C C . PHE B 1 329 ? 11.523 -30.516 6.188 1 98.12 329 PHE B C 1
ATOM 5176 O O . PHE B 1 329 ? 12.578 -29.875 6.188 1 98.12 329 PHE B O 1
ATOM 5183 N N . GLN B 1 330 ? 10.852 -30.734 7.355 1 96.88 330 GLN B N 1
ATOM 5184 C CA . GLN B 1 330 ? 11.344 -30.391 8.688 1 96.88 330 GLN B CA 1
ATOM 5185 C C . GLN B 1 330 ? 11.711 -28.922 8.789 1 96.88 330 GLN B C 1
ATOM 5187 O O . GLN B 1 330 ? 12.82 -28.578 9.195 1 96.88 330 GLN B O 1
ATOM 5192 N N . LEU B 1 331 ? 10.828 -28.062 8.477 1 95.81 331 LEU B N 1
ATOM 5193 C CA . LEU B 1 331 ? 11.086 -26.625 8.453 1 95.81 331 LEU B CA 1
ATOM 5194 C C . LEU B 1 331 ? 11.227 -26.078 9.867 1 95.81 331 LEU B C 1
ATOM 5196 O O . LEU B 1 331 ? 11.898 -25.062 10.086 1 95.81 331 LEU B O 1
ATOM 5200 N N . LYS B 1 332 ? 10.422 -26.562 10.898 1 85.56 332 LYS B N 1
ATOM 5201 C CA . LYS B 1 332 ? 10.555 -26.234 12.32 1 85.56 332 LYS B CA 1
ATOM 5202 C C . LYS B 1 332 ? 10.57 -27.5 13.172 1 85.56 332 LYS B C 1
ATOM 5204 O O . LYS B 1 332 ? 9.992 -28.531 12.789 1 85.56 332 LYS B O 1
#

Solvent-accessible surface area (backbone atoms only — not comparable to full-atom values): 32344 Å² total; per-residue (Å²): 131,82,64,43,45,26,36,43,47,54,24,58,18,45,73,98,54,46,44,39,55,19,50,50,47,44,47,50,48,51,39,51,40,34,75,41,43,36,54,34,44,23,23,23,40,32,42,56,34,68,25,27,34,26,36,41,26,71,52,46,32,33,38,40,52,70,64,43,88,72,37,25,31,24,28,63,24,46,43,48,57,61,54,32,38,43,52,54,22,14,44,47,27,39,49,20,38,74,39,68,90,29,39,40,45,19,32,30,76,59,82,40,49,60,74,33,45,40,27,47,39,40,77,71,33,76,62,64,63,87,47,43,67,58,45,51,50,50,21,52,36,20,56,74,53,39,49,90,81,67,46,82,46,37,35,22,27,74,56,97,65,70,56,52,50,29,37,42,28,60,49,52,67,48,24,40,52,20,7,58,63,17,39,27,34,33,40,32,30,53,78,30,56,56,65,55,41,60,20,46,48,44,18,63,74,40,47,34,69,33,99,85,27,76,69,86,48,53,31,37,31,33,32,40,35,58,18,95,36,53,66,50,7,53,39,39,40,23,13,46,44,51,45,53,52,37,50,75,70,68,47,87,48,67,38,42,51,47,24,77,62,36,59,68,58,83,67,54,74,69,53,46,50,50,43,58,58,54,47,55,18,46,43,71,14,17,62,68,54,36,52,51,50,52,52,49,48,27,62,65,44,70,32,52,36,40,27,38,29,59,74,49,62,59,66,67,54,37,58,48,34,5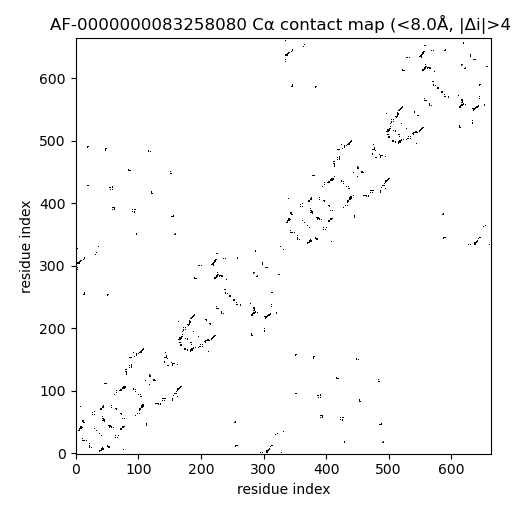4,51,52,50,30,60,75,60,56,49,106,133,83,65,44,47,26,36,42,47,54,23,59,19,46,74,98,53,48,44,39,55,19,48,49,47,45,46,50,48,50,38,51,39,37,74,40,42,36,53,34,44,24,24,22,41,32,42,56,33,69,24,28,33,27,35,39,26,73,52,46,32,33,38,42,53,71,63,44,88,74,39,25,30,25,28,64,24,48,45,48,58,61,53,33,40,43,52,54,22,13,43,47,29,39,50,20,35,73,39,67,91,27,39,40,45,20,32,29,74,60,82,40,49,60,76,31,46,42,27,48,39,41,78,71,34,76,61,64,63,86,46,43,68,58,43,52,51,49,21,53,36,20,57,73,54,38,49,88,82,67,47,81,48,38,36,21,28,74,54,95,63,71,57,52,50,31,37,42,29,58,49,52,66,47,24,40,51,20,7,59,62,17,38,25,35,34,40,30,30,52,79,30,57,57,67,55,41,60,20,45,49,45,18,64,74,41,47,34,69,34,99,85,28,75,68,84,47,55,32,38,31,33,31,41,36,57,19,95,36,52,65,49,7,53,40,37,39,22,13,46,44,49,45,53,52,36,50,75,69,68,47,86,47,67,38,43,51,46,24,77,62,36,58,68,59,83,68,54,73,69,54,46,50,52,43,58,58,54,46,55,18,45,45,70,14,19,61,68,54,38,51,51,51,51,54,49,48,27,61,65,42,69,34,50,35,40,27,40,29,60,74,48,62,60,64,67,54,36,58,48,33,54,51,52,49,29,60,74,61,56,48,106

pLDDT: mean 96.8, std 3.24, range [61.84, 98.94]

Nearest PDB structures (foldseek):
  4us5-assembly2_D  TM=9.039E-01  e=5.571E-33  Streptomyces bottropensis
  4us5-assembly1_A  TM=9.005E-01  e=1.382E-32  Streptomyces bottropensis
  1xkj-assembly1_A  TM=7.924E-01  e=4.044E-15  Vibrio harveyi
  4uwm-assembly1_A  TM=7.419E-01  e=9.235E-16  Pseudomonas putida
  4uwm-assembly1_B  TM=7.304E-01  e=6.371E-15  Pseudomonas putida

Radius of gyration: 25.85 Å; Cα contacts (8 Å, |Δi|>4): 1535; chains: 2; bounding box: 54×82×58 Å

Secondary structure (DSSP, 8-state):
---EEEEEE--BPBTT--HHHHHHHHHHHHHHHHHHT-SEEEE---TT-TTB--S-HHHHHHHHHTT-SSSEEEES-EEGGGS-HHHHHHHHHHHHHHSTT-EEEEEE----SSHHHHHHHTTTS---GGGHHHHHHHHHHHHTT--TT-SS---SPP-S----EEEEESSHHHHHHHHHHT-EEEEETTT--SSHHHHHHHHHHH----SS-SS--EEEEEEEEEESSHHHHHHHHHHHHHHHHHHHTT---SSBPPHHHHTT----HHHHHHHHHHGGGEEEEEHHHHHHHHHHHHHHHT-SEEEEE---SSHHHHHHHHHHHHHHTT--/---EEEEEE--BPBTT--HHHHHHHHHHHHHHHHHHT-SEEEE---TT-TTB--S-HHHHHHHHHTT-SSSEEEES-EEGGGS-HHHHHHHHHHHHHHSTT-EEEEEE----SSHHHHHHHTTTS---GGGHHHHHHHHHHHHTT--TT-SS---SPP-S----EEEEESSHHHHHHHHHHT-EEEEETTT--SSHHHHHHHHHHH----SS-SS--EEEEEEEEEESSHHHHHHHHHHHHHHHHHHHTT---SSBPPHHHHTT----HHHHHHHHHHGGGEEEEEHHHHHHHHHHHHHHHT-SEEEEE---SSHHHHHHHHHHHHHHTT--

InterPro domains:
  IPR011251 Luciferase-like domain [PF00296] (18-111)
  IPR011251 Luciferase-like domain [PF00296] (154-296)
  IPR019949 N-acetyl-S-alkylcysteine monooxygenase-like [TIGR03558] (5-328)
  IPR036661 Luciferase-like domain superfamily [G3DSA:3.20.20.30] (1-332)
  IPR036661 Luciferase-like domain superfamily [SSF51679] (3-327)
  IPR050766 Bacterial Luciferase Oxidoreductase [PTHR30137] (3-329)

Organism: NCBI:txid94136

Foldseek 3Di:
DQFAEAAEEQLFFAPPDDSVVSLVLLLVLLQLLLVLQHAAYAYEAAPPAQGGSPNDRLVSQVVNLVRHDHHAYEYLAAQQLLDQLLVLLLSVQVVCVVPPPRYAYEYENDLRYDPVSQCVSNVHDHGDSVCVLVRVLCSVCLQVQHDVPPPPDHSDDDDPHGHAYEYEDQDLVSLLSCQQSQGEYEHELLVPLDDQLVSLVNNQVSHDHDPRHRHYAYEYEAEEFADQFLVVQVLFCLQVLVVVLCVVVVHRDNGGYASVVSVPDDDDPVSVVVSVNSCSRYHTGHLVRSVVVVVVVCVSNVHSYYYYYYDGPPSVSVSVNSSSNSVSSVSD/DQFAEAAEEQLFFAPPDDSVVSLVLLLVLLQLLLVLQHAAYAYEAAPPAQGGSPNDRLVSQVVNLVRHDHHAYEYLAAQQLLDQLLVLLLSVQVVCVVPPPRYAYEYENDLRYDPVSQCVSNVHDHGDSVCVLVRVLCSVQLQVQHDVPPPPDHSDDDDPHGHAYEYEDQDLVSLLSCQQSQGEYEHELLVPLDDQLVSLVNNQVSHDHDPRHRHYAYEYEAEEFADQFLVVQVLFCLQVLVVVLCVVVVHRDNGGYASVVSVPDDDDPVSVVVSVNSCSRYHTGHLVRSVVVVVVVCVSNVHSYYYYYYDGPPSVSVSVNSSSNSVSSVSD